Protein AF-0000000081403972 (afdb_homodimer)

Structure (mmCIF, N/CA/C/O backbone):
data_AF-0000000081403972-model_v1
#
loop_
_entity.id
_entity.type
_entity.pdbx_description
1 polymer 'Receptor-like protein kinase HSL1 isoform X1'
#
loop_
_atom_site.group_PDB
_atom_site.id
_atom_site.type_symbol
_atom_site.label_atom_id
_atom_site.label_alt_id
_atom_site.label_comp_id
_atom_site.label_asym_id
_atom_site.label_entity_id
_atom_site.label_seq_id
_atom_site.pdbx_PDB_ins_code
_atom_site.Cartn_x
_atom_site.Cartn_y
_atom_site.Cartn_z
_atom_site.occupancy
_atom_site.B_iso_or_equiv
_atom_site.auth_seq_id
_atom_site.auth_comp_id
_atom_site.auth_asym_id
_atom_site.auth_atom_id
_atom_site.pdbx_PDB_model_num
ATOM 1 N N . MET A 1 1 ? -7.238 0.562 13.727 1 50.5 1 MET A N 1
ATOM 2 C CA . MET A 1 1 ? -8.445 -0.026 14.297 1 50.5 1 MET A CA 1
ATOM 3 C C . MET A 1 1 ? -9.039 -1.065 13.359 1 50.5 1 MET A C 1
ATOM 5 O O . MET A 1 1 ? -9.352 -2.184 13.773 1 50.5 1 MET A O 1
ATOM 9 N N . ALA A 1 2 ? -8.969 -0.582 12.016 1 56 2 ALA A N 1
ATOM 10 C CA . ALA A 1 2 ? -9.641 -1.539 11.141 1 56 2 ALA A CA 1
ATOM 11 C C . ALA A 1 2 ? -8.844 -2.84 11.039 1 56 2 ALA A C 1
ATOM 13 O O . ALA A 1 2 ? -9.422 -3.93 11.094 1 56 2 ALA A O 1
ATOM 14 N N . GLU A 1 3 ? -7.539 -2.625 11.039 1 62.47 3 GLU A N 1
ATOM 15 C CA . GLU A 1 3 ? -6.684 -3.793 10.852 1 62.47 3 GLU A CA 1
ATOM 16 C C . GLU A 1 3 ? -6.789 -4.742 12.047 1 62.47 3 GLU A C 1
ATOM 18 O O . GLU A 1 3 ? -7.008 -5.945 11.867 1 62.47 3 GLU A O 1
ATOM 23 N N . ILE A 1 4 ? -6.762 -4.156 13.234 1 63.72 4 ILE A N 1
ATOM 24 C CA . ILE A 1 4 ? -6.805 -4.973 14.438 1 63.72 4 ILE A CA 1
ATOM 25 C C . ILE A 1 4 ? -8.188 -5.598 14.594 1 63.72 4 ILE A C 1
ATOM 27 O O . ILE A 1 4 ? -8.312 -6.766 14.969 1 63.72 4 ILE A O 1
ATOM 31 N N . GLY A 1 5 ? -9.156 -4.754 14.242 1 68.88 5 GLY A N 1
ATOM 32 C CA . GLY A 1 5 ? -10.516 -5.258 14.328 1 68.88 5 GLY A CA 1
ATOM 33 C C . GLY A 1 5 ? -10.781 -6.445 13.43 1 68.88 5 GLY A C 1
ATOM 34 O O . GLY A 1 5 ? -11.445 -7.402 13.828 1 68.88 5 GLY A O 1
ATOM 35 N N . ILE A 1 6 ? -10.164 -6.398 12.312 1 73.12 6 ILE A N 1
ATOM 36 C CA . ILE A 1 6 ? -10.383 -7.469 11.352 1 73.12 6 ILE A CA 1
ATOM 37 C C . ILE A 1 6 ? -9.469 -8.648 11.672 1 73.12 6 ILE A C 1
ATOM 39 O O . ILE A 1 6 ? -9.93 -9.781 11.836 1 73.12 6 ILE A O 1
ATOM 43 N N . LEU A 1 7 ? -8.18 -8.406 11.844 1 74.25 7 LEU A N 1
ATOM 44 C CA . LEU A 1 7 ? -7.203 -9.469 12.016 1 74.25 7 LEU A CA 1
ATOM 45 C C . LEU A 1 7 ? -7.387 -10.164 13.367 1 74.25 7 LEU A C 1
ATOM 47 O O . LEU A 1 7 ? -7.039 -11.336 13.516 1 74.25 7 LEU A O 1
ATOM 51 N N . GLY A 1 8 ? -7.969 -9.43 14.281 1 76.19 8 GLY A N 1
ATOM 52 C CA . GLY A 1 8 ? -8.203 -10.023 15.586 1 76.19 8 GLY A CA 1
ATOM 53 C C . GLY A 1 8 ? -9.344 -11.023 15.586 1 76.19 8 GLY A C 1
ATOM 54 O O . GLY A 1 8 ? -9.438 -11.859 16.484 1 76.19 8 GLY A O 1
ATOM 55 N N . LYS A 1 9 ? -10.117 -11.008 14.523 1 78.88 9 LYS A N 1
ATOM 56 C CA . LYS A 1 9 ? -11.344 -11.805 14.523 1 78.88 9 LYS A CA 1
ATOM 57 C C . LYS A 1 9 ? -11.234 -12.969 13.539 1 78.88 9 LYS A C 1
ATOM 59 O O . LYS A 1 9 ? -12.102 -13.836 13.508 1 78.88 9 LYS A O 1
ATOM 64 N N . ILE A 1 10 ? -10.18 -12.883 12.797 1 83.56 10 ILE A N 1
ATOM 65 C CA . ILE A 1 10 ? -10.141 -13.906 11.758 1 83.56 10 ILE A CA 1
ATOM 66 C C . ILE A 1 10 ? -8.867 -14.734 11.898 1 83.56 10 ILE A C 1
ATOM 68 O O . ILE A 1 10 ? -7.816 -14.211 12.273 1 83.56 10 ILE A O 1
ATOM 72 N N . ARG A 1 11 ? -9.102 -16.141 11.719 1 87.81 11 ARG A N 1
ATOM 73 C CA . ARG A 1 11 ? -8 -17.094 11.711 1 87.81 11 ARG A CA 1
ATOM 74 C C . ARG A 1 11 ? -8.062 -17.984 10.469 1 87.81 11 ARG A C 1
ATOM 76 O O . ARG A 1 11 ? -9.039 -18.703 10.25 1 87.81 11 ARG A O 1
ATOM 83 N N . HIS A 1 12 ? -7.047 -17.844 9.68 1 93.62 12 HIS A N 1
ATOM 84 C CA . HIS A 1 12 ? -6.91 -18.656 8.477 1 93.62 12 HIS A CA 1
ATOM 85 C C . HIS A 1 12 ? -5.445 -18.828 8.086 1 93.62 12 HIS A C 1
ATOM 87 O O . HIS A 1 12 ? -4.656 -17.891 8.211 1 93.62 12 HIS A O 1
ATOM 93 N N . ARG A 1 13 ? -5.113 -19.953 7.582 1 94.75 13 ARG A N 1
ATOM 94 C CA . ARG A 1 13 ? -3.729 -20.297 7.285 1 94.75 13 ARG A CA 1
ATOM 95 C C . ARG A 1 13 ? -3.133 -19.344 6.258 1 94.75 13 ARG A C 1
ATOM 97 O O . ARG A 1 13 ? -1.925 -19.094 6.258 1 94.75 13 ARG A O 1
ATOM 104 N N . ASN A 1 14 ? -3.932 -18.766 5.355 1 97.62 14 ASN A N 1
ATOM 105 C CA . ASN A 1 14 ? -3.436 -17.922 4.281 1 97.62 14 ASN A CA 1
ATOM 106 C C . ASN A 1 14 ? -3.699 -16.438 4.566 1 97.62 14 ASN A C 1
ATOM 108 O O . ASN A 1 14 ? -3.68 -15.617 3.654 1 97.62 14 ASN A O 1
ATOM 112 N N . ILE A 1 15 ? -4.02 -16.109 5.812 1 95.44 15 ILE A N 1
ATOM 113 C CA . ILE A 1 15 ? -4.137 -14.742 6.297 1 95.44 15 ILE A CA 1
ATOM 114 C C . ILE A 1 15 ? -3.088 -14.477 7.375 1 95.44 15 ILE A C 1
ATOM 116 O O . ILE A 1 15 ? -2.881 -15.312 8.258 1 95.44 15 ILE A O 1
ATOM 120 N N . LEU A 1 16 ? -2.359 -13.367 7.211 1 92 16 LEU A N 1
ATOM 121 C CA . LEU A 1 16 ? -1.359 -13.023 8.219 1 92 16 LEU A CA 1
ATOM 122 C C . LEU A 1 16 ? -1.975 -13 9.609 1 92 16 LEU A C 1
ATOM 124 O O . LEU A 1 16 ? -3.023 -12.383 9.82 1 92 16 LEU A O 1
ATOM 128 N N . LYS A 1 17 ? -1.329 -13.609 10.508 1 86.31 17 LYS A N 1
ATOM 129 C CA . LYS A 1 17 ? -1.869 -13.789 11.859 1 86.31 17 LYS A CA 1
ATOM 130 C C . LYS A 1 17 ? -1.392 -12.68 12.789 1 86.31 17 LYS A C 1
ATOM 132 O O . LYS A 1 17 ? -0.211 -12.32 12.789 1 86.31 17 LYS A O 1
ATOM 137 N N . LEU A 1 18 ? -2.32 -12.07 13.398 1 83.44 18 LEU A N 1
ATOM 138 C CA . LEU A 1 18 ? -2.041 -11.258 14.578 1 83.44 18 LEU A CA 1
ATOM 139 C C . LEU A 1 18 ? -2.092 -12.102 15.844 1 83.44 18 LEU A C 1
ATOM 141 O O . LEU A 1 18 ? -3.17 -12.516 16.281 1 83.44 18 LEU A O 1
ATOM 145 N N . TYR A 1 19 ? -0.968 -12.359 16.484 1 80.56 19 TYR A N 1
ATOM 146 C CA . TYR A 1 19 ? -0.894 -13.273 17.609 1 80.56 19 TYR A CA 1
ATOM 147 C C . TYR A 1 19 ? -1.373 -12.602 18.891 1 80.56 19 TYR A C 1
ATOM 149 O O . TYR A 1 19 ? -2.031 -13.227 19.719 1 80.56 19 TYR A O 1
ATOM 157 N N . ALA A 1 20 ? -0.953 -11.367 19.062 1 80.94 20 ALA A N 1
ATOM 158 C CA . ALA A 1 20 ? -1.329 -10.719 20.312 1 80.94 20 ALA A CA 1
ATOM 159 C C . ALA A 1 20 ? -1.314 -9.203 20.172 1 80.94 20 ALA A C 1
ATOM 161 O O . ALA A 1 20 ? -0.62 -8.656 19.312 1 80.94 20 ALA A O 1
ATOM 162 N N . CYS A 1 21 ? -2.217 -8.625 20.828 1 77.88 21 CYS A N 1
ATOM 163 C CA . CYS A 1 21 ? -2.174 -7.203 21.141 1 77.88 21 CYS A CA 1
ATOM 164 C C . CYS A 1 21 ? -1.9 -6.988 22.625 1 77.88 21 CYS A C 1
ATOM 166 O O . CYS A 1 21 ? -2.666 -7.445 23.484 1 77.88 21 CYS A O 1
ATOM 168 N N . LEU A 1 22 ? -0.71 -6.523 22.875 1 79.5 22 LEU A N 1
ATOM 169 C CA . LEU A 1 22 ? -0.302 -6.305 24.266 1 79.5 22 LEU A CA 1
ATOM 170 C C . LEU A 1 22 ? -0.365 -4.824 24.625 1 79.5 22 LEU A C 1
ATOM 172 O O . LEU A 1 22 ? -0.035 -3.967 23.797 1 79.5 22 LEU A O 1
ATOM 176 N N . LEU A 1 23 ? -1.022 -4.5 25.688 1 74.44 23 LEU A N 1
ATOM 177 C CA . LEU A 1 23 ? -1.091 -3.123 26.172 1 74.44 23 LEU A CA 1
ATOM 178 C C . LEU A 1 23 ? -0.206 -2.932 27.406 1 74.44 23 LEU A C 1
ATOM 180 O O . LEU A 1 23 ? -0.219 -3.758 28.312 1 74.44 23 LEU A O 1
ATOM 184 N N . LYS A 1 24 ? 0.815 -2.215 27.312 1 70 24 LYS A N 1
ATOM 185 C CA . LYS A 1 24 ? 1.636 -1.826 28.453 1 70 24 LYS A CA 1
ATOM 186 C C . LYS A 1 24 ? 1.513 -0.332 28.734 1 70 24 LYS A C 1
ATOM 188 O O . LYS A 1 24 ? 2.146 0.486 28.062 1 70 24 LYS A O 1
ATOM 193 N N . GLY A 1 25 ? 0.9 0.001 29.781 1 69.56 25 GLY A N 1
ATOM 194 C CA . GLY A 1 25 ? 0.648 1.41 30.031 1 69.56 25 GLY A CA 1
ATOM 195 C C . GLY A 1 25 ? -0.073 2.102 28.891 1 69.56 25 GLY A C 1
ATOM 196 O O . GLY A 1 25 ? -1.139 1.654 28.469 1 69.56 25 GLY A O 1
ATOM 197 N N . GLU A 1 26 ? 0.738 3.189 28.359 1 66.38 26 GLU A N 1
ATOM 198 C CA . GLU A 1 26 ? 0.133 3.988 27.297 1 66.38 26 GLU A CA 1
ATOM 199 C C . GLU A 1 26 ? 0.547 3.479 25.922 1 66.38 26 GLU A C 1
ATOM 201 O O . GLU A 1 26 ? 0.08 3.986 24.891 1 66.38 26 GLU A O 1
ATOM 206 N N . THR A 1 27 ? 1.355 2.467 25.984 1 72.88 27 THR A N 1
ATOM 207 C CA . THR A 1 27 ? 1.852 2 24.703 1 72.88 27 THR A CA 1
ATOM 208 C C . THR A 1 27 ? 1.29 0.619 24.375 1 72.88 27 THR A C 1
ATOM 210 O O . THR A 1 27 ? 1.264 -0.265 25.234 1 72.88 27 THR A O 1
ATOM 213 N N . GLY A 1 28 ? 0.645 0.431 23.281 1 78.56 28 GLY A N 1
ATOM 214 C CA . GLY A 1 28 ? 0.189 -0.86 22.781 1 78.56 28 GLY A CA 1
ATOM 215 C C . GLY A 1 28 ? 1.139 -1.487 21.781 1 78.56 28 GLY A C 1
ATOM 216 O O . GLY A 1 28 ? 1.925 -0.786 21.141 1 78.56 28 GLY A O 1
ATOM 217 N N . PHE A 1 29 ? 1.196 -2.857 21.828 1 82.56 29 PHE A N 1
ATOM 218 C CA . PHE A 1 29 ? 2.066 -3.6 20.922 1 82.56 29 PHE A CA 1
ATOM 219 C C . PHE A 1 29 ? 1.272 -4.629 20.125 1 82.56 29 PHE A C 1
ATOM 221 O O . PHE A 1 29 ? 0.319 -5.219 20.641 1 82.56 29 PHE A O 1
ATOM 228 N N . LEU A 1 30 ? 1.657 -4.754 18.891 1 83.94 30 LEU A N 1
ATOM 229 C CA . LEU A 1 30 ? 1.094 -5.801 18.047 1 83.94 30 LEU A CA 1
ATOM 230 C C . LEU A 1 30 ? 2.139 -6.867 17.734 1 83.94 30 LEU A C 1
ATOM 232 O O . LEU A 1 30 ? 3.281 -6.547 17.406 1 83.94 30 LEU A O 1
ATOM 236 N N . VAL A 1 31 ? 1.781 -8.117 17.859 1 85 31 VAL A N 1
ATOM 237 C CA . VAL A 1 31 ? 2.67 -9.242 17.578 1 85 31 VAL A CA 1
ATOM 238 C C . VAL A 1 31 ? 2.188 -9.992 16.344 1 85 31 VAL A C 1
ATOM 240 O O . VAL A 1 31 ? 1.104 -10.578 16.344 1 85 31 VAL A O 1
ATOM 243 N N . PHE A 1 32 ? 3.072 -9.914 15.305 1 86.25 32 PHE A N 1
ATOM 244 C CA . PHE A 1 32 ? 2.752 -10.609 14.055 1 86.25 32 PHE A CA 1
ATOM 245 C C . PHE A 1 32 ? 3.701 -11.773 13.828 1 86.25 32 PHE A C 1
ATOM 247 O O . PHE A 1 32 ? 4.785 -11.828 14.414 1 86.25 32 PHE A O 1
ATOM 254 N N . GLU A 1 33 ? 3.193 -12.672 13.016 1 86.06 33 GLU A N 1
ATOM 255 C CA . GLU A 1 33 ? 4.094 -13.719 12.547 1 86.06 33 GLU A CA 1
ATOM 256 C C . GLU A 1 33 ? 5.18 -13.148 11.641 1 86.06 33 GLU A C 1
ATOM 258 O O . GLU A 1 33 ? 4.918 -12.258 10.828 1 86.06 33 GLU A O 1
ATOM 263 N N . TYR A 1 34 ? 6.328 -13.734 11.852 1 86 34 TYR A N 1
ATOM 264 C CA . TYR A 1 34 ? 7.441 -13.336 11 1 86 34 TYR A CA 1
ATOM 265 C C . TYR A 1 34 ? 7.406 -14.086 9.672 1 86 34 TYR A C 1
ATOM 267 O O . TYR A 1 34 ? 7.285 -15.312 9.648 1 86 34 TYR A O 1
ATOM 275 N N . MET A 1 35 ? 7.496 -13.383 8.586 1 88.75 35 MET A N 1
ATOM 276 C CA . MET A 1 35 ? 7.484 -13.953 7.246 1 88.75 35 MET A CA 1
ATOM 277 C C . MET A 1 35 ? 8.883 -13.938 6.641 1 88.75 35 MET A C 1
ATOM 279 O O . MET A 1 35 ? 9.312 -12.93 6.078 1 88.75 35 MET A O 1
ATOM 283 N N . GLN A 1 36 ? 9.562 -15.031 6.621 1 86.5 36 GLN A N 1
ATOM 284 C CA . GLN A 1 36 ? 10.992 -15.172 6.352 1 86.5 36 GLN A CA 1
ATOM 285 C C . GLN A 1 36 ? 11.312 -14.812 4.902 1 86.5 36 GLN A C 1
ATOM 287 O O . GLN A 1 36 ? 12.367 -14.242 4.617 1 86.5 36 GLN A O 1
ATOM 292 N N . ASN A 1 37 ? 10.438 -15.148 4.012 1 91.56 37 ASN A N 1
ATOM 293 C CA . ASN A 1 37 ? 10.758 -14.992 2.598 1 91.56 37 ASN A CA 1
ATOM 294 C C . ASN A 1 37 ? 10.211 -13.68 2.039 1 91.56 37 ASN A C 1
ATOM 296 O O . ASN A 1 37 ? 10.203 -13.469 0.824 1 91.56 37 ASN A O 1
ATOM 300 N N . GLY A 1 38 ? 9.656 -12.773 2.955 1 90.12 38 GLY A N 1
ATOM 301 C CA . GLY A 1 38 ? 9.219 -11.453 2.533 1 90.12 38 GLY A CA 1
ATOM 302 C C . GLY A 1 38 ? 7.922 -11.477 1.744 1 90.12 38 GLY A C 1
ATOM 303 O O . GLY A 1 38 ? 7.02 -12.258 2.047 1 90.12 38 GLY A O 1
ATOM 304 N N . ASN A 1 39 ? 7.84 -10.484 0.804 1 92.25 39 ASN A N 1
ATOM 305 C CA . ASN A 1 39 ? 6.613 -10.398 0.016 1 92.25 39 ASN A CA 1
ATOM 306 C C . ASN A 1 39 ? 6.789 -11.023 -1.363 1 92.25 39 ASN A C 1
ATOM 308 O O . ASN A 1 39 ? 7.918 -11.242 -1.813 1 92.25 39 ASN A O 1
ATOM 312 N N . LEU A 1 40 ? 5.711 -11.312 -1.971 1 96.12 40 LEU A N 1
ATOM 313 C CA . LEU A 1 40 ? 5.68 -12.008 -3.25 1 96.12 40 LEU A CA 1
ATOM 314 C C . LEU A 1 40 ? 6.348 -11.18 -4.34 1 96.12 40 LEU A C 1
ATOM 316 O O . LEU A 1 40 ? 7.035 -11.719 -5.207 1 96.12 40 LEU A O 1
ATOM 320 N N . PHE A 1 41 ? 6.164 -9.914 -4.34 1 93.5 41 PHE A N 1
ATOM 321 C CA . PHE A 1 41 ? 6.695 -9.023 -5.359 1 93.5 41 PHE A CA 1
ATOM 322 C C . PHE A 1 41 ? 8.211 -9.141 -5.453 1 93.5 41 PHE A C 1
ATOM 324 O O . PHE A 1 41 ? 8.766 -9.305 -6.543 1 93.5 41 PHE A O 1
ATOM 331 N N . GLU A 1 42 ? 8.852 -9.086 -4.324 1 88.94 42 GLU A N 1
ATOM 332 C CA . GLU A 1 42 ? 10.312 -9.18 -4.289 1 88.94 42 GLU A CA 1
ATOM 333 C C . GLU A 1 42 ? 10.781 -10.602 -4.562 1 88.94 42 GLU A C 1
ATOM 335 O O . GLU A 1 42 ? 11.758 -10.805 -5.289 1 88.94 42 GLU A O 1
ATOM 340 N N . ALA A 1 43 ? 10.141 -11.609 -3.939 1 93.12 43 ALA A N 1
ATOM 341 C CA . ALA A 1 43 ? 10.539 -13.008 -4.105 1 93.12 43 ALA A CA 1
ATOM 342 C C . ALA A 1 43 ? 10.492 -13.422 -5.57 1 93.12 43 ALA A C 1
ATOM 344 O O . ALA A 1 43 ? 11.328 -14.203 -6.027 1 93.12 43 ALA A O 1
ATOM 345 N N . LEU A 1 44 ? 9.516 -12.914 -6.273 1 94.25 44 LEU A N 1
ATOM 346 C CA . LEU A 1 44 ? 9.32 -13.242 -7.68 1 94.25 44 LEU A CA 1
ATOM 347 C C . LEU A 1 44 ? 10.469 -12.711 -8.531 1 94.25 44 LEU A C 1
ATOM 349 O O . LEU A 1 44 ? 10.727 -13.219 -9.625 1 94.25 44 LEU A O 1
ATOM 353 N N . ARG A 1 45 ? 11.188 -11.766 -8.039 1 88.12 45 ARG A N 1
ATOM 354 C CA . ARG A 1 45 ? 12.211 -11.078 -8.812 1 88.12 45 ARG A CA 1
ATOM 355 C C . ARG A 1 45 ? 13.609 -11.422 -8.305 1 88.12 45 ARG A C 1
ATOM 357 O O . ARG A 1 45 ? 14.609 -10.992 -8.883 1 88.12 45 ARG A O 1
ATOM 364 N N . ARG A 1 46 ? 13.656 -12.172 -7.277 1 89.31 46 ARG A N 1
ATOM 365 C CA . ARG A 1 46 ? 14.938 -12.633 -6.754 1 89.31 46 ARG A CA 1
ATOM 366 C C . ARG A 1 46 ? 15.438 -13.852 -7.523 1 89.31 46 ARG A C 1
ATOM 368 O O . ARG A 1 46 ? 14.641 -14.648 -8.016 1 89.31 46 ARG A O 1
ATOM 375 N N . GLU A 1 47 ? 16.734 -13.891 -7.602 1 89.62 47 GLU A N 1
ATOM 376 C CA . GLU A 1 47 ? 17.391 -15.047 -8.219 1 89.62 47 GLU A CA 1
ATOM 377 C C . GLU A 1 47 ? 18.234 -15.805 -7.199 1 89.62 47 GLU A C 1
ATOM 379 O O . GLU A 1 47 ? 18.719 -15.227 -6.223 1 89.62 47 GLU A O 1
ATOM 384 N N . ILE A 1 48 ? 18.25 -17.109 -7.359 1 88.19 48 ILE A N 1
ATOM 385 C CA . ILE A 1 48 ? 19.125 -17.953 -6.547 1 88.19 48 ILE A CA 1
ATOM 386 C C . ILE A 1 48 ? 20.391 -18.266 -7.328 1 88.19 48 ILE A C 1
ATOM 388 O O . ILE A 1 48 ? 20.625 -17.719 -8.406 1 88.19 48 ILE A O 1
ATOM 392 N N . LYS A 1 49 ? 21.266 -19.047 -6.754 1 85.25 49 LYS A N 1
ATOM 393 C CA . LYS A 1 49 ? 22.547 -19.375 -7.371 1 85.25 49 LYS A CA 1
ATOM 394 C C . LYS A 1 49 ? 22.344 -19.891 -8.797 1 85.25 49 LYS A C 1
ATOM 396 O O . LYS A 1 49 ? 21.469 -20.719 -9.047 1 85.25 49 LYS A O 1
ATOM 401 N N . GLY A 1 50 ? 23.203 -19.438 -9.758 1 85.62 50 GLY A N 1
ATOM 402 C CA . GLY A 1 50 ? 23.156 -19.891 -11.141 1 85.62 50 GLY A CA 1
ATOM 403 C C . GLY A 1 50 ? 22.203 -19.078 -11.992 1 85.62 50 GLY A C 1
ATOM 404 O O . GLY A 1 50 ? 21.859 -19.484 -13.109 1 85.62 50 GLY A O 1
ATOM 405 N N . GLY A 1 51 ? 21.578 -18.062 -11.391 1 84 51 GLY A N 1
ATOM 406 C CA . GLY A 1 51 ? 20.719 -17.188 -12.172 1 84 51 GLY A CA 1
ATOM 407 C C . GLY A 1 51 ? 19.312 -17.719 -12.336 1 84 51 GLY A C 1
ATOM 408 O O . GLY A 1 51 ? 18.578 -17.312 -13.234 1 84 51 GLY A O 1
ATOM 409 N N . ARG A 1 52 ? 19.016 -18.719 -11.562 1 88.69 52 ARG A N 1
ATOM 410 C CA . ARG A 1 52 ? 17.672 -19.281 -11.617 1 88.69 52 ARG A CA 1
ATOM 411 C C . ARG A 1 52 ? 16.719 -18.516 -10.711 1 88.69 52 ARG A C 1
ATOM 413 O O . ARG A 1 52 ? 17.109 -18.016 -9.656 1 88.69 52 ARG A O 1
ATOM 420 N N . PRO A 1 53 ? 15.438 -18.406 -11.188 1 92.88 53 PRO A N 1
ATOM 421 C CA . PRO A 1 53 ? 14.469 -17.734 -10.32 1 92.88 53 PRO A CA 1
ATOM 422 C C . PRO A 1 53 ? 14.289 -18.438 -8.977 1 92.88 53 PRO A C 1
ATOM 424 O O . PRO A 1 53 ? 14.289 -19.672 -8.914 1 92.88 53 PRO A O 1
ATOM 427 N N . GLU A 1 54 ? 14.148 -17.656 -7.93 1 94.38 54 GLU A N 1
ATOM 428 C CA . GLU A 1 54 ? 13.875 -18.203 -6.605 1 94.38 54 GLU A CA 1
ATOM 429 C C . GLU A 1 54 ? 12.586 -19.016 -6.602 1 94.38 54 GLU A C 1
ATOM 431 O O . GLU A 1 54 ? 12.516 -20.078 -5.973 1 94.38 54 GLU A O 1
ATOM 436 N N . LEU A 1 55 ? 11.648 -18.531 -7.352 1 96.69 55 LEU A N 1
ATOM 437 C CA . LEU A 1 55 ? 10.352 -19.203 -7.41 1 96.69 55 LEU A CA 1
ATOM 438 C C . LEU A 1 55 ? 10.203 -19.984 -8.719 1 96.69 55 LEU A C 1
ATOM 440 O O . LEU A 1 55 ? 10.062 -19.375 -9.789 1 96.69 55 LEU A O 1
ATOM 444 N N . ASP A 1 56 ? 10.219 -21.281 -8.578 1 95.25 56 ASP A N 1
ATOM 445 C CA . ASP A 1 56 ? 9.859 -22.109 -9.727 1 95.25 56 ASP A CA 1
ATOM 446 C C . ASP A 1 56 ? 8.344 -22.203 -9.875 1 95.25 56 ASP A C 1
ATOM 448 O O . ASP A 1 56 ? 7.594 -21.578 -9.125 1 95.25 56 ASP A O 1
ATOM 452 N N . TRP A 1 57 ? 7.91 -22.969 -10.852 1 96.25 57 TRP A N 1
ATOM 453 C CA . TRP A 1 57 ? 6.484 -22.969 -11.148 1 96.25 57 TRP A CA 1
ATOM 454 C C . TRP A 1 57 ? 5.688 -23.562 -9.992 1 96.25 57 TRP A C 1
ATOM 456 O O . TRP A 1 57 ? 4.605 -23.078 -9.656 1 96.25 57 TRP A O 1
ATOM 466 N N . TYR A 1 58 ? 6.176 -24.656 -9.438 1 95.81 58 TYR A N 1
ATOM 467 C CA . TYR A 1 58 ? 5.445 -25.297 -8.352 1 95.81 58 TYR A CA 1
ATOM 468 C C . TYR A 1 58 ? 5.238 -24.328 -7.188 1 95.81 58 TYR A C 1
ATOM 470 O O . TYR A 1 58 ? 4.141 -24.25 -6.629 1 95.81 58 TYR A O 1
ATOM 478 N N . LYS A 1 59 ? 6.277 -23.609 -6.793 1 97.06 59 LYS A N 1
ATOM 479 C CA . LYS A 1 59 ? 6.156 -22.609 -5.734 1 97.06 59 LYS A CA 1
ATOM 480 C C . LYS A 1 59 ? 5.172 -21.516 -6.121 1 97.06 59 LYS A C 1
ATOM 482 O O . LYS A 1 59 ? 4.336 -21.109 -5.309 1 97.06 59 LYS A O 1
ATOM 487 N N . ARG A 1 60 ? 5.301 -21.078 -7.379 1 98.12 60 ARG A N 1
ATOM 488 C CA . ARG A 1 60 ? 4.414 -20.031 -7.859 1 98.12 60 ARG A CA 1
ATOM 489 C C . ARG A 1 60 ? 2.957 -20.469 -7.805 1 98.12 60 ARG A C 1
ATOM 491 O O . ARG A 1 60 ? 2.092 -19.719 -7.348 1 98.12 60 ARG A O 1
ATOM 498 N N . TYR A 1 61 ? 2.727 -21.703 -8.258 1 98.12 61 TYR A N 1
ATOM 499 C CA . TYR A 1 61 ? 1.385 -22.281 -8.234 1 98.12 61 TYR A CA 1
ATOM 500 C C . TYR A 1 61 ? 0.861 -22.375 -6.809 1 98.12 61 TYR A C 1
ATOM 502 O O . TYR A 1 61 ? -0.281 -22 -6.531 1 98.12 61 TYR A O 1
ATOM 510 N N . SER A 1 62 ? 1.657 -22.891 -5.938 1 98.44 62 SER A N 1
ATOM 511 C CA . SER A 1 62 ? 1.271 -23.062 -4.539 1 98.44 62 SER A CA 1
ATOM 512 C C . SER A 1 62 ? 0.926 -21.719 -3.896 1 98.44 62 SER A C 1
ATOM 514 O O . SER A 1 62 ? -0.035 -21.625 -3.131 1 98.44 62 SER A O 1
ATOM 516 N N . ILE A 1 63 ? 1.72 -20.734 -4.203 1 98.75 63 ILE A N 1
ATOM 517 C CA . ILE A 1 63 ? 1.486 -19.375 -3.689 1 98.75 63 ILE A CA 1
ATOM 518 C C . ILE A 1 63 ? 0.151 -18.859 -4.211 1 98.75 63 ILE A C 1
ATOM 520 O O . ILE A 1 63 ? -0.651 -18.312 -3.445 1 98.75 63 ILE A O 1
ATOM 524 N N . ALA A 1 64 ? -0.091 -19.047 -5.496 1 98.88 64 ALA A N 1
ATOM 525 C CA . ALA A 1 64 ? -1.351 -18.625 -6.105 1 98.88 64 ALA A CA 1
ATOM 526 C C . ALA A 1 64 ? -2.541 -19.281 -5.41 1 98.88 64 ALA A C 1
ATOM 528 O O . ALA A 1 64 ? -3.506 -18.609 -5.043 1 98.88 64 ALA A O 1
ATOM 529 N N . LEU A 1 65 ? -2.438 -20.547 -5.246 1 98.88 65 LEU A N 1
ATOM 530 C CA . LEU A 1 65 ? -3.527 -21.297 -4.641 1 98.88 65 LEU A CA 1
ATOM 531 C C . LEU A 1 65 ? -3.764 -20.859 -3.199 1 98.88 65 LEU A C 1
ATOM 533 O O . LEU A 1 65 ? -4.906 -20.672 -2.783 1 98.88 65 LEU A O 1
ATOM 537 N N . GLY A 1 66 ? -2.732 -20.703 -2.418 1 98.81 66 GLY A N 1
ATOM 538 C CA . GLY A 1 66 ? -2.861 -20.219 -1.049 1 98.81 66 GLY A CA 1
ATOM 539 C C . GLY A 1 66 ? -3.523 -18.859 -0.949 1 98.81 66 GLY A C 1
ATOM 540 O O . GLY A 1 66 ? -4.445 -18.672 -0.153 1 98.81 66 GLY A O 1
ATOM 541 N N . ALA A 1 67 ? -3.043 -17.906 -1.75 1 98.88 67 ALA A N 1
ATOM 542 C CA . ALA A 1 67 ? -3.627 -16.578 -1.759 1 98.88 67 ALA A CA 1
ATOM 543 C C . ALA A 1 67 ? -5.105 -16.625 -2.141 1 98.88 67 ALA A C 1
ATOM 545 O O . ALA A 1 67 ? -5.93 -15.922 -1.552 1 98.88 67 ALA A O 1
ATOM 546 N N . ALA A 1 68 ? -5.402 -17.469 -3.146 1 98.94 68 ALA A N 1
ATOM 547 C CA . ALA A 1 68 ? -6.797 -17.625 -3.559 1 98.94 68 ALA A CA 1
ATOM 548 C C . ALA A 1 68 ? -7.656 -18.141 -2.406 1 98.94 68 ALA A C 1
ATOM 550 O O . ALA A 1 68 ? -8.766 -17.656 -2.188 1 98.94 68 ALA A O 1
ATOM 551 N N . LYS A 1 69 ? -7.191 -19.094 -1.719 1 98.81 69 LYS A N 1
ATOM 552 C CA . LYS A 1 69 ? -7.918 -19.656 -0.582 1 98.81 69 LYS A CA 1
ATOM 553 C C . LYS A 1 69 ? -8.133 -18.594 0.504 1 98.81 69 LYS A C 1
ATOM 555 O O . LYS A 1 69 ? -9.195 -18.547 1.126 1 98.81 69 LYS A O 1
ATOM 560 N N . GLY A 1 70 ? -7.141 -17.797 0.773 1 98.62 70 GLY A N 1
ATOM 561 C CA . GLY A 1 70 ? -7.305 -16.688 1.71 1 98.62 70 GLY A CA 1
ATOM 562 C C . GLY A 1 70 ? -8.422 -15.742 1.318 1 98.62 70 GLY A C 1
ATOM 563 O O . GLY A 1 70 ? -9.258 -15.375 2.148 1 98.62 70 GLY A O 1
ATOM 564 N N . LEU A 1 71 ? -8.43 -15.367 0.067 1 98.62 71 LEU A N 1
ATOM 565 C CA . LEU A 1 71 ? -9.453 -14.453 -0.433 1 98.62 71 LEU A CA 1
ATOM 566 C C . LEU A 1 71 ? -10.828 -15.109 -0.389 1 98.62 71 LEU A C 1
ATOM 568 O O . LEU A 1 71 ? -11.82 -14.453 -0.075 1 98.62 71 LEU A O 1
ATOM 572 N N . MET A 1 72 ? -10.852 -16.375 -0.788 1 98.69 72 MET A N 1
ATOM 573 C CA . MET A 1 72 ? -12.109 -17.109 -0.705 1 98.69 72 MET A CA 1
ATOM 574 C C . MET A 1 72 ? -12.672 -17.062 0.713 1 98.69 72 MET A C 1
ATOM 576 O O . MET A 1 72 ? -13.867 -16.844 0.905 1 98.69 72 MET A O 1
ATOM 580 N N . TYR A 1 73 ? -11.859 -17.281 1.737 1 97.94 73 TYR A N 1
ATOM 581 C CA . TYR A 1 73 ? -12.258 -17.234 3.139 1 97.94 73 TYR A CA 1
ATOM 582 C C . TYR A 1 73 ? -12.844 -15.867 3.484 1 97.94 73 TYR A C 1
ATOM 584 O O . TYR A 1 73 ? -13.914 -15.781 4.098 1 97.94 73 TYR A O 1
ATOM 592 N N . LEU A 1 74 ? -12.211 -14.789 3.096 1 96.75 74 LEU A N 1
ATOM 593 C CA . LEU A 1 74 ? -12.672 -13.438 3.383 1 96.75 74 LEU A CA 1
ATOM 594 C C . LEU A 1 74 ? -14.031 -13.172 2.74 1 96.75 74 LEU A C 1
ATOM 596 O O . LEU A 1 74 ? -14.922 -12.609 3.373 1 96.75 74 LEU A O 1
ATOM 600 N N . HIS A 1 75 ? -14.188 -13.602 1.524 1 97.56 75 HIS A N 1
ATOM 601 C CA . HIS A 1 75 ? -15.359 -13.258 0.722 1 97.56 75 HIS A CA 1
ATOM 602 C C . HIS A 1 75 ? -16.547 -14.141 1.074 1 97.56 75 HIS A C 1
ATOM 604 O O . HIS A 1 75 ? -17.703 -13.703 0.991 1 97.56 75 HIS A O 1
ATOM 610 N N . HIS A 1 76 ? -16.25 -15.406 1.439 1 97.19 76 HIS A N 1
ATOM 611 C CA . HIS A 1 76 ? -17.344 -16.359 1.447 1 97.19 76 HIS A CA 1
ATOM 612 C C . HIS A 1 76 ? -17.5 -17 2.818 1 97.19 76 HIS A C 1
ATOM 614 O O . HIS A 1 76 ? -18.578 -17.5 3.154 1 97.19 76 HIS A O 1
ATOM 620 N N . ASP A 1 77 ? -16.516 -17.016 3.635 1 95.81 77 ASP A N 1
ATOM 621 C CA . ASP A 1 77 ? -16.594 -17.734 4.906 1 95.81 77 ASP A CA 1
ATOM 622 C C . ASP A 1 77 ? -16.719 -16.75 6.074 1 95.81 77 ASP A C 1
ATOM 624 O O . ASP A 1 77 ? -17.109 -17.141 7.18 1 95.81 77 ASP A O 1
ATOM 628 N N . CYS A 1 78 ? -16.375 -15.555 5.863 1 92.19 78 CYS A N 1
ATOM 629 C CA . CYS A 1 78 ? -16.594 -14.523 6.871 1 92.19 78 CYS A CA 1
ATOM 630 C C . CYS A 1 78 ? -18 -13.93 6.738 1 92.19 78 CYS A C 1
ATOM 632 O O . CYS A 1 78 ? -18.516 -13.789 5.629 1 92.19 78 CYS A O 1
ATOM 634 N N . SER A 1 79 ? -18.594 -13.57 7.965 1 89 79 SER A N 1
ATOM 635 C CA . SER A 1 79 ? -19.906 -12.93 8.008 1 89 79 SER A CA 1
ATOM 636 C C . SER A 1 79 ? -19.922 -11.727 8.945 1 89 79 SER A C 1
ATOM 638 O O . SER A 1 79 ? -19.828 -11.883 10.164 1 89 79 SER A O 1
ATOM 640 N N . PRO A 1 80 ? -20.031 -10.5 8.391 1 89.69 80 PRO A N 1
ATOM 641 C CA . PRO A 1 80 ? -20.188 -10.172 6.973 1 89.69 80 PRO A CA 1
ATOM 642 C C . PRO A 1 80 ? -18.906 -10.391 6.168 1 89.69 80 PRO A C 1
ATOM 644 O O . PRO A 1 80 ? -17.812 -10.43 6.742 1 89.69 80 PRO A O 1
ATOM 647 N N . ALA A 1 81 ? -19.047 -10.5 4.832 1 92.94 81 ALA A N 1
ATOM 648 C CA . ALA A 1 81 ? -17.891 -10.656 3.941 1 92.94 81 ALA A CA 1
ATOM 649 C C . ALA A 1 81 ? -16.938 -9.477 4.066 1 92.94 81 ALA A C 1
ATOM 651 O O . ALA A 1 81 ? -17.359 -8.359 4.363 1 92.94 81 ALA A O 1
ATOM 652 N N . ILE A 1 82 ? -15.711 -9.773 3.881 1 93 82 ILE A N 1
ATOM 653 C CA . ILE A 1 82 ? -14.68 -8.75 3.951 1 93 82 ILE A CA 1
ATOM 654 C C . ILE A 1 82 ? -14.078 -8.516 2.564 1 93 82 ILE A C 1
ATOM 656 O O . ILE A 1 82 ? -13.641 -9.461 1.907 1 93 82 ILE A O 1
ATOM 660 N N . VAL A 1 83 ? -14.117 -7.305 2.094 1 93.19 83 VAL A N 1
ATOM 661 C CA . VAL A 1 83 ? -13.43 -6.891 0.876 1 93.19 83 VAL A CA 1
ATOM 662 C C . VAL A 1 83 ? -12.078 -6.273 1.23 1 93.19 83 VAL A C 1
ATOM 664 O O . VAL A 1 83 ? -12.008 -5.305 1.987 1 93.19 83 VAL A O 1
ATOM 667 N N . HIS A 1 84 ? -10.961 -6.82 0.754 1 92.69 84 HIS A N 1
ATOM 668 C CA . HIS A 1 84 ? -9.625 -6.406 1.151 1 92.69 84 HIS A CA 1
ATOM 669 C C . HIS A 1 84 ? -9.289 -5.02 0.611 1 92.69 84 HIS A C 1
ATOM 671 O O . HIS A 1 84 ? -8.797 -4.164 1.348 1 92.69 84 HIS A O 1
ATOM 677 N N . ARG A 1 85 ? -9.508 -4.852 -0.795 1 90.25 85 ARG A N 1
ATOM 678 C CA . ARG A 1 85 ? -9.469 -3.57 -1.496 1 90.25 85 ARG A CA 1
ATOM 679 C C . ARG A 1 85 ? -8.031 -3.189 -1.858 1 90.25 85 ARG A C 1
ATOM 681 O O . ARG A 1 85 ? -7.805 -2.178 -2.523 1 90.25 85 ARG A O 1
ATOM 688 N N . ASP A 1 86 ? -7.043 -4.008 -1.572 1 90.62 86 ASP A N 1
ATOM 689 C CA . ASP A 1 86 ? -5.656 -3.684 -1.906 1 90.62 86 ASP A CA 1
ATOM 690 C C . ASP A 1 86 ? -4.836 -4.953 -2.133 1 90.62 86 ASP A C 1
ATOM 692 O O . ASP A 1 86 ? -3.736 -5.09 -1.594 1 90.62 86 ASP A O 1
ATOM 696 N N . ILE A 1 87 ? -5.352 -5.832 -2.822 1 95.38 87 ILE A N 1
ATOM 697 C CA . ILE A 1 87 ? -4.648 -7.062 -3.176 1 95.38 87 ILE A CA 1
ATOM 698 C C . ILE A 1 87 ? -3.553 -6.754 -4.191 1 95.38 87 ILE A C 1
ATOM 700 O O . ILE A 1 87 ? -3.816 -6.164 -5.242 1 95.38 87 ILE A O 1
ATOM 704 N N . LYS A 1 88 ? -2.34 -7.043 -3.877 1 95.06 88 LYS A N 1
ATOM 705 C CA . LYS A 1 88 ? -1.163 -6.91 -4.73 1 95.06 88 LYS A CA 1
ATOM 706 C C . LYS A 1 88 ? -0.012 -7.77 -4.219 1 95.06 88 LYS A C 1
ATOM 708 O O . LYS A 1 88 ? -0.049 -8.25 -3.084 1 95.06 88 LYS A O 1
ATOM 713 N N . SER A 1 89 ? 0.953 -8.008 -4.992 1 96 89 SER A N 1
ATOM 714 C CA . SER A 1 89 ? 2.012 -8.961 -4.68 1 96 89 SER A CA 1
ATOM 715 C C . SER A 1 89 ? 2.848 -8.484 -3.494 1 96 89 SER A C 1
ATOM 717 O O . SER A 1 89 ? 3.422 -9.305 -2.77 1 96 89 SER A O 1
ATOM 719 N N . THR A 1 90 ? 2.873 -7.145 -3.17 1 91.69 90 THR A N 1
ATOM 720 C CA . THR A 1 90 ? 3.604 -6.641 -2.012 1 91.69 90 THR A CA 1
ATOM 721 C C . THR A 1 90 ? 2.842 -6.938 -0.723 1 91.69 90 THR A C 1
ATOM 723 O O . THR A 1 90 ? 3.422 -6.914 0.365 1 91.69 90 THR A O 1
ATOM 726 N N . ASN A 1 91 ? 1.507 -7.207 -0.859 1 92.56 91 ASN A N 1
ATOM 727 C CA . ASN A 1 91 ? 0.671 -7.469 0.308 1 92.56 91 ASN A CA 1
ATOM 728 C C . ASN A 1 91 ? 0.428 -8.961 0.499 1 92.56 91 ASN A C 1
ATOM 730 O O . ASN A 1 91 ? -0.419 -9.359 1.301 1 92.56 91 ASN A O 1
ATOM 734 N N . ILE A 1 92 ? 1.085 -9.742 -0.274 1 97 92 ILE A N 1
ATOM 735 C CA . ILE A 1 92 ? 1.13 -11.188 -0.085 1 97 92 ILE A CA 1
ATOM 736 C C . ILE A 1 92 ? 2.508 -11.602 0.431 1 97 92 ILE A C 1
ATOM 738 O O . ILE A 1 92 ? 3.482 -11.609 -0.325 1 97 92 ILE A O 1
ATOM 742 N N . LEU A 1 93 ? 2.547 -12.008 1.711 1 94.88 93 LEU A N 1
ATOM 743 C CA . LEU A 1 93 ? 3.799 -12.375 2.361 1 94.88 93 LEU A CA 1
ATOM 744 C C . LEU A 1 93 ? 4.02 -13.883 2.307 1 94.88 93 LEU A C 1
ATOM 746 O O . LEU A 1 93 ? 3.064 -14.648 2.156 1 94.88 93 LEU A O 1
ATOM 750 N N . LEU A 1 94 ? 5.297 -14.227 2.377 1 96.25 94 LEU A N 1
ATOM 751 C CA . LEU A 1 94 ? 5.664 -15.625 2.236 1 96.25 94 LEU A CA 1
ATOM 752 C C . LEU A 1 94 ? 6.43 -16.109 3.463 1 96.25 94 LEU A C 1
ATOM 754 O O . LEU A 1 94 ? 7.438 -15.523 3.848 1 96.25 94 LEU A O 1
ATOM 758 N N . ASP A 1 95 ? 5.957 -17.219 4.086 1 92.88 95 ASP A N 1
ATOM 759 C CA . ASP A 1 95 ? 6.668 -17.781 5.234 1 92.88 95 ASP A CA 1
ATOM 760 C C . ASP A 1 95 ? 7.855 -18.625 4.789 1 92.88 95 ASP A C 1
ATOM 762 O O . ASP A 1 95 ? 8.266 -18.562 3.629 1 92.88 95 ASP A O 1
ATOM 766 N N . GLU A 1 96 ? 8.391 -19.391 5.664 1 91.12 96 GLU A N 1
ATOM 767 C CA . GLU A 1 96 ? 9.609 -20.156 5.41 1 91.12 96 GLU A CA 1
ATOM 768 C C . GLU A 1 96 ? 9.391 -21.203 4.316 1 91.12 96 GLU A C 1
ATOM 770 O O . GLU A 1 96 ? 10.305 -21.5 3.537 1 91.12 96 GLU A O 1
ATOM 775 N N . GLU A 1 97 ? 8.234 -21.734 4.25 1 94.38 97 GLU A N 1
ATOM 776 C CA . GLU A 1 97 ? 7.918 -22.781 3.268 1 94.38 97 GLU A CA 1
ATOM 777 C C . GLU A 1 97 ? 7.223 -22.172 2.045 1 94.38 97 GLU A C 1
ATOM 779 O O . GLU A 1 97 ? 6.652 -22.906 1.23 1 94.38 97 GLU A O 1
ATOM 784 N N . TYR A 1 98 ? 7.148 -20.875 1.901 1 96.38 98 TYR A N 1
ATOM 785 C CA . TYR A 1 98 ? 6.582 -20.125 0.786 1 96.38 98 TYR A CA 1
ATOM 786 C C . TYR A 1 98 ? 5.062 -20.219 0.779 1 96.38 98 TYR A C 1
ATOM 788 O O . TYR A 1 98 ? 4.43 -20.109 -0.273 1 96.38 98 TYR A O 1
ATOM 796 N N . GLU A 1 99 ? 4.551 -20.531 1.973 1 96.75 99 GLU A N 1
ATOM 797 C CA . GLU A 1 99 ? 3.104 -20.422 2.115 1 96.75 99 GLU A CA 1
ATOM 798 C C . GLU A 1 99 ? 2.66 -18.953 2.082 1 96.75 99 GLU A C 1
ATOM 800 O O . GLU A 1 99 ? 3.217 -18.125 2.791 1 96.75 99 GLU A O 1
ATOM 805 N N . ALA A 1 100 ? 1.654 -18.688 1.262 1 98.12 100 ALA A N 1
ATOM 806 C CA . ALA A 1 100 ? 1.187 -17.312 1.078 1 98.12 100 ALA A CA 1
ATOM 807 C C . ALA A 1 100 ? 0.312 -16.875 2.248 1 98.12 100 ALA A C 1
ATOM 809 O O . ALA A 1 100 ? -0.554 -17.625 2.703 1 98.12 100 ALA A O 1
ATOM 810 N N . LYS A 1 101 ? 0.547 -15.68 2.768 1 96.69 101 LYS A N 1
ATOM 811 C CA . LYS A 1 101 ? -0.286 -15.031 3.773 1 96.69 101 LYS A CA 1
ATOM 812 C C . LYS A 1 101 ? -0.682 -13.625 3.332 1 96.69 101 LYS A C 1
ATOM 814 O O . LYS A 1 101 ? 0.181 -12.773 3.105 1 96.69 101 LYS A O 1
ATOM 819 N N . ILE A 1 102 ? -1.975 -13.391 3.156 1 96.31 102 ILE A N 1
ATOM 820 C CA . ILE A 1 102 ? -2.473 -12.07 2.783 1 96.31 102 ILE A CA 1
ATOM 821 C C . ILE A 1 102 ? -2.322 -11.109 3.963 1 96.31 102 ILE A C 1
ATOM 823 O O . ILE A 1 102 ? -2.664 -11.453 5.098 1 96.31 102 ILE A O 1
ATOM 827 N N . ALA A 1 103 ? -1.735 -9.969 3.703 1 91.94 103 ALA A N 1
ATOM 828 C CA . ALA A 1 103 ? -1.473 -8.969 4.73 1 91.94 103 ALA A CA 1
ATOM 829 C C . ALA A 1 103 ? -2.066 -7.617 4.34 1 91.94 103 ALA A C 1
ATOM 831 O O . ALA A 1 103 ? -2.707 -7.492 3.295 1 91.94 103 ALA A O 1
ATOM 832 N N . ASP A 1 104 ? -2.006 -6.57 5.164 1 84.69 104 ASP A N 1
ATOM 833 C CA . ASP A 1 104 ? -2.373 -5.176 4.953 1 84.69 104 ASP A CA 1
ATOM 834 C C . ASP A 1 104 ? -3.883 -5.023 4.77 1 84.69 104 ASP A C 1
ATOM 836 O O . ASP A 1 104 ? -4.355 -4.75 3.666 1 84.69 104 ASP A O 1
ATOM 840 N N . PHE A 1 105 ? -4.59 -4.965 5.84 1 85 105 PHE A N 1
ATOM 841 C CA . PHE A 1 105 ? -6.035 -4.781 5.855 1 85 105 PHE A CA 1
ATOM 842 C C . PHE A 1 105 ? -6.395 -3.346 6.219 1 85 105 PHE A C 1
ATOM 844 O O . PHE A 1 105 ? -7.465 -3.09 6.777 1 85 105 PHE A O 1
ATOM 851 N N . GLY A 1 106 ? -5.512 -2.512 5.98 1 76.62 106 GLY A N 1
ATOM 852 C CA . GLY A 1 106 ? -5.656 -1.127 6.402 1 76.62 106 GLY A CA 1
ATOM 853 C C . GLY A 1 106 ? -6.867 -0.441 5.797 1 76.62 106 GLY A C 1
ATOM 854 O O . GLY A 1 106 ? -7.43 0.476 6.398 1 76.62 106 GLY A O 1
ATOM 855 N N . ILE A 1 107 ? -7.273 -0.844 4.609 1 77.12 107 ILE A N 1
ATOM 856 C CA . ILE A 1 107 ? -8.398 -0.175 3.969 1 77.12 107 ILE A CA 1
ATOM 857 C C . ILE A 1 107 ? -9.508 -1.189 3.678 1 77.12 107 ILE A C 1
ATOM 859 O O . ILE A 1 107 ? -10.414 -0.918 2.889 1 77.12 107 ILE A O 1
ATOM 863 N N . ALA A 1 108 ? -9.352 -2.324 4.281 1 78.75 108 ALA A N 1
ATOM 864 C CA . ALA A 1 108 ? -10.367 -3.359 4.117 1 78.75 108 ALA A CA 1
ATOM 865 C C . ALA A 1 108 ? -11.703 -2.91 4.695 1 78.75 108 ALA A C 1
ATOM 867 O O . ALA A 1 108 ? -11.75 -2.076 5.602 1 78.75 108 ALA A O 1
ATOM 868 N N . LYS A 1 109 ? -12.75 -3.4 4.113 1 79.06 109 LYS A N 1
ATOM 869 C CA . LYS A 1 109 ? -14.094 -3.023 4.559 1 79.06 109 LYS A CA 1
ATOM 870 C C . LYS A 1 109 ? -15.016 -4.234 4.609 1 79.06 109 LYS A C 1
ATOM 872 O O . LYS A 1 109 ? -14.828 -5.195 3.859 1 79.06 109 LYS A O 1
ATOM 877 N N . LEU A 1 110 ? -15.984 -4.051 5.52 1 72.31 110 LEU A N 1
ATOM 878 C CA . LEU A 1 110 ? -17.062 -5.031 5.523 1 72.31 110 LEU A CA 1
ATOM 879 C C . LEU A 1 110 ? -18.016 -4.801 4.352 1 72.31 110 LEU A C 1
ATOM 881 O O . LEU A 1 110 ? -18.328 -3.656 4.023 1 72.31 110 LEU A O 1
ATOM 885 N N . ALA A 1 111 ? -18.281 -5.777 3.576 1 69.38 111 ALA A N 1
ATOM 886 C CA . ALA A 1 111 ? -19.125 -5.684 2.379 1 69.38 111 ALA A CA 1
ATOM 887 C C . ALA A 1 111 ? -20.484 -5.078 2.707 1 69.38 111 ALA A C 1
ATOM 889 O O . ALA A 1 111 ? -21.062 -4.375 1.882 1 69.38 111 ALA A O 1
ATOM 890 N N . GLU A 1 112 ? -21 -5.363 3.9 1 61.5 112 GLU A N 1
ATOM 891 C CA . GLU A 1 112 ? -22.312 -4.836 4.273 1 61.5 112 GLU A CA 1
ATOM 892 C C . GLU A 1 112 ? -22.188 -3.412 4.812 1 61.5 112 GLU A C 1
ATOM 894 O O . GLU A 1 112 ? -21.344 -3.129 5.66 1 61.5 112 GLU A O 1
ATOM 899 N N . GLY A 1 113 ? -22.812 -2.301 4.18 1 51.59 113 GLY A N 1
ATOM 900 C CA . GLY A 1 113 ? -23.188 -1.047 4.816 1 51.59 113 GLY A CA 1
ATOM 901 C C . GLY A 1 113 ? -22.359 0.13 4.352 1 51.59 113 GLY A C 1
ATOM 902 O O . GLY A 1 113 ? -22.672 1.283 4.645 1 51.59 113 GLY A O 1
ATOM 903 N N . SER A 1 114 ? -20.953 -0.037 4.191 1 51.88 114 SER A N 1
ATOM 904 C CA . SER A 1 114 ? -20.266 1.248 4.324 1 51.88 114 SER A CA 1
ATOM 905 C C . SER A 1 114 ? -20.109 1.928 2.967 1 51.88 114 SER A C 1
ATOM 907 O O . SER A 1 114 ? -19.594 1.327 2.023 1 51.88 114 SER A O 1
ATOM 909 N N . ASP A 1 115 ? -20.969 2.812 2.686 1 49.62 115 ASP A N 1
ATOM 910 C CA . ASP A 1 115 ? -21.062 3.711 1.538 1 49.62 115 ASP A CA 1
ATOM 911 C C . ASP A 1 115 ? -19.781 4.508 1.359 1 49.62 115 ASP A C 1
ATOM 913 O O . ASP A 1 115 ? -19.609 5.211 0.362 1 49.62 115 ASP A O 1
ATOM 917 N N . ASN A 1 116 ? -19.031 4.609 2.406 1 51.72 116 ASN A N 1
ATOM 918 C CA . ASN A 1 116 ? -18 5.625 2.203 1 51.72 116 ASN A CA 1
ATOM 919 C C . ASN A 1 116 ? -16.812 5.078 1.409 1 51.72 116 ASN A C 1
ATOM 921 O O . ASN A 1 116 ? -15.883 4.523 1.986 1 51.72 116 ASN A O 1
ATOM 925 N N . SER A 1 117 ? -17.172 4.855 0.046 1 54.91 117 SER A N 1
ATOM 926 C CA . SER A 1 117 ? -16.172 4.211 -0.81 1 54.91 117 SER A CA 1
ATOM 927 C C . SER A 1 117 ? -15.023 5.156 -1.126 1 54.91 117 SER A C 1
ATOM 929 O O . SER A 1 117 ? -15.242 6.316 -1.474 1 54.91 117 SER A O 1
ATOM 931 N N . CYS A 1 118 ? -13.93 5.227 -0.302 1 58.22 118 CYS A N 1
ATOM 932 C CA . CYS A 1 118 ? -12.695 5.906 -0.673 1 58.22 118 CYS A CA 1
ATOM 933 C C . C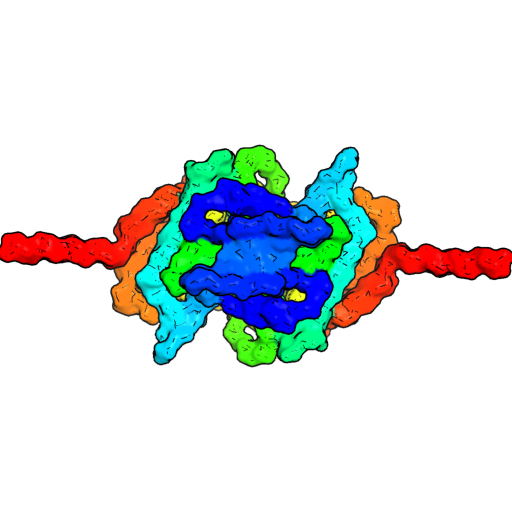YS A 1 118 ? -11.883 5.066 -1.654 1 58.22 118 CYS A C 1
ATOM 935 O O . CYS A 1 118 ? -11.758 3.855 -1.479 1 58.22 118 CYS A O 1
ATOM 937 N N . LEU A 1 119 ? -11.711 5.668 -2.945 1 60.53 119 LEU A N 1
ATOM 938 C CA . LEU A 1 119 ? -10.914 5.004 -3.971 1 60.53 119 LEU A CA 1
ATOM 939 C C . LEU A 1 119 ? -9.43 5.043 -3.617 1 60.53 119 LEU A C 1
ATOM 941 O O . LEU A 1 119 ? -8.867 6.125 -3.42 1 60.53 119 LEU A O 1
ATOM 945 N N . ALA A 1 120 ? -8.859 4.027 -3.047 1 63.47 120 ALA A N 1
ATOM 946 C CA . ALA A 1 120 ? -7.426 3.785 -2.932 1 63.47 120 ALA A CA 1
ATOM 947 C C . ALA A 1 120 ? -7.004 2.568 -3.75 1 63.47 120 ALA A C 1
ATOM 949 O O . ALA A 1 120 ? -7.73 1.572 -3.811 1 63.47 120 ALA A O 1
ATOM 950 N N . GLY A 1 121 ? -6.004 2.797 -4.672 1 76.06 121 GLY A N 1
ATOM 951 C CA . GLY A 1 121 ? -5.52 1.669 -5.453 1 76.06 121 GLY A CA 1
ATOM 952 C C . GLY A 1 121 ? -4.094 1.849 -5.941 1 76.06 121 GLY A C 1
ATOM 953 O O . GLY A 1 121 ? -3.59 2.973 -6 1 76.06 121 GLY A O 1
ATOM 954 N N . THR A 1 122 ? -3.525 0.708 -6.141 1 83 122 THR A N 1
ATOM 955 C CA . THR A 1 122 ? -2.17 0.692 -6.68 1 83 122 THR A CA 1
ATOM 956 C C . THR A 1 122 ? -2.193 0.538 -8.195 1 83 122 THR A C 1
ATOM 958 O O . THR A 1 122 ? -2.932 -0.292 -8.734 1 83 122 THR A O 1
ATOM 961 N N . HIS A 1 123 ? -1.389 1.408 -8.859 1 81.62 123 HIS A N 1
ATOM 962 C CA . HIS A 1 123 ? -1.311 1.363 -10.312 1 81.62 123 HIS A CA 1
ATOM 963 C C . HIS A 1 123 ? -0.935 -0.032 -10.797 1 81.62 123 HIS A C 1
ATOM 965 O O . HIS A 1 123 ? -0.036 -0.668 -10.242 1 81.62 123 HIS A O 1
ATOM 971 N N . GLY A 1 124 ? -1.668 -0.49 -11.797 1 87.69 124 GLY A N 1
ATOM 972 C CA . GLY A 1 124 ? -1.426 -1.799 -12.383 1 87.69 124 GLY A CA 1
ATOM 973 C C . GLY A 1 124 ? -2.314 -2.885 -11.805 1 87.69 124 GLY A C 1
ATOM 974 O O . GLY A 1 124 ? -2.502 -3.934 -12.422 1 87.69 124 GLY A O 1
ATOM 975 N N . TYR A 1 125 ? -2.854 -2.623 -10.609 1 91.88 125 TYR A N 1
ATOM 976 C CA . TYR A 1 125 ? -3.656 -3.648 -9.945 1 91.88 125 TYR A CA 1
ATOM 977 C C . TYR A 1 125 ? -5.129 -3.258 -9.922 1 91.88 125 TYR A C 1
ATOM 979 O O . TYR A 1 125 ? -5.992 -4.09 -9.633 1 91.88 125 TYR A O 1
ATOM 987 N N . MET A 1 126 ? -5.457 -2.082 -10.25 1 89.06 126 MET A N 1
ATOM 988 C CA . MET A 1 126 ? -6.789 -1.519 -10.047 1 89.06 126 MET A CA 1
ATOM 989 C C . MET A 1 126 ? -7.77 -2.062 -11.078 1 89.06 126 MET A C 1
ATOM 991 O O . MET A 1 126 ? -7.469 -2.088 -12.273 1 89.06 126 MET A O 1
ATOM 995 N N . ALA A 1 127 ? -8.891 -2.383 -10.547 1 92.56 127 ALA A N 1
ATOM 996 C CA . ALA A 1 127 ? -9.961 -2.801 -11.453 1 92.56 127 ALA A CA 1
ATOM 997 C C . ALA A 1 127 ? -10.484 -1.62 -12.266 1 92.56 127 ALA A C 1
ATOM 999 O O . ALA A 1 127 ? -10.609 -0.509 -11.742 1 92.56 127 ALA A O 1
ATOM 1000 N N . PRO A 1 128 ? -10.852 -1.907 -13.5 1 90.81 128 PRO A N 1
ATOM 1001 C CA . PRO A 1 128 ? -11.227 -0.815 -14.406 1 90.81 128 PRO A CA 1
ATOM 1002 C C . PRO A 1 128 ? -12.484 -0.077 -13.945 1 90.81 128 PRO A C 1
ATOM 1004 O O . PRO A 1 128 ? -12.609 1.131 -14.164 1 90.81 128 PRO A O 1
ATOM 1007 N N . GLU A 1 129 ? -13.43 -0.709 -13.234 1 89.44 129 GLU A N 1
ATOM 1008 C CA . GLU A 1 129 ? -14.672 -0.063 -12.828 1 89.44 129 GLU A CA 1
ATOM 1009 C C . GLU A 1 129 ? -14.43 1.006 -11.773 1 89.44 129 GLU A C 1
ATOM 1011 O O . GLU A 1 129 ? -15.273 1.874 -11.547 1 89.44 129 GLU A O 1
ATOM 1016 N N . LEU A 1 130 ? -13.258 0.935 -11.164 1 83.12 130 LEU A N 1
ATOM 1017 C CA . LEU A 1 130 ? -12.945 1.893 -10.109 1 83.12 130 LEU A CA 1
ATOM 1018 C C . LEU A 1 130 ? -12.609 3.26 -10.695 1 83.12 130 LEU A C 1
ATOM 1020 O O . LEU A 1 130 ? -12.562 4.258 -9.969 1 83.12 130 LEU A O 1
ATOM 1024 N N . ALA A 1 131 ? -12.391 3.281 -11.977 1 75.88 131 ALA A N 1
ATOM 1025 C CA . ALA A 1 131 ? -12.172 4.559 -12.656 1 75.88 131 ALA A CA 1
ATOM 1026 C C . ALA A 1 131 ? -13.445 5.395 -12.672 1 75.88 131 ALA A C 1
ATOM 1028 O O . ALA A 1 131 ? -13.383 6.625 -12.734 1 75.88 131 ALA A O 1
ATOM 1029 N N . TYR A 1 132 ? -14.586 4.688 -12.594 1 73.88 132 TYR A N 1
ATOM 1030 C CA . TYR A 1 132 ? -15.828 5.441 -12.773 1 73.88 132 TYR A CA 1
ATOM 1031 C C . TYR A 1 132 ? -16.797 5.176 -11.641 1 73.88 132 TYR A C 1
ATOM 1033 O O . TYR A 1 132 ? -17.875 5.766 -11.586 1 73.88 132 TYR A O 1
ATOM 1041 N N . SER A 1 133 ? -16.406 4.297 -10.805 1 73.31 133 SER A N 1
ATOM 1042 C CA . SER A 1 133 ? -17.25 3.975 -9.656 1 73.31 133 SER A CA 1
ATOM 1043 C C . SER A 1 133 ? -16.453 3.934 -8.367 1 73.31 133 SER A C 1
ATOM 1045 O O . SER A 1 133 ? -15.289 3.52 -8.367 1 73.31 133 SER A O 1
ATOM 1047 N N . LEU A 1 134 ? -17.141 4.406 -7.344 1 68.25 134 LEU A N 1
ATOM 1048 C CA . LEU A 1 134 ? -16.5 4.371 -6.031 1 68.25 134 LEU A CA 1
ATOM 1049 C C . LEU A 1 134 ? -16.875 3.098 -5.281 1 68.25 134 LEU A C 1
ATOM 1051 O O . LEU A 1 134 ? -16.375 2.854 -4.176 1 68.25 134 LEU A O 1
ATOM 1055 N N . LYS A 1 135 ? -17.656 2.357 -5.938 1 77.75 135 LYS A N 1
ATOM 1056 C CA . LYS A 1 135 ? -18.125 1.146 -5.27 1 77.75 135 LYS A CA 1
ATOM 1057 C C . LYS A 1 135 ? -17.109 0.009 -5.434 1 77.75 135 LYS A C 1
ATOM 1059 O O . LYS A 1 135 ? -16.875 -0.455 -6.551 1 77.75 135 LYS A O 1
ATOM 1064 N N . VAL A 1 136 ? -16.484 -0.383 -4.363 1 84.81 136 VAL A N 1
ATOM 1065 C CA . VAL A 1 136 ? -15.57 -1.513 -4.332 1 84.81 136 VAL A CA 1
ATOM 1066 C C . VAL A 1 136 ? -16.297 -2.76 -3.83 1 84.81 136 VAL A C 1
ATOM 1068 O O . VAL A 1 136 ? -16.984 -2.715 -2.811 1 84.81 136 VAL A O 1
ATOM 1071 N N . THR A 1 137 ? -16.234 -3.854 -4.59 1 90.69 137 THR A N 1
ATOM 1072 C CA . THR A 1 137 ? -16.859 -5.121 -4.234 1 90.69 137 THR A CA 1
ATOM 1073 C C . THR A 1 137 ? -15.828 -6.242 -4.195 1 90.69 137 THR A C 1
ATOM 1075 O O . THR A 1 137 ? -14.641 -6.012 -4.434 1 90.69 137 THR A O 1
ATOM 1078 N N . GLU A 1 138 ? -16.312 -7.441 -3.912 1 95.69 138 GLU A N 1
ATOM 1079 C CA . GLU A 1 138 ? -15.461 -8.633 -3.949 1 95.69 138 GLU A CA 1
ATOM 1080 C C . GLU A 1 138 ? -14.844 -8.828 -5.328 1 95.69 138 GLU A C 1
ATOM 1082 O O . GLU A 1 138 ? -13.719 -9.312 -5.449 1 95.69 138 GLU A O 1
ATOM 1087 N N . LYS A 1 139 ? -15.547 -8.383 -6.309 1 96.81 139 LYS A N 1
ATOM 1088 C CA . LYS A 1 139 ? -15.109 -8.586 -7.684 1 96.81 139 LYS A CA 1
ATOM 1089 C C . LYS A 1 139 ? -13.898 -7.711 -8.008 1 96.81 139 LYS A C 1
ATOM 1091 O O . LYS A 1 139 ? -13.109 -8.039 -8.898 1 96.81 139 LYS A O 1
ATOM 1096 N N . SER A 1 140 ? -13.758 -6.602 -7.289 1 94.75 140 SER A N 1
ATOM 1097 C CA . SER A 1 140 ? -12.555 -5.789 -7.426 1 94.75 140 SER A CA 1
ATOM 1098 C C . SER A 1 140 ? -11.32 -6.527 -6.91 1 94.75 140 SER A C 1
ATOM 1100 O O . SER A 1 140 ? -10.25 -6.453 -7.516 1 94.75 140 SER A O 1
ATOM 1102 N N . ASP A 1 141 ? -11.531 -7.273 -5.812 1 96.88 141 ASP A N 1
ATOM 1103 C CA . ASP A 1 141 ? -10.461 -8.125 -5.297 1 96.88 141 ASP A CA 1
ATOM 1104 C C . ASP A 1 141 ? -10.094 -9.211 -6.297 1 96.88 141 ASP A C 1
ATOM 1106 O O . ASP A 1 141 ? -8.914 -9.547 -6.453 1 96.88 141 ASP A O 1
ATOM 1110 N N . VAL A 1 142 ? -11.094 -9.719 -6.922 1 98.75 142 VAL A N 1
ATOM 1111 C CA . VAL A 1 142 ? -10.875 -10.789 -7.895 1 98.75 142 VAL A CA 1
ATOM 1112 C C . VAL A 1 142 ? -10.008 -10.273 -9.039 1 98.75 142 VAL A C 1
ATOM 1114 O O . VAL A 1 142 ? -9.078 -10.953 -9.484 1 98.75 142 VAL A O 1
ATOM 1117 N N . TYR A 1 143 ? -10.328 -9.094 -9.531 1 98.25 143 TYR A N 1
ATOM 1118 C CA . TYR A 1 143 ? -9.539 -8.492 -10.594 1 98.25 143 TYR A CA 1
ATOM 1119 C C . TYR A 1 143 ? -8.086 -8.336 -10.172 1 98.25 143 TYR A C 1
ATOM 1121 O O . TYR A 1 143 ? -7.176 -8.75 -10.898 1 98.25 143 TYR A O 1
ATOM 1129 N N . SER A 1 144 ? -7.887 -7.738 -8.992 1 97.44 144 SER A N 1
ATOM 1130 C CA . SER A 1 144 ? -6.539 -7.512 -8.484 1 97.44 144 SER A CA 1
ATOM 1131 C C . SER A 1 144 ? -5.777 -8.82 -8.344 1 97.44 144 SER A C 1
ATOM 1133 O O . SER A 1 144 ? -4.578 -8.883 -8.625 1 97.44 144 SER A O 1
ATOM 1135 N N . PHE A 1 145 ? -6.469 -9.859 -7.895 1 98.81 145 PHE A N 1
ATOM 1136 C CA . PHE A 1 145 ? -5.848 -11.172 -7.781 1 98.81 145 PHE A CA 1
ATOM 1137 C C . PHE A 1 145 ? -5.457 -11.711 -9.156 1 98.81 145 PHE A C 1
ATOM 1139 O O . PHE A 1 145 ? -4.41 -12.336 -9.312 1 98.81 145 PHE A O 1
ATOM 1146 N N . GLY A 1 146 ? -6.324 -11.539 -10.148 1 98.88 146 GLY A N 1
ATOM 1147 C CA . GLY A 1 146 ? -5.977 -11.898 -11.516 1 98.88 146 GLY A CA 1
ATOM 1148 C C . GLY A 1 146 ? -4.684 -11.273 -11.984 1 98.88 146 GLY A C 1
ATOM 1149 O O . GLY A 1 146 ? -3.887 -11.914 -12.672 1 98.88 146 GLY A O 1
ATOM 1150 N N . VAL A 1 147 ? -4.504 -10.039 -11.609 1 98.38 147 VAL A N 1
ATOM 1151 C CA . VAL A 1 147 ? -3.271 -9.336 -11.961 1 98.38 147 VAL A CA 1
ATOM 1152 C C . VAL A 1 147 ? -2.086 -10.008 -11.266 1 98.38 147 VAL A C 1
ATOM 1154 O O . VAL A 1 147 ? -1.025 -10.18 -11.875 1 98.38 147 VAL A O 1
ATOM 1157 N N . VAL A 1 148 ? -2.246 -10.406 -10.016 1 98.69 148 VAL A N 1
ATOM 1158 C CA . VAL A 1 148 ? -1.204 -11.133 -9.297 1 98.69 148 VAL A CA 1
ATOM 1159 C C . VAL A 1 148 ? -0.88 -12.43 -10.031 1 98.69 148 VAL A C 1
ATOM 1161 O O . VAL A 1 148 ? 0.288 -12.805 -10.164 1 98.69 148 VAL A O 1
ATOM 1164 N N . LEU A 1 149 ? -1.914 -13.125 -10.508 1 98.81 149 LEU A N 1
ATOM 1165 C CA . LEU A 1 149 ? -1.679 -14.336 -11.297 1 98.81 149 LEU A CA 1
ATOM 1166 C C . LEU A 1 149 ? -0.825 -14.023 -12.523 1 98.81 149 LEU A C 1
ATOM 1168 O O . LEU A 1 149 ? 0.1 -14.773 -12.844 1 98.81 149 LEU A O 1
ATOM 1172 N N . LEU A 1 150 ? -1.15 -12.969 -13.18 1 98.56 150 LEU A N 1
ATOM 1173 C CA . LEU A 1 150 ? -0.39 -12.594 -14.367 1 98.56 150 LEU A CA 1
ATOM 1174 C C . LEU A 1 150 ? 1.063 -12.305 -14.016 1 98.56 150 LEU A C 1
ATOM 1176 O O . LEU A 1 150 ? 1.973 -12.641 -14.773 1 98.56 150 LEU A O 1
ATOM 1180 N N . GLU A 1 151 ? 1.312 -11.68 -12.883 1 97.44 151 GLU A N 1
ATOM 1181 C CA . GLU A 1 151 ? 2.68 -11.484 -12.406 1 97.44 151 GLU A CA 1
ATOM 1182 C C . GLU A 1 151 ? 3.398 -12.812 -12.227 1 97.44 151 GLU A C 1
ATOM 1184 O O . GLU A 1 151 ? 4.547 -12.969 -12.656 1 97.44 151 GLU A O 1
ATOM 1189 N N . LEU A 1 152 ? 2.734 -13.75 -11.594 1 98.25 152 LEU A N 1
ATOM 1190 C CA . LEU A 1 152 ? 3.316 -15.055 -11.32 1 98.25 152 LEU A CA 1
ATOM 1191 C C . LEU A 1 152 ? 3.658 -15.781 -12.617 1 98.25 152 LEU A C 1
ATOM 1193 O O . LEU A 1 152 ? 4.648 -16.516 -12.688 1 98.25 152 LEU A O 1
ATOM 1197 N N . LEU A 1 153 ? 2.871 -15.57 -13.602 1 98.12 153 LEU A N 1
ATOM 1198 C CA . LEU A 1 153 ? 3.008 -16.266 -14.875 1 98.12 153 LEU A CA 1
ATOM 1199 C C . LEU A 1 153 ? 4.094 -15.633 -15.734 1 98.12 153 LEU A C 1
ATOM 1201 O O . LEU A 1 153 ? 4.824 -16.328 -16.438 1 98.12 153 LEU A O 1
ATOM 1205 N N . THR A 1 154 ? 4.207 -14.305 -15.664 1 96.62 154 THR A N 1
ATOM 1206 C CA . THR A 1 154 ? 5.043 -13.578 -16.609 1 96.62 154 THR A CA 1
ATOM 1207 C C . THR A 1 154 ? 6.359 -13.156 -15.961 1 96.62 154 THR A C 1
ATOM 1209 O O . THR A 1 154 ? 7.352 -12.922 -16.656 1 96.62 154 THR A O 1
ATOM 1212 N N . GLY A 1 155 ? 6.309 -12.977 -14.609 1 94.56 155 GLY A N 1
ATOM 1213 C CA . GLY A 1 155 ? 7.457 -12.422 -13.914 1 94.56 155 GLY A CA 1
ATOM 1214 C C . GLY A 1 155 ? 7.605 -10.922 -14.102 1 94.56 155 GLY A C 1
ATOM 1215 O O . GLY A 1 155 ? 8.602 -10.336 -13.68 1 94.56 155 GLY A O 1
ATOM 1216 N N . ARG A 1 156 ? 6.598 -10.312 -14.711 1 92.5 156 ARG A N 1
ATOM 1217 C CA . ARG A 1 156 ? 6.695 -8.898 -15.039 1 92.5 156 ARG A CA 1
ATOM 1218 C C . ARG A 1 156 ? 5.934 -8.039 -14.031 1 92.5 156 ARG A C 1
ATOM 1220 O O . ARG A 1 156 ? 4.977 -8.516 -13.414 1 92.5 156 ARG A O 1
ATOM 1227 N N . ASN A 1 157 ? 6.406 -6.82 -13.914 1 90.25 157 ASN A N 1
ATOM 1228 C CA . ASN A 1 157 ? 5.699 -5.832 -13.102 1 90.25 157 ASN A CA 1
ATOM 1229 C C . ASN A 1 157 ? 4.391 -5.402 -13.758 1 90.25 157 ASN A C 1
ATOM 1231 O O . ASN A 1 157 ? 4.34 -5.172 -14.969 1 90.25 157 ASN A O 1
ATOM 1235 N N . PRO A 1 158 ? 3.346 -5.27 -12.992 1 91.94 158 PRO A N 1
ATOM 1236 C CA . PRO A 1 158 ? 2.043 -4.926 -13.562 1 91.94 158 PRO A CA 1
ATOM 1237 C C . PRO A 1 158 ? 2.053 -3.576 -14.281 1 91.94 158 PRO A C 1
ATOM 1239 O O . PRO A 1 158 ? 1.271 -3.361 -15.211 1 91.94 158 PRO A O 1
ATOM 1242 N N . ALA A 1 159 ? 2.922 -2.66 -13.812 1 86.12 159 ALA A N 1
ATOM 1243 C CA . ALA A 1 159 ? 3.014 -1.34 -14.43 1 86.12 159 ALA A CA 1
ATOM 1244 C C . ALA A 1 159 ? 4.363 -1.146 -15.109 1 86.12 159 ALA A C 1
ATOM 1246 O O . ALA A 1 159 ? 4.961 -0.07 -15.031 1 86.12 159 ALA A O 1
ATOM 1247 N N . ASP A 1 160 ? 4.824 -2.119 -15.766 1 84.06 160 ASP A N 1
ATOM 1248 C CA . ASP A 1 160 ? 6.086 -2.041 -16.5 1 84.06 160 ASP A CA 1
ATOM 1249 C C . ASP A 1 160 ? 6.008 -1.008 -17.625 1 84.06 160 ASP A C 1
ATOM 1251 O O . ASP A 1 160 ? 5.129 -1.081 -18.484 1 84.06 160 ASP A O 1
ATOM 1255 N N . PRO A 1 161 ? 6.906 -0.069 -17.609 1 78.31 161 PRO A N 1
ATOM 1256 C CA . PRO A 1 161 ? 6.875 0.97 -18.641 1 78.31 161 PRO A CA 1
ATOM 1257 C C . PRO A 1 161 ? 7.031 0.405 -20.062 1 78.31 161 PRO A C 1
ATOM 1259 O O . PRO A 1 161 ? 6.613 1.04 -21.031 1 78.31 161 PRO A O 1
ATOM 1262 N N . GLN A 1 162 ? 7.574 -0.708 -20.141 1 82.25 162 GLN A N 1
ATOM 1263 C CA . GLN A 1 162 ? 7.805 -1.328 -21.453 1 82.25 162 GLN A CA 1
ATOM 1264 C C . GLN A 1 162 ? 6.488 -1.681 -22.125 1 82.25 162 GLN A C 1
ATOM 1266 O O . GLN A 1 162 ? 6.457 -1.934 -23.344 1 82.25 162 GLN A O 1
ATOM 1271 N N . PHE A 1 163 ? 5.359 -1.72 -21.344 1 86.81 163 PHE A N 1
ATOM 1272 C CA . PHE A 1 163 ? 4.062 -2.045 -21.922 1 86.81 163 PHE A CA 1
ATOM 1273 C C . PHE A 1 163 ? 3.529 -0.879 -22.75 1 86.81 163 PHE A C 1
ATOM 1275 O O . PHE A 1 163 ? 2.611 -1.051 -23.547 1 86.81 163 PHE A O 1
ATOM 1282 N N . GLY A 1 164 ? 4.09 0.276 -22.562 1 80.44 164 GLY A N 1
ATOM 1283 C CA . GLY A 1 164 ? 3.578 1.479 -23.203 1 80.44 164 GLY A CA 1
ATOM 1284 C C . GLY A 1 164 ? 2.83 2.389 -22.25 1 80.44 164 GLY A C 1
ATOM 1285 O O . GLY A 1 164 ? 2.432 1.966 -21.156 1 80.44 164 GLY A O 1
ATOM 1286 N N . GLU A 1 165 ? 2.641 3.602 -22.656 1 75.44 165 GLU A N 1
ATOM 1287 C CA . GLU A 1 165 ? 1.994 4.598 -21.812 1 75.44 165 GLU A CA 1
ATOM 1288 C C . GLU A 1 165 ? 0.545 4.219 -21.516 1 75.44 165 GLU A C 1
ATOM 1290 O O . GLU A 1 165 ? -0.23 3.951 -22.438 1 75.44 165 GLU A O 1
ATOM 1295 N N . GLY A 1 166 ? 0.232 4.184 -20.25 1 74.38 166 GLY A N 1
ATOM 1296 C CA . GLY A 1 166 ? -1.134 3.916 -19.828 1 74.38 166 GLY A CA 1
ATOM 1297 C C . GLY A 1 166 ? -1.52 2.455 -19.953 1 74.38 166 GLY A C 1
ATOM 1298 O O . GLY A 1 166 ? -2.678 2.092 -19.734 1 74.38 166 GLY A O 1
ATOM 1299 N N . LYS A 1 167 ? -0.539 1.664 -20.297 1 86.88 167 LYS A N 1
ATOM 1300 C CA . LYS A 1 167 ? -0.839 0.247 -20.484 1 86.88 167 LYS A CA 1
ATOM 1301 C C . LYS A 1 167 ? -0.311 -0.578 -19.312 1 86.88 167 LYS A C 1
ATOM 1303 O O . LYS A 1 167 ? 0.742 -0.267 -18.75 1 86.88 167 LYS A O 1
ATOM 1308 N N . ASP A 1 168 ? -1.085 -1.571 -18.969 1 91.5 168 ASP A N 1
ATOM 1309 C CA . ASP A 1 168 ? -0.693 -2.439 -17.859 1 91.5 168 ASP A CA 1
ATOM 1310 C C . ASP A 1 168 ? -0.518 -3.883 -18.328 1 91.5 168 ASP A C 1
ATOM 1312 O O . ASP A 1 168 ? -0.568 -4.16 -19.531 1 91.5 168 ASP A O 1
ATOM 1316 N N . ILE A 1 169 ? -0.232 -4.75 -17.453 1 95.5 169 ILE A N 1
ATOM 1317 C CA . ILE A 1 169 ? 0.096 -6.141 -17.75 1 95.5 169 ILE A CA 1
ATOM 1318 C C . ILE A 1 169 ? -1.103 -6.82 -18.406 1 95.5 169 ILE A C 1
ATOM 1320 O O . ILE A 1 169 ? -0.937 -7.711 -19.25 1 95.5 169 ILE A O 1
ATOM 1324 N N . VAL A 1 170 ? -2.35 -6.441 -17.984 1 97.38 170 VAL A N 1
ATOM 1325 C CA . VAL A 1 170 ? -3.555 -7.031 -18.562 1 97.38 170 VAL A CA 1
ATOM 1326 C C . VAL A 1 170 ? -3.629 -6.719 -20.047 1 97.38 170 VAL A C 1
ATOM 1328 O O . VAL A 1 170 ? -3.895 -7.605 -20.875 1 97.38 170 VAL A O 1
ATOM 1331 N N . TYR A 1 171 ? -3.357 -5.508 -20.375 1 95 171 TYR A N 1
ATOM 1332 C CA . TYR A 1 171 ? -3.322 -5.105 -21.781 1 95 171 TYR A CA 1
ATOM 1333 C C . TYR A 1 171 ? -2.234 -5.859 -22.531 1 95 171 TYR A C 1
ATOM 1335 O O . TYR A 1 171 ? -2.473 -6.371 -23.625 1 95 171 TYR A O 1
ATOM 1343 N N . TRP A 1 172 ? -1.046 -5.895 -21.969 1 95.62 172 TRP A N 1
ATOM 1344 C CA . TRP A 1 172 ? 0.098 -6.535 -22.609 1 95.62 172 TRP A CA 1
ATOM 1345 C C . TRP A 1 172 ? -0.193 -8.008 -22.906 1 95.62 172 TRP A C 1
ATOM 1347 O O . TRP A 1 172 ? 0.03 -8.484 -24.016 1 95.62 172 TRP A O 1
ATOM 1357 N N . VAL A 1 173 ? -0.721 -8.703 -21.938 1 97.12 173 VAL A N 1
ATOM 1358 C CA . VAL A 1 173 ? -1.04 -10.125 -22.078 1 97.12 173 VAL A CA 1
ATOM 1359 C C . VAL A 1 173 ? -2.158 -10.297 -23.109 1 97.12 173 VAL A C 1
ATOM 1361 O O . VAL A 1 173 ? -2.078 -11.164 -23.984 1 97.12 173 VAL A O 1
ATOM 1364 N N . SER A 1 174 ? -3.229 -9.484 -23.016 1 96.06 174 SER A N 1
ATOM 1365 C CA . SER A 1 174 ? -4.359 -9.57 -23.938 1 96.06 174 SER A CA 1
ATOM 1366 C C . SER A 1 174 ? -3.912 -9.367 -25.375 1 96.06 174 SER A C 1
ATOM 1368 O O . SER A 1 174 ? -4.414 -10.031 -26.281 1 96.06 174 SER A O 1
ATOM 1370 N N . SER A 1 175 ? -2.994 -8.445 -25.547 1 95.25 175 SER A N 1
ATOM 1371 C CA . SER A 1 175 ? -2.48 -8.172 -26.891 1 95.25 175 SER A CA 1
ATOM 1372 C C . SER A 1 175 ? -1.754 -9.383 -27.453 1 95.25 175 SER A C 1
ATOM 1374 O O . SER A 1 175 ? -1.853 -9.664 -28.656 1 95.25 175 SER A O 1
ATOM 1376 N N . HIS A 1 176 ? -1.022 -10.117 -26.641 1 95.06 176 HIS A N 1
ATOM 1377 C CA . HIS A 1 176 ? -0.312 -11.312 -27.078 1 95.06 176 HIS A CA 1
ATOM 1378 C C . HIS A 1 176 ? -1.277 -12.461 -27.344 1 95.06 176 HIS A C 1
ATOM 1380 O O . HIS A 1 176 ? -1.093 -13.234 -28.281 1 95.06 176 HIS A O 1
ATOM 1386 N N . LEU A 1 177 ? -2.275 -12.555 -26.531 1 94 177 LEU A N 1
ATOM 1387 C CA . LEU A 1 177 ? -3.27 -13.609 -26.719 1 94 177 LEU A CA 1
ATOM 1388 C C . LEU A 1 177 ? -4.031 -13.406 -28.016 1 94 177 LEU A C 1
ATOM 1390 O O . LEU A 1 177 ? -4.324 -14.375 -28.734 1 94 177 LEU A O 1
ATOM 1394 N N . TYR A 1 178 ? -4.352 -12.203 -28.266 1 92.19 178 TYR A N 1
ATOM 1395 C CA . TYR A 1 178 ? -5.062 -11.859 -29.484 1 92.19 178 TYR A CA 1
ATOM 1396 C C . TYR A 1 178 ? -4.254 -12.266 -30.719 1 92.19 178 TYR A C 1
ATOM 1398 O O . TYR A 1 178 ? -4.82 -12.68 -31.734 1 92.19 178 TYR A O 1
ATOM 1406 N N . ARG A 1 179 ? -2.891 -12.25 -30.641 1 93.44 179 ARG A N 1
ATOM 1407 C CA . ARG A 1 179 ? -1.992 -12.609 -31.734 1 93.44 179 ARG A CA 1
ATOM 1408 C C . ARG A 1 179 ? -1.619 -14.086 -31.672 1 93.44 179 ARG A C 1
ATOM 1410 O O . ARG A 1 179 ? -0.647 -14.516 -32.312 1 93.44 179 ARG A O 1
ATOM 1417 N N . GLN A 1 180 ? -2.297 -14.797 -30.797 1 89.88 180 GLN A N 1
ATOM 1418 C CA . GLN A 1 180 ? -2.09 -16.234 -30.625 1 89.88 180 GLN A CA 1
ATOM 1419 C C . GLN A 1 180 ? -0.659 -16.531 -30.188 1 89.88 180 GLN A C 1
ATOM 1421 O O . GLN A 1 180 ? -0.053 -17.5 -30.656 1 89.88 180 GLN A O 1
ATOM 1426 N N . LYS A 1 181 ? -0.123 -15.672 -29.312 1 91 181 LYS A N 1
ATOM 1427 C CA . LYS A 1 181 ? 1.237 -15.812 -28.797 1 91 181 LYS A CA 1
ATOM 1428 C C . LYS A 1 181 ? 1.245 -15.945 -27.281 1 91 181 LYS A C 1
ATOM 1430 O O . LYS A 1 181 ? 2.031 -15.289 -26.594 1 91 181 LYS A O 1
ATOM 1435 N N . ALA A 1 182 ? 0.344 -16.797 -26.797 1 89.5 182 ALA A N 1
ATOM 1436 C CA . ALA A 1 182 ? 0.169 -16.969 -25.359 1 89.5 182 ALA A CA 1
ATOM 1437 C C . ALA A 1 182 ? 1.462 -17.438 -24.703 1 89.5 182 ALA A C 1
ATOM 1439 O O . ALA A 1 182 ? 1.791 -17.016 -23.594 1 89.5 182 ALA A O 1
ATOM 1440 N N . GLU A 1 183 ? 2.209 -18.219 -25.344 1 91.5 183 GLU A N 1
ATOM 1441 C CA . GLU A 1 183 ? 3.422 -18.797 -24.781 1 91.5 183 GLU A CA 1
ATOM 1442 C C . GLU A 1 183 ? 4.5 -17.75 -24.578 1 91.5 183 GLU A C 1
ATOM 1444 O O . GLU A 1 183 ? 5.371 -17.891 -23.719 1 91.5 183 GLU A O 1
ATOM 1449 N N . GLU A 1 184 ? 4.379 -16.672 -25.312 1 93.44 184 GLU A N 1
ATOM 1450 C CA . GLU A 1 184 ? 5.406 -15.633 -25.281 1 93.44 184 GLU A CA 1
ATOM 1451 C C . GLU A 1 184 ? 5.316 -14.805 -24 1 93.44 184 GLU A C 1
ATOM 1453 O O . GLU A 1 184 ? 6.27 -14.117 -23.625 1 93.44 184 GLU A O 1
ATOM 1458 N N . VAL A 1 185 ? 4.168 -14.922 -23.359 1 95.88 185 VAL A N 1
ATOM 1459 C CA . VAL A 1 185 ? 4.027 -14.07 -22.188 1 95.88 185 VAL A CA 1
ATOM 1460 C C . VAL A 1 185 ? 4.547 -14.805 -20.953 1 95.88 185 VAL A C 1
ATOM 1462 O O . VAL A 1 185 ? 4.82 -14.188 -19.922 1 95.88 185 VAL A O 1
ATOM 1465 N N . LEU A 1 186 ? 4.656 -16.125 -21.062 1 96.88 186 LEU A N 1
ATOM 1466 C CA . LEU A 1 186 ? 5.078 -16.922 -19.922 1 96.88 186 LEU A CA 1
ATOM 1467 C C . LEU A 1 186 ? 6.562 -16.719 -19.625 1 96.88 186 LEU A C 1
ATOM 1469 O O . LEU A 1 186 ? 7.371 -16.625 -20.562 1 96.88 186 LEU A O 1
ATOM 1473 N N . HIS A 1 187 ? 6.883 -16.562 -18.375 1 95.12 187 HIS A N 1
ATOM 1474 C CA . HIS A 1 187 ? 8.273 -16.406 -17.953 1 95.12 187 HIS A CA 1
ATOM 1475 C C . HIS A 1 187 ? 9.156 -17.484 -18.562 1 95.12 187 HIS A C 1
ATOM 1477 O O . HIS A 1 187 ? 8.977 -18.672 -18.25 1 95.12 187 HIS A O 1
ATOM 1483 N N . PRO A 1 188 ? 10.133 -17.172 -19.297 1 92 188 PRO A N 1
ATOM 1484 C CA . PRO A 1 188 ? 10.883 -18.156 -20.078 1 92 188 PRO A CA 1
ATOM 1485 C C . PRO A 1 188 ? 11.594 -19.188 -19.203 1 92 188 PRO A C 1
ATOM 1487 O O . PRO A 1 188 ? 11.594 -20.375 -19.516 1 92 188 PRO A O 1
ATOM 1490 N N . GLN A 1 189 ? 12.133 -18.812 -18.156 1 89.75 189 GLN A N 1
ATOM 1491 C CA . GLN A 1 189 ? 12.922 -19.703 -17.312 1 89.75 189 GLN A CA 1
ATOM 1492 C C . GLN A 1 189 ? 12.031 -20.703 -16.594 1 89.75 189 GLN A C 1
ATOM 1494 O O . GLN A 1 189 ? 12.508 -21.734 -16.109 1 89.75 189 GLN A O 1
ATOM 1499 N N . VAL A 1 190 ? 10.812 -20.391 -16.516 1 91.31 190 VAL A N 1
ATOM 1500 C CA . VAL A 1 190 ? 9.875 -21.25 -15.797 1 91.31 190 VAL A CA 1
ATOM 1501 C C . VAL A 1 190 ? 9.047 -22.062 -16.781 1 91.31 190 VAL A C 1
ATOM 1503 O O . VAL A 1 190 ? 8.688 -23.203 -16.516 1 91.31 190 VAL A O 1
ATOM 1506 N N . ARG A 1 191 ? 8.828 -21.578 -17.938 1 85.94 191 ARG A N 1
ATOM 1507 C CA . ARG A 1 191 ? 7.953 -22.172 -18.938 1 85.94 191 ARG A CA 1
ATOM 1508 C C . ARG A 1 191 ? 8.57 -23.453 -19.516 1 85.94 191 ARG A C 1
ATOM 1510 O O . ARG A 1 191 ? 7.855 -24.344 -19.984 1 85.94 191 ARG A O 1
ATOM 1517 N N . GLU A 1 192 ? 9.805 -23.578 -19.516 1 84.5 192 GLU A N 1
ATOM 1518 C CA . GLU A 1 192 ? 10.5 -24.703 -20.156 1 84.5 192 GLU A CA 1
ATOM 1519 C C . GLU A 1 192 ? 9.977 -26.047 -19.656 1 84.5 192 GLU A C 1
ATOM 1521 O O . GLU A 1 192 ? 9.789 -26.969 -20.438 1 84.5 192 GLU A O 1
ATOM 1526 N N . SER A 1 193 ? 9.539 -26.141 -18.438 1 83.88 193 SER A N 1
ATOM 1527 C CA . SER A 1 193 ? 9.156 -27.422 -17.875 1 83.88 193 SER A CA 1
ATOM 1528 C C . SER A 1 193 ? 7.688 -27.438 -17.469 1 83.88 193 SER A C 1
ATOM 1530 O O . SER A 1 193 ? 7.16 -28.484 -17.062 1 83.88 193 SER A O 1
ATOM 1532 N N . SER A 1 194 ? 6.945 -26.297 -17.734 1 92.44 194 SER A N 1
ATOM 1533 C CA . SER A 1 194 ? 5.633 -26.234 -17.094 1 92.44 194 SER A CA 1
ATOM 1534 C C . SER A 1 194 ? 4.641 -25.453 -17.953 1 92.44 194 SER A C 1
ATOM 1536 O O . SER A 1 194 ? 3.668 -24.906 -17.438 1 92.44 194 SER A O 1
ATOM 1538 N N . ALA A 1 195 ? 4.852 -25.422 -19.203 1 92.94 195 ALA A N 1
ATOM 1539 C CA . ALA A 1 195 ? 4.09 -24.547 -20.109 1 92.94 195 ALA A CA 1
ATOM 1540 C C . ALA A 1 195 ? 2.604 -24.891 -20.062 1 92.94 195 ALA A C 1
ATOM 1542 O O . ALA A 1 195 ? 1.753 -24 -20.031 1 92.94 195 ALA A O 1
ATOM 1543 N N . GLU A 1 196 ? 2.289 -26.156 -20.141 1 93.19 196 GLU A N 1
ATOM 1544 C CA . GLU A 1 196 ? 0.892 -26.578 -20.172 1 93.19 196 GLU A CA 1
ATOM 1545 C C . GLU A 1 196 ? 0.169 -26.172 -18.891 1 93.19 196 GLU A C 1
ATOM 1547 O O . GLU A 1 196 ? -0.932 -25.625 -18.938 1 93.19 196 GLU A O 1
ATOM 1552 N N . ASP A 1 197 ? 0.785 -26.438 -17.781 1 95.25 197 ASP A N 1
ATOM 1553 C CA . ASP A 1 197 ? 0.209 -26.078 -16.484 1 95.25 197 ASP A CA 1
ATOM 1554 C C . ASP A 1 197 ? 0.07 -24.562 -16.359 1 95.25 197 ASP A C 1
ATOM 1556 O O . ASP A 1 197 ? -0.944 -24.062 -15.859 1 95.25 197 ASP A O 1
ATOM 1560 N N . MET A 1 198 ? 1.062 -23.875 -16.797 1 97.31 198 MET A N 1
ATOM 1561 C CA . MET A 1 198 ? 1.046 -22.422 -16.75 1 97.31 198 MET A CA 1
ATOM 1562 C C . MET A 1 198 ? -0.082 -21.844 -17.609 1 97.31 198 MET A C 1
ATOM 1564 O O . MET A 1 198 ? -0.727 -20.875 -17.219 1 97.31 198 MET A O 1
ATOM 1568 N N . THR A 1 199 ? -0.333 -22.469 -18.719 1 96.44 199 THR A N 1
ATOM 1569 C CA . THR A 1 199 ? -1.381 -22.016 -19.625 1 96.44 199 THR A CA 1
ATOM 1570 C C . THR A 1 199 ? -2.756 -22.172 -18.984 1 96.44 199 THR A C 1
ATOM 1572 O O . THR A 1 199 ? -3.643 -21.344 -19.188 1 96.44 199 THR A O 1
ATOM 1575 N N . LYS A 1 200 ? -2.943 -23.266 -18.281 1 97.12 200 LYS A N 1
ATOM 1576 C CA . LYS A 1 200 ? -4.203 -23.453 -17.562 1 97.12 200 LYS A CA 1
ATOM 1577 C C . LYS A 1 200 ? -4.449 -22.312 -16.578 1 97.12 200 LYS A C 1
ATOM 1579 O O . LYS A 1 200 ? -5.562 -21.781 -16.5 1 97.12 200 LYS A O 1
ATOM 1584 N N . VAL A 1 201 ? -3.42 -21.891 -15.875 1 98.31 201 VAL A N 1
ATOM 1585 C CA . VAL A 1 201 ? -3.541 -20.828 -14.891 1 98.31 201 VAL A CA 1
ATOM 1586 C C . VAL A 1 201 ? -3.719 -19.484 -15.609 1 98.31 201 VAL A C 1
ATOM 1588 O O . VAL A 1 201 ? -4.434 -18.609 -15.125 1 98.31 201 VAL A O 1
ATOM 1591 N N . LEU A 1 202 ? -3.084 -19.344 -16.781 1 98.38 202 LEU A N 1
ATOM 1592 C CA . LEU A 1 202 ? -3.258 -18.141 -17.594 1 98.38 202 LEU A CA 1
ATOM 1593 C C . LEU A 1 202 ? -4.727 -17.938 -17.938 1 98.38 202 LEU A C 1
ATOM 1595 O O . LEU A 1 202 ? -5.227 -16.812 -17.891 1 98.38 202 LEU A O 1
ATOM 1599 N N . ARG A 1 203 ? -5.422 -19 -18.25 1 98 203 ARG A N 1
ATOM 1600 C CA . ARG A 1 203 ? -6.844 -18.906 -18.578 1 98 203 ARG A CA 1
ATOM 1601 C C . ARG A 1 203 ? -7.641 -18.391 -17.375 1 98 203 ARG A C 1
ATOM 1603 O O . ARG A 1 203 ? -8.578 -17.609 -17.547 1 98 203 ARG A O 1
ATOM 1610 N N . ILE A 1 204 ? -7.309 -18.828 -16.219 1 98.75 204 ILE A N 1
ATOM 1611 C CA . ILE A 1 204 ? -7.961 -18.391 -14.992 1 98.75 204 ILE A CA 1
ATOM 1612 C C . ILE A 1 204 ? -7.699 -16.906 -14.773 1 98.75 204 ILE A C 1
ATOM 1614 O O . ILE A 1 204 ? -8.617 -16.141 -14.453 1 98.75 204 ILE A O 1
ATOM 1618 N N . ALA A 1 205 ? -6.445 -16.484 -14.977 1 98.88 205 ALA A N 1
ATOM 1619 C CA . ALA A 1 205 ? -6.066 -15.086 -14.82 1 98.88 205 ALA A CA 1
ATOM 1620 C C . ALA A 1 205 ? -6.875 -14.188 -15.758 1 98.88 205 ALA A C 1
ATOM 1622 O O . ALA A 1 205 ? -7.324 -13.109 -15.367 1 98.88 205 ALA A O 1
ATOM 1623 N N . ILE A 1 206 ? -7.113 -14.68 -16.969 1 98.38 206 ILE A N 1
ATOM 1624 C CA . ILE A 1 206 ? -7.859 -13.93 -17.969 1 98.38 206 ILE A CA 1
ATOM 1625 C C . ILE A 1 206 ? -9.312 -13.781 -17.531 1 98.38 206 ILE A C 1
ATOM 1627 O O . ILE A 1 206 ? -9.898 -12.703 -17.641 1 98.38 206 ILE A O 1
ATOM 1631 N N . LEU A 1 207 ? -9.875 -14.805 -17 1 98.62 207 LEU A N 1
ATOM 1632 C CA . LEU A 1 207 ? -11.242 -14.75 -16.5 1 98.62 207 LEU A CA 1
ATOM 1633 C C . LEU A 1 207 ? -11.367 -13.758 -15.344 1 98.62 207 LEU A C 1
ATOM 1635 O O . LEU A 1 207 ? -12.32 -12.977 -15.289 1 98.62 207 LEU A O 1
ATOM 1639 N N . CYS A 1 208 ? -10.391 -13.703 -14.477 1 98.88 208 CYS A N 1
ATOM 1640 C CA . CYS A 1 208 ? -10.398 -12.844 -13.297 1 98.88 208 CYS A CA 1
ATOM 1641 C C . CYS A 1 208 ? -10.258 -11.375 -13.703 1 98.88 208 CYS A C 1
ATOM 1643 O O . CYS A 1 208 ? -10.711 -10.484 -12.984 1 98.88 208 CYS A O 1
ATOM 1645 N N . THR A 1 209 ? -9.617 -11.125 -14.836 1 98.5 209 THR A N 1
ATOM 1646 C CA . THR A 1 209 ? -9.305 -9.75 -15.211 1 98.5 209 THR A CA 1
ATOM 1647 C C . THR A 1 209 ? -10.234 -9.258 -16.312 1 98.5 209 THR A C 1
ATOM 1649 O O . THR A 1 209 ? -9.906 -8.312 -17.031 1 98.5 209 THR A O 1
ATOM 1652 N N . THR A 1 210 ? -11.344 -9.945 -16.484 1 97.94 210 THR A N 1
ATOM 1653 C CA . THR A 1 210 ? -12.352 -9.461 -17.422 1 97.94 210 THR A CA 1
ATOM 1654 C C . THR A 1 210 ? -12.836 -8.07 -17.031 1 97.94 210 THR A C 1
ATOM 1656 O O . THR A 1 210 ? -12.977 -7.773 -15.844 1 97.94 210 THR A O 1
ATOM 1659 N N . LYS A 1 211 ? -13.141 -7.234 -17.969 1 95.81 211 LYS A N 1
ATOM 1660 C CA . LYS A 1 211 ? -13.469 -5.828 -17.734 1 95.81 211 LYS A CA 1
ATOM 1661 C C . LYS A 1 211 ? -14.727 -5.688 -16.891 1 95.81 211 LYS A C 1
ATOM 1663 O O . LYS A 1 211 ? -14.75 -4.91 -15.93 1 95.81 211 LYS A O 1
ATOM 1668 N N . LEU A 1 212 ? -15.789 -6.438 -17.219 1 95.69 212 LEU A N 1
ATOM 1669 C CA . LEU A 1 212 ? -17.062 -6.359 -16.5 1 95.69 212 LEU A CA 1
ATOM 1670 C C . LEU A 1 212 ? -17.016 -7.195 -15.227 1 95.69 212 LEU A C 1
ATOM 1672 O O . LEU A 1 212 ? -16.828 -8.414 -15.289 1 95.69 212 LEU A O 1
ATOM 1676 N N . PRO A 1 213 ? -17.203 -6.586 -14.102 1 96.38 213 PRO A N 1
ATOM 1677 C CA . PRO A 1 213 ? -17.094 -7.316 -12.836 1 96.38 213 PRO A CA 1
ATOM 1678 C C . PRO A 1 213 ? -18.047 -8.5 -12.758 1 96.38 213 PRO A C 1
ATOM 1680 O O . PRO A 1 213 ? -17.719 -9.531 -12.164 1 96.38 213 PRO A O 1
ATOM 1683 N N . SER A 1 214 ? -19.234 -8.398 -13.344 1 96.25 214 SER A N 1
ATOM 1684 C CA . SER A 1 214 ? -20.25 -9.438 -13.242 1 96.25 214 SER A CA 1
ATOM 1685 C C . SER A 1 214 ? -19.812 -10.719 -13.953 1 96.25 214 SER A C 1
ATOM 1687 O O . SER A 1 214 ? -20.359 -11.797 -13.688 1 96.25 214 SER A O 1
ATOM 1689 N N . LEU A 1 215 ? -18.875 -10.617 -14.805 1 98.06 215 LEU A N 1
ATOM 1690 C CA . LEU A 1 215 ? -18.422 -11.773 -15.578 1 98.06 215 LEU A CA 1
ATOM 1691 C C . LEU A 1 215 ? -17.219 -12.438 -14.906 1 98.06 215 LEU A C 1
ATOM 1693 O O . LEU A 1 215 ? -16.766 -13.5 -15.344 1 98.06 215 LEU A O 1
ATOM 1697 N N . ARG A 1 216 ? -16.703 -11.875 -13.883 1 98.62 216 ARG A N 1
ATOM 1698 C CA . ARG A 1 216 ? -15.578 -12.461 -13.156 1 98.62 216 ARG A CA 1
ATOM 1699 C C . ARG A 1 216 ? -16.047 -13.586 -12.234 1 98.62 216 ARG A C 1
ATOM 1701 O O . ARG A 1 216 ? -17.156 -13.523 -11.695 1 98.62 216 ARG A O 1
ATOM 1708 N N . PRO A 1 217 ? -15.266 -14.609 -12.078 1 98.75 217 PRO A N 1
ATOM 1709 C CA . PRO A 1 217 ? -15.633 -15.695 -11.164 1 98.75 217 PRO A CA 1
ATOM 1710 C C . PRO A 1 217 ? -15.586 -15.266 -9.695 1 98.75 217 PRO A C 1
ATOM 1712 O O . PRO A 1 217 ? -15.039 -14.211 -9.375 1 98.75 217 PRO A O 1
ATOM 1715 N N . SER A 1 218 ? -16.25 -16.016 -8.82 1 98.69 218 SER A N 1
ATOM 1716 C CA . SER A 1 218 ? -16.031 -15.891 -7.387 1 98.69 218 SER A CA 1
ATOM 1717 C C . SER A 1 218 ? -14.703 -16.5 -6.969 1 98.69 218 SER A C 1
ATOM 1719 O O . SER A 1 218 ? -14.125 -17.297 -7.703 1 98.69 218 SER A O 1
ATOM 1721 N N . MET A 1 219 ? -14.25 -16.141 -5.816 1 98.75 219 MET A N 1
ATOM 1722 C CA . MET A 1 219 ? -12.984 -16.703 -5.379 1 98.75 219 MET A CA 1
ATOM 1723 C C . MET A 1 219 ? -13.133 -18.203 -5.105 1 98.75 219 MET A C 1
ATOM 1725 O O . MET A 1 219 ? -12.164 -18.953 -5.238 1 98.75 219 MET A O 1
ATOM 1729 N N . ARG A 1 220 ? -14.312 -18.641 -4.777 1 98.69 220 ARG A N 1
ATOM 1730 C CA . ARG A 1 220 ? -14.555 -20.078 -4.66 1 98.69 220 ARG A CA 1
ATOM 1731 C C . ARG A 1 220 ? -14.336 -20.781 -5.996 1 98.69 220 AR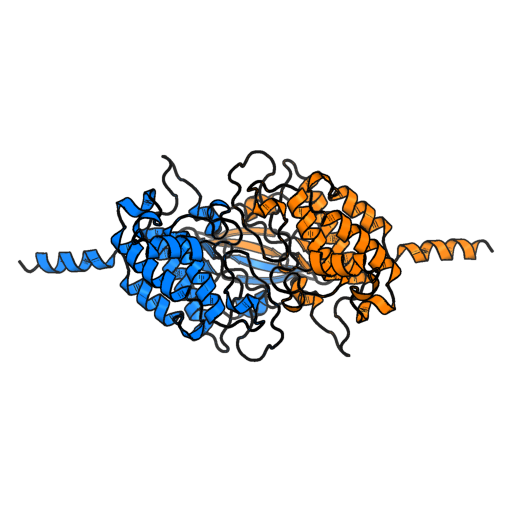G A C 1
ATOM 1733 O O . ARG A 1 220 ? -13.695 -21.828 -6.051 1 98.69 220 ARG A O 1
ATOM 1740 N N . GLU A 1 221 ? -14.898 -20.188 -7.016 1 98.88 221 GLU A N 1
ATOM 1741 C CA . GLU A 1 221 ? -14.695 -20.734 -8.352 1 98.88 221 GLU A CA 1
ATOM 1742 C C . GLU A 1 221 ? -13.219 -20.703 -8.742 1 98.88 221 GLU A C 1
ATOM 1744 O O . GLU A 1 221 ? -12.719 -21.641 -9.352 1 98.88 221 GLU A O 1
ATOM 1749 N N . VAL A 1 222 ? -12.539 -19.656 -8.406 1 98.88 222 VAL A N 1
ATOM 1750 C CA . VAL A 1 222 ? -11.117 -19.5 -8.727 1 98.88 222 VAL A CA 1
ATOM 1751 C C . VAL A 1 222 ? -10.312 -20.609 -8.055 1 98.88 222 VAL A C 1
ATOM 1753 O O . VAL A 1 222 ? -9.453 -21.234 -8.68 1 98.88 222 VAL A O 1
ATOM 1756 N N . VAL A 1 223 ? -10.578 -20.891 -6.777 1 98.88 223 VAL A N 1
ATOM 1757 C CA . VAL A 1 223 ? -9.883 -21.938 -6.047 1 98.88 223 VAL A CA 1
ATOM 1758 C C . VAL A 1 223 ? -10.117 -23.281 -6.73 1 98.88 223 VAL A C 1
ATOM 1760 O O . VAL A 1 223 ? -9.18 -24.062 -6.93 1 98.88 223 VAL A O 1
ATOM 1763 N N . ASN A 1 224 ? -11.344 -23.516 -7.129 1 98.62 224 ASN A N 1
ATOM 1764 C CA . ASN A 1 224 ? -11.664 -24.766 -7.812 1 98.62 224 ASN A CA 1
ATOM 1765 C C . ASN A 1 224 ? -10.898 -24.891 -9.125 1 98.62 224 ASN A C 1
ATOM 1767 O O . ASN A 1 224 ? -10.367 -25.953 -9.438 1 98.62 224 ASN A O 1
ATOM 1771 N N . MET A 1 225 ? -10.836 -23.875 -9.852 1 98.62 225 MET A N 1
ATOM 1772 C CA . MET A 1 225 ? -10.125 -23.891 -11.133 1 98.62 225 MET A CA 1
ATOM 1773 C C . MET A 1 225 ? -8.633 -24.109 -10.914 1 98.62 225 MET A C 1
ATOM 1775 O O . MET A 1 225 ? -7.984 -24.812 -11.695 1 98.62 225 MET A O 1
ATOM 1779 N N . LEU A 1 226 ? -8.094 -23.5 -9.883 1 98.56 226 LEU A N 1
ATOM 1780 C CA . LEU A 1 226 ? -6.672 -23.656 -9.586 1 98.56 226 LEU A CA 1
ATOM 1781 C C . LEU A 1 226 ? -6.371 -25.094 -9.148 1 98.56 226 LEU A C 1
ATOM 1783 O O . LEU A 1 226 ? -5.355 -25.672 -9.547 1 98.56 226 LEU A O 1
ATOM 1787 N N . VAL A 1 227 ? -7.254 -25.641 -8.336 1 97.94 227 VAL A N 1
ATOM 1788 C CA . VAL A 1 227 ? -7.074 -27.016 -7.902 1 97.94 227 VAL A CA 1
ATOM 1789 C C . VAL A 1 227 ? -7.066 -27.953 -9.117 1 97.94 227 VAL A C 1
ATOM 1791 O O . VAL A 1 227 ? -6.266 -28.875 -9.18 1 97.94 227 VAL A O 1
ATOM 1794 N N . ASP A 1 228 ? -7.91 -27.688 -10.086 1 96.12 228 ASP A N 1
ATOM 1795 C CA . ASP A 1 228 ? -7.988 -28.484 -11.305 1 96.12 228 ASP A CA 1
ATOM 1796 C C . ASP A 1 228 ? -6.73 -28.312 -12.156 1 96.12 228 ASP A C 1
ATOM 1798 O O . ASP A 1 228 ? -6.402 -29.172 -12.969 1 96.12 228 ASP A O 1
ATOM 1802 N N . ALA A 1 229 ? -6.027 -27.188 -11.984 1 95.19 229 ALA A N 1
ATOM 1803 C CA . ALA A 1 229 ? -4.832 -26.891 -12.758 1 95.19 229 ALA A CA 1
ATOM 1804 C C . ALA A 1 229 ? -3.57 -27.328 -12.023 1 95.19 229 ALA A C 1
ATOM 1806 O O . ALA A 1 229 ? -2.457 -26.969 -12.414 1 95.19 229 ALA A O 1
ATOM 1807 N N . ASP A 1 230 ? -3.688 -28.125 -11.031 1 93.56 230 ASP A N 1
ATOM 1808 C CA . ASP A 1 230 ? -2.57 -28.578 -10.195 1 93.56 230 ASP A CA 1
ATOM 1809 C C . ASP A 1 230 ? -1.529 -29.312 -11.031 1 93.56 230 ASP A C 1
ATOM 1811 O O . ASP A 1 230 ? -1.839 -30.328 -11.656 1 93.56 230 ASP A O 1
ATOM 1815 N N . PRO A 1 231 ? -0.33 -28.844 -11.102 1 86.31 231 PRO A N 1
ATOM 1816 C CA . PRO A 1 231 ? 0.702 -29.516 -11.898 1 86.31 231 PRO A CA 1
ATOM 1817 C C . PRO A 1 231 ? 1.019 -30.922 -11.398 1 86.31 231 PRO A C 1
ATOM 1819 O O . PRO A 1 231 ? 1.546 -31.75 -12.156 1 86.31 231 PRO A O 1
ATOM 1822 N N . CYS A 1 232 ? 0.894 -31.156 -10.117 1 74.5 232 CYS A N 1
ATOM 1823 C CA . CYS A 1 232 ? 1.214 -32.469 -9.57 1 74.5 232 CYS A CA 1
ATOM 1824 C C . CYS A 1 232 ? 0.094 -33.469 -9.844 1 74.5 232 CYS A C 1
ATOM 1826 O O . CYS A 1 232 ? 0.271 -34.656 -9.664 1 74.5 232 CYS A O 1
ATOM 1828 N N . ARG A 1 233 ? -1.087 -33.094 -10.148 1 62.28 233 ARG A N 1
ATOM 1829 C CA . ARG A 1 233 ? -2.176 -34.031 -10.422 1 62.28 233 ARG A CA 1
ATOM 1830 C C . ARG A 1 233 ? -1.965 -34.781 -11.742 1 62.28 233 ARG A C 1
ATOM 1832 O O . ARG A 1 233 ? -2.348 -35.938 -11.891 1 62.28 233 ARG A O 1
ATOM 1839 N N . ALA A 1 234 ? -1.383 -34.344 -12.711 1 50.97 234 ALA A N 1
ATOM 1840 C CA . ALA A 1 234 ? -1.188 -35.094 -13.945 1 50.97 234 ALA A CA 1
ATOM 1841 C C . ALA A 1 234 ? -0.335 -36.312 -13.703 1 50.97 234 ALA A C 1
ATOM 1843 O O . ALA A 1 234 ? -0.51 -37.344 -14.375 1 50.97 234 ALA A O 1
ATOM 1844 N N . VAL A 1 235 ? 0.479 -36.344 -12.695 1 46.28 235 VAL A N 1
ATOM 1845 C CA . VAL A 1 235 ? 1.309 -37.531 -12.586 1 46.28 235 VAL A CA 1
ATOM 1846 C C . VAL A 1 235 ? 0.474 -38.688 -12.047 1 46.28 235 VAL A C 1
ATOM 1848 O O . VAL A 1 235 ? 0.741 -39.844 -12.359 1 46.28 235 VAL A O 1
ATOM 1851 N N . SER A 1 236 ? -0.469 -38.344 -11.211 1 44.75 236 SER A N 1
ATOM 1852 C CA . SER A 1 236 ? -1.126 -39.531 -10.641 1 44.75 236 SER A CA 1
ATOM 1853 C C . SER A 1 236 ? -1.973 -40.25 -11.688 1 44.75 236 SER A C 1
ATOM 1855 O O . SER A 1 236 ? -2.309 -41.438 -11.516 1 44.75 236 SER A O 1
ATOM 1857 N N . ARG A 1 237 ? -2.352 -39.688 -12.734 1 44 237 ARG A N 1
ATOM 1858 C CA . ARG A 1 237 ? -3.135 -40.469 -13.672 1 44 237 ARG A CA 1
ATOM 1859 C C . ARG A 1 237 ? -2.262 -41.531 -14.359 1 44 237 ARG A C 1
ATOM 1861 O O . ARG A 1 237 ? -2.771 -42.5 -14.898 1 44 237 ARG A O 1
ATOM 1868 N N . VAL A 1 238 ? -0.931 -41.312 -14.438 1 43.25 238 VAL A N 1
ATOM 1869 C CA . VAL A 1 238 ? -0.154 -42.281 -15.195 1 43.25 238 VAL A CA 1
ATOM 1870 C C . VAL A 1 238 ? 0.135 -43.5 -14.328 1 43.25 238 VAL A C 1
ATOM 1872 O O . VAL A 1 238 ? 0.274 -44.594 -14.844 1 43.25 238 VAL A O 1
ATOM 1875 N N . LYS A 1 239 ? 0.323 -43.438 -12.977 1 41.22 239 LYS A N 1
ATOM 1876 C CA . LYS A 1 239 ? 0.772 -44.625 -12.289 1 41.22 239 LYS A CA 1
ATOM 1877 C C . LYS A 1 239 ? -0.368 -45.625 -12.141 1 41.22 239 LYS A C 1
ATOM 1879 O O . LYS A 1 239 ? -0.133 -46.812 -11.867 1 41.22 239 LYS A O 1
ATOM 1884 N N . SER A 1 240 ? -1.537 -45.094 -12.133 1 37.03 240 SER A N 1
ATOM 1885 C CA . SER A 1 240 ? -2.502 -46.156 -11.875 1 37.03 240 SER A CA 1
ATOM 1886 C C . SER A 1 240 ? -2.592 -47.125 -13.062 1 37.03 240 SER A C 1
ATOM 1888 O O . SER A 1 240 ? -3.236 -48.156 -12.969 1 37.03 240 SER A O 1
ATOM 1890 N N . PHE A 1 241 ? -2.129 -46.562 -14.203 1 39.72 241 PHE A N 1
ATOM 1891 C CA . PHE A 1 241 ? -2.32 -47.531 -15.273 1 39.72 241 PHE A CA 1
ATOM 1892 C C . PHE A 1 241 ? -1.274 -48.625 -15.203 1 39.72 241 PHE A C 1
ATOM 1894 O O . PHE A 1 241 ? -1.426 -49.688 -15.836 1 39.72 241 PHE A O 1
ATOM 1901 N N . VAL A 1 242 ? -0.054 -48.344 -14.641 1 39 242 VAL A N 1
ATOM 1902 C CA . VAL A 1 242 ? 0.976 -49.375 -14.773 1 39 242 VAL A CA 1
ATOM 1903 C C . VAL A 1 242 ? 0.727 -50.469 -13.766 1 39 242 VAL A C 1
ATOM 1905 O O . VAL A 1 242 ? 1.209 -51.594 -13.938 1 39 242 VAL A O 1
ATOM 1908 N N . LYS A 1 243 ? 0.143 -50.25 -12.547 1 39.88 243 LYS A N 1
ATOM 1909 C CA . LYS A 1 243 ? 0.203 -51.406 -11.656 1 39.88 243 LYS A CA 1
ATOM 1910 C C . LYS A 1 243 ? -0.767 -52.5 -12.109 1 39.88 243 LYS A C 1
ATOM 1912 O O . LYS A 1 243 ? -0.754 -53.594 -11.578 1 39.88 243 LYS A O 1
ATOM 1917 N N . ASN A 1 244 ? -1.821 -52.094 -12.836 1 33.91 244 ASN A N 1
ATOM 1918 C CA . ASN A 1 244 ? -2.637 -53.281 -13.031 1 33.91 244 ASN A CA 1
ATOM 1919 C C . ASN A 1 244 ? -2.086 -54.156 -14.156 1 33.91 244 ASN A C 1
ATOM 1921 O O . ASN A 1 244 ? -2.736 -55.094 -14.586 1 33.91 244 ASN A O 1
ATOM 1925 N N . CYS A 1 245 ? -0.953 -53.719 -14.766 1 25.17 245 CYS A N 1
ATOM 1926 C CA . CYS A 1 245 ? -0.486 -54.875 -15.547 1 25.17 245 CYS A CA 1
ATOM 1927 C C . CYS A 1 245 ? 0.422 -55.781 -14.711 1 25.17 245 CYS A C 1
ATOM 1929 O O . CYS A 1 245 ? 1.118 -55.281 -13.812 1 25.17 245 CYS A O 1
ATOM 1931 N N . MET B 1 1 ? 12.281 -9.492 4.715 1 50.19 1 MET B N 1
ATOM 1932 C CA . MET B 1 1 ? 13.695 -9.289 5.004 1 50.19 1 MET B CA 1
ATOM 1933 C C . MET B 1 1 ? 14.055 -7.805 4.934 1 50.19 1 MET B C 1
ATOM 1935 O O . MET B 1 1 ? 14.688 -7.27 5.848 1 50.19 1 MET B O 1
ATOM 1939 N N . ALA B 1 2 ? 13.398 -7.207 3.807 1 55.94 2 ALA B N 1
ATOM 1940 C CA . ALA B 1 2 ? 13.844 -5.82 3.695 1 55.94 2 ALA B CA 1
ATOM 1941 C C . ALA B 1 2 ? 13.297 -4.977 4.844 1 55.94 2 ALA B C 1
ATOM 1943 O O . ALA B 1 2 ? 14.023 -4.168 5.426 1 55.94 2 ALA B O 1
ATOM 1944 N N . GLU B 1 3 ? 12.07 -5.348 5.184 1 62 3 GLU B N 1
ATOM 1945 C CA . GLU B 1 3 ? 11.414 -4.551 6.219 1 62 3 GLU B CA 1
ATOM 1946 C C . GLU B 1 3 ? 12.117 -4.711 7.562 1 62 3 GLU B C 1
ATOM 1948 O O . GLU B 1 3 ? 12.445 -3.717 8.219 1 62 3 GLU B O 1
ATOM 1953 N N . ILE B 1 4 ? 12.438 -5.957 7.883 1 63.75 4 ILE B N 1
ATOM 1954 C CA . ILE B 1 4 ? 13.07 -6.227 9.172 1 63.75 4 ILE B CA 1
ATOM 1955 C C . ILE B 1 4 ? 14.492 -5.668 9.18 1 63.75 4 ILE B C 1
ATOM 1957 O O . ILE B 1 4 ? 14.938 -5.102 10.18 1 63.75 4 ILE B O 1
ATOM 1961 N N . GLY B 1 5 ? 15.102 -5.844 8.016 1 69.06 5 GLY B N 1
ATOM 1962 C CA . GLY B 1 5 ? 16.453 -5.332 7.906 1 69.06 5 GLY B CA 1
ATOM 1963 C C . GLY B 1 5 ? 16.547 -3.828 8.094 1 69.06 5 GLY B C 1
ATOM 1964 O O . GLY B 1 5 ? 17.453 -3.334 8.766 1 69.06 5 GLY B O 1
ATOM 1965 N N . ILE B 1 6 ? 15.547 -3.189 7.613 1 73.25 6 ILE B N 1
ATOM 1966 C CA . ILE B 1 6 ? 15.555 -1.733 7.695 1 73.25 6 ILE B CA 1
ATOM 1967 C C . ILE B 1 6 ? 15.039 -1.29 9.062 1 73.25 6 ILE B C 1
ATOM 1969 O O . ILE B 1 6 ? 15.711 -0.544 9.773 1 73.25 6 ILE B O 1
ATOM 1973 N N . LEU B 1 7 ? 13.898 -1.804 9.477 1 74.25 7 LEU B N 1
ATOM 1974 C CA . LEU B 1 7 ? 13.25 -1.351 10.703 1 74.25 7 LEU B CA 1
ATOM 1975 C C . LEU B 1 7 ? 14.047 -1.78 11.93 1 74.25 7 LEU B C 1
ATOM 1977 O O . LEU B 1 7 ? 13.977 -1.131 12.977 1 74.25 7 LEU B O 1
ATOM 1981 N N . GLY B 1 8 ? 14.797 -2.834 11.758 1 76.31 8 GLY B N 1
ATOM 1982 C CA . GLY B 1 8 ? 15.609 -3.297 12.875 1 76.31 8 GLY B CA 1
ATOM 1983 C C . GLY B 1 8 ? 16.812 -2.414 13.141 1 76.31 8 GLY B C 1
ATOM 1984 O O . GLY B 1 8 ? 17.375 -2.447 14.234 1 76.31 8 GLY B O 1
ATOM 1985 N N . LYS B 1 9 ? 17.109 -1.564 12.195 1 78.88 9 LYS B N 1
ATOM 1986 C CA . LYS B 1 9 ? 18.359 -0.807 12.281 1 78.88 9 LYS B CA 1
ATOM 1987 C C . LYS B 1 9 ? 18.078 0.671 12.539 1 78.88 9 LYS B C 1
ATOM 1989 O O . LYS B 1 9 ? 19.016 1.442 12.805 1 78.88 9 LYS B O 1
ATOM 1994 N N . ILE B 1 10 ? 16.828 0.969 12.438 1 83.56 10 ILE B N 1
ATOM 1995 C CA . ILE B 1 10 ? 16.578 2.402 12.547 1 83.56 10 ILE B CA 1
ATOM 1996 C C . ILE B 1 10 ? 15.594 2.67 13.688 1 83.56 10 ILE B C 1
ATOM 1998 O O . ILE B 1 10 ? 14.695 1.869 13.938 1 83.56 10 ILE B O 1
ATOM 2002 N N . ARG B 1 11 ? 15.969 3.797 14.477 1 87.81 11 ARG B N 1
ATOM 2003 C CA . ARG B 1 11 ? 15.117 4.289 15.547 1 87.81 11 ARG B CA 1
ATOM 2004 C C . ARG B 1 11 ? 14.844 5.781 15.398 1 87.81 11 ARG B C 1
ATOM 2006 O O . ARG B 1 11 ? 15.773 6.586 15.383 1 87.81 11 ARG B O 1
ATOM 2013 N N . HIS B 1 12 ? 13.602 6.074 15.219 1 93.56 12 HIS B N 1
ATOM 2014 C CA . HIS B 1 12 ? 13.156 7.457 15.109 1 93.56 12 HIS B CA 1
ATOM 2015 C C . HIS B 1 12 ? 11.703 7.605 15.555 1 93.56 12 HIS B C 1
ATOM 2017 O O . HIS B 1 12 ? 10.875 6.734 15.281 1 93.56 12 HIS B O 1
ATOM 2023 N N . ARG B 1 13 ? 11.414 8.695 16.156 1 94.81 13 ARG B N 1
ATOM 2024 C CA . ARG B 1 13 ? 10.094 8.914 16.75 1 94.81 13 ARG B CA 1
ATOM 2025 C C . ARG B 1 13 ? 9 8.867 15.688 1 94.81 13 ARG B C 1
ATOM 2027 O O . ARG B 1 13 ? 7.863 8.5 15.977 1 94.81 13 ARG B O 1
ATOM 2034 N N . ASN B 1 14 ? 9.289 9.227 14.445 1 97.62 14 ASN B N 1
ATOM 2035 C CA . ASN B 1 14 ? 8.289 9.305 13.383 1 97.62 14 ASN B CA 1
ATOM 2036 C C . ASN B 1 14 ? 8.391 8.125 12.43 1 97.62 14 ASN B C 1
ATOM 2038 O O . ASN B 1 14 ? 7.887 8.18 11.305 1 97.62 14 ASN B O 1
ATOM 2042 N N . ILE B 1 15 ? 9.094 7.066 12.828 1 95.38 15 ILE B N 1
ATOM 2043 C CA . ILE B 1 15 ? 9.156 5.797 12.117 1 95.38 15 ILE B CA 1
ATOM 2044 C C . ILE B 1 15 ? 8.57 4.688 12.984 1 95.38 15 ILE B C 1
ATOM 2046 O O . ILE B 1 15 ? 8.859 4.609 14.18 1 95.38 15 ILE B O 1
ATOM 2050 N N . LEU B 1 16 ? 7.664 3.912 12.375 1 92 16 LEU B N 1
ATOM 2051 C CA . LEU B 1 16 ? 7.078 2.805 13.125 1 92 16 LEU B CA 1
ATOM 2052 C C . LEU B 1 16 ? 8.164 1.913 13.711 1 92 16 LEU B C 1
ATOM 2054 O O . LEU B 1 16 ? 9.102 1.517 13.008 1 92 16 LEU B O 1
ATOM 2058 N N . LYS B 1 17 ? 8.016 1.604 14.938 1 86.25 17 LYS B N 1
ATOM 2059 C CA . LYS B 1 17 ? 9.055 0.874 15.664 1 86.25 17 LYS B CA 1
ATOM 2060 C C . LYS B 1 17 ? 8.789 -0.629 15.633 1 86.25 17 LYS B C 1
ATOM 2062 O O . LYS B 1 17 ? 7.656 -1.071 15.836 1 86.25 17 LYS B O 1
ATOM 2067 N N . LEU B 1 18 ? 9.766 -1.316 15.219 1 83.25 18 LEU B N 1
ATOM 2068 C CA . LEU B 1 18 ? 9.828 -2.752 15.461 1 83.25 18 LEU B CA 1
ATOM 2069 C C . LEU B 1 18 ? 10.492 -3.047 16.797 1 83.25 18 LEU B C 1
ATOM 2071 O O . LEU B 1 18 ? 11.711 -2.883 16.938 1 83.25 18 LEU B O 1
ATOM 2075 N N . TYR B 1 19 ? 9.773 -3.498 17.797 1 80.44 19 TYR B N 1
ATOM 2076 C CA . TYR B 1 19 ? 10.289 -3.668 19.141 1 80.44 19 TYR B CA 1
ATOM 2077 C C . TYR B 1 19 ? 11.094 -4.957 19.266 1 80.44 19 TYR B C 1
ATOM 2079 O O . TYR B 1 19 ? 12.117 -4.996 19.953 1 80.44 19 TYR B O 1
ATOM 2087 N N . ALA B 1 20 ? 10.555 -5.996 18.656 1 81 20 ALA B N 1
ATOM 2088 C CA . ALA B 1 20 ? 11.266 -7.262 18.812 1 81 20 ALA B CA 1
ATOM 2089 C C . ALA B 1 20 ? 10.953 -8.219 17.672 1 81 20 ALA B C 1
ATOM 2091 O O . ALA B 1 20 ? 9.898 -8.109 17.031 1 81 20 ALA B O 1
ATOM 2092 N N . CYS B 1 21 ? 11.922 -8.938 17.312 1 77.94 21 CYS B N 1
ATOM 2093 C CA . CYS B 1 21 ? 11.773 -10.156 16.531 1 77.94 21 CYS B CA 1
ATOM 2094 C C . CYS B 1 21 ? 12.055 -11.391 17.375 1 77.94 21 CYS B C 1
ATOM 2096 O O . CYS B 1 21 ? 13.156 -11.539 17.906 1 77.94 21 CYS B O 1
ATOM 2098 N N . LEU B 1 22 ? 11 -12.086 17.656 1 79.44 22 LEU B N 1
ATOM 2099 C CA . LEU B 1 22 ? 11.125 -13.273 18.484 1 79.44 22 LEU B CA 1
ATOM 2100 C C . LEU B 1 22 ? 11.07 -14.539 17.641 1 79.44 22 LEU B C 1
ATOM 2102 O O . LEU B 1 22 ? 10.312 -14.609 16.672 1 79.44 22 LEU B O 1
ATOM 2106 N N . LEU B 1 23 ? 12.016 -15.414 17.828 1 74.31 23 LEU B N 1
ATOM 2107 C CA . LEU B 1 23 ? 12.031 -16.688 17.125 1 74.31 23 LEU B CA 1
ATOM 2108 C C . LEU B 1 23 ? 11.664 -17.828 18.062 1 74.31 23 LEU B C 1
ATOM 2110 O O . LEU B 1 23 ? 12.164 -17.891 19.188 1 74.31 23 LEU B O 1
ATOM 2114 N N . LYS B 1 24 ? 10.586 -18.438 17.906 1 70.06 24 LYS B N 1
ATOM 2115 C CA . LYS B 1 24 ? 10.211 -19.641 18.625 1 70.06 24 LYS B CA 1
ATOM 2116 C C . LYS B 1 24 ? 10.18 -20.859 17.703 1 70.06 24 LYS B C 1
ATOM 2118 O O . LYS B 1 24 ? 9.211 -21.062 16.969 1 70.06 24 LYS B O 1
ATOM 2123 N N . GLY B 1 25 ? 11.094 -21.703 17.875 1 69.81 25 GLY B N 1
ATOM 2124 C CA . GLY B 1 25 ? 11.18 -22.812 16.938 1 69.81 25 GLY B CA 1
ATOM 2125 C C . GLY B 1 25 ? 11.289 -22.375 15.484 1 69.81 25 GLY B C 1
ATOM 2126 O O . GLY B 1 25 ? 12.164 -21.578 15.141 1 69.81 25 GLY B O 1
ATOM 2127 N N . GLU B 1 26 ? 10.172 -22.891 14.695 1 66.31 26 GLU B N 1
ATOM 2128 C CA . GLU B 1 26 ? 10.18 -22.594 13.266 1 66.31 26 GLU B CA 1
ATOM 2129 C C . GLU B 1 26 ? 9.352 -21.359 12.953 1 66.31 26 GLU B C 1
ATOM 2131 O O . GLU B 1 26 ? 9.297 -20.922 11.805 1 66.31 26 GLU B O 1
ATOM 2136 N N . THR B 1 27 ? 8.82 -20.844 14.023 1 72.81 27 THR B N 1
ATOM 2137 C CA . THR B 1 27 ? 7.949 -19.703 13.766 1 72.81 27 THR B CA 1
ATOM 2138 C C . THR B 1 27 ? 8.562 -18.422 14.32 1 72.81 27 THR B C 1
ATOM 2140 O O . THR B 1 27 ? 9.07 -18.406 15.445 1 72.81 27 THR B O 1
ATOM 2143 N N . GLY B 1 28 ? 8.75 -17.406 13.539 1 78.5 28 GLY B N 1
ATOM 2144 C CA . GLY B 1 28 ? 9.195 -16.094 13.977 1 78.5 28 GLY B CA 1
ATOM 2145 C C . GLY B 1 28 ? 8.055 -15.109 14.18 1 78.5 28 GLY B C 1
ATOM 2146 O O . GLY B 1 28 ? 6.977 -15.281 13.594 1 78.5 28 GLY B O 1
ATOM 2147 N N . PHE B 1 29 ? 8.258 -14.203 15.188 1 82.69 29 PHE B N 1
ATOM 2148 C CA . PHE B 1 29 ? 7.242 -13.203 15.5 1 82.69 29 PHE B CA 1
ATOM 2149 C C . PHE B 1 29 ? 7.828 -11.797 15.438 1 82.69 29 PHE B C 1
ATOM 2151 O O . PHE B 1 29 ? 8.992 -11.586 15.781 1 82.69 29 PHE B O 1
ATOM 2158 N N . LEU B 1 30 ? 7.031 -10.914 14.93 1 84 30 LEU B N 1
ATOM 2159 C CA . LEU B 1 30 ? 7.395 -9.5 14.93 1 84 30 LEU B CA 1
ATOM 2160 C C . LEU B 1 30 ? 6.504 -8.711 15.891 1 84 30 LEU B C 1
ATOM 2162 O O . LEU B 1 30 ? 5.285 -8.891 15.898 1 84 30 LEU B O 1
ATOM 2166 N N . VAL B 1 31 ? 7.078 -7.871 16.703 1 84.94 31 VAL B N 1
ATOM 2167 C CA . VAL B 1 31 ? 6.355 -7.047 17.672 1 84.94 31 VAL B CA 1
ATOM 2168 C C . VAL B 1 31 ? 6.445 -5.578 17.266 1 84.94 31 VAL B C 1
ATOM 2170 O O . VAL B 1 31 ? 7.531 -4.992 17.266 1 84.94 31 VAL B O 1
ATOM 2173 N N . PHE B 1 32 ? 5.23 -5.051 16.906 1 86.25 32 PHE B N 1
ATOM 2174 C CA . PHE B 1 32 ? 5.164 -3.648 16.531 1 86.25 32 PHE B CA 1
ATOM 2175 C C . PHE B 1 32 ? 4.406 -2.834 17.562 1 86.25 32 PHE B C 1
ATOM 2177 O O . PHE B 1 32 ? 3.652 -3.389 18.375 1 86.25 32 PHE B O 1
ATOM 2184 N N . GLU B 1 33 ? 4.711 -1.558 17.516 1 86.06 33 GLU B N 1
ATOM 2185 C CA . GLU B 1 33 ? 3.889 -0.652 18.312 1 86.06 33 GLU B CA 1
ATOM 2186 C C . GLU B 1 33 ? 2.457 -0.593 17.781 1 86.06 33 GLU B C 1
ATOM 2188 O O . GLU B 1 33 ? 2.238 -0.611 16.562 1 86.06 33 GLU B O 1
ATOM 2193 N N . TYR B 1 34 ? 1.588 -0.524 18.75 1 86 34 TYR B N 1
ATOM 2194 C CA . TYR B 1 34 ? 0.183 -0.389 18.391 1 86 34 TYR B CA 1
ATOM 2195 C C . TYR B 1 34 ? -0.166 1.065 18.094 1 86 34 TYR B C 1
ATOM 2197 O O . TYR B 1 34 ? 0.139 1.956 18.891 1 86 34 TYR B O 1
ATOM 2205 N N . MET B 1 35 ? -0.771 1.308 16.984 1 88.94 35 MET B N 1
ATOM 2206 C CA . MET B 1 35 ? -1.183 2.645 16.562 1 88.94 35 MET B CA 1
ATOM 2207 C C . MET B 1 35 ? -2.689 2.824 16.719 1 88.94 35 MET B C 1
ATOM 2209 O O . MET B 1 35 ? -3.459 2.455 15.836 1 88.94 35 MET B O 1
ATOM 2213 N N . GLN B 1 36 ? -3.137 3.484 17.734 1 86.62 36 GLN B N 1
ATOM 2214 C CA . GLN B 1 36 ? -4.516 3.529 18.203 1 86.62 36 GLN B CA 1
ATOM 2215 C C . GLN B 1 36 ? -5.418 4.246 17.203 1 86.62 36 GLN B C 1
ATOM 2217 O O . GLN B 1 36 ? -6.582 3.877 17.031 1 86.62 36 GLN B O 1
ATOM 2222 N N . ASN B 1 37 ? -4.898 5.254 16.578 1 91.69 37 ASN B N 1
ATOM 2223 C CA . ASN B 1 37 ? -5.758 6.078 15.734 1 91.69 37 ASN B CA 1
ATOM 2224 C C . ASN B 1 37 ? -5.684 5.652 14.273 1 91.69 37 ASN B C 1
ATOM 2226 O O . ASN B 1 37 ? -6.18 6.359 13.391 1 91.69 37 ASN B O 1
ATOM 2230 N N . GLY B 1 38 ? -4.977 4.477 13.977 1 90.25 38 GLY B N 1
ATOM 2231 C CA . GLY B 1 38 ? -4.961 3.928 12.633 1 90.25 38 GLY B CA 1
ATOM 2232 C C . GLY B 1 38 ? -4.082 4.715 11.68 1 90.25 38 GLY B C 1
ATOM 2233 O O . GLY B 1 38 ? -3.014 5.195 12.062 1 90.25 38 GLY B O 1
ATOM 2234 N N . ASN B 1 39 ? -4.535 4.688 10.383 1 92.31 39 ASN B N 1
ATOM 2235 C CA . ASN B 1 39 ? -3.738 5.383 9.383 1 92.31 39 ASN B CA 1
ATOM 2236 C C . ASN B 1 39 ? -4.32 6.758 9.055 1 92.31 39 ASN B C 1
ATOM 2238 O O . ASN B 1 39 ? -5.484 7.031 9.359 1 92.31 39 ASN B O 1
ATOM 2242 N N . LEU B 1 40 ? -3.525 7.566 8.484 1 96.12 40 LEU B N 1
ATOM 2243 C CA . LEU B 1 40 ? -3.873 8.953 8.188 1 96.12 40 LEU B CA 1
ATOM 2244 C C . LEU B 1 40 ? -5.031 9.031 7.199 1 96.12 40 LEU B C 1
ATOM 2246 O O . LEU B 1 40 ? -5.902 9.898 7.32 1 96.12 40 LEU B O 1
ATOM 2250 N N . PHE B 1 41 ? -5.082 8.18 6.25 1 93.5 41 PHE B N 1
ATOM 2251 C CA . PHE B 1 41 ? -6.102 8.188 5.207 1 93.5 41 PHE B CA 1
ATOM 2252 C C . PHE B 1 41 ? -7.496 8.078 5.812 1 93.5 41 PHE B C 1
ATOM 2254 O O . PHE B 1 41 ? -8.383 8.867 5.477 1 93.5 41 PHE B O 1
ATOM 2261 N N . GLU B 1 42 ? -7.652 7.145 6.699 1 88.94 42 GLU B N 1
ATOM 2262 C CA . GLU B 1 42 ? -8.945 6.934 7.34 1 88.94 42 GLU B CA 1
ATOM 2263 C C . GLU B 1 42 ? -9.242 8.039 8.352 1 88.94 42 GLU B C 1
ATOM 2265 O O . GLU B 1 42 ? -10.375 8.523 8.43 1 88.94 42 GLU B O 1
ATOM 2270 N N . ALA B 1 43 ? -8.258 8.422 9.188 1 93.19 43 ALA B N 1
ATOM 2271 C CA . ALA B 1 43 ? -8.453 9.438 10.219 1 93.19 43 ALA B CA 1
ATOM 2272 C C . ALA B 1 43 ? -8.898 10.758 9.602 1 93.19 43 ALA B C 1
ATOM 2274 O O . ALA B 1 43 ? -9.703 11.492 10.195 1 93.19 43 ALA B O 1
ATOM 2275 N N . LEU B 1 44 ? -8.367 11.047 8.453 1 94.31 44 LEU B N 1
ATOM 2276 C CA . LEU B 1 44 ? -8.664 12.297 7.758 1 94.31 44 LEU B CA 1
ATOM 2277 C C . LEU B 1 44 ? -10.125 12.328 7.309 1 94.31 44 LEU B C 1
ATOM 2279 O O . LEU B 1 44 ? -10.688 13.406 7.105 1 94.31 44 LEU B O 1
ATOM 2283 N N . ARG B 1 45 ? -10.742 11.203 7.223 1 88.19 45 ARG B N 1
ATOM 2284 C CA . ARG B 1 45 ? -12.086 11.102 6.66 1 88.19 45 ARG B CA 1
ATOM 2285 C C . ARG B 1 45 ? -13.102 10.75 7.742 1 88.19 45 ARG B C 1
ATOM 2287 O O . ARG B 1 45 ? -14.305 10.695 7.477 1 88.19 45 ARG B O 1
ATOM 2294 N N . ARG B 1 46 ? -12.633 10.547 8.898 1 89.38 46 ARG B N 1
ATOM 2295 C CA . ARG B 1 46 ? -13.523 10.289 10.023 1 89.38 46 ARG B CA 1
ATOM 2296 C C . ARG B 1 46 ? -14.062 11.594 10.609 1 89.38 46 ARG B C 1
ATOM 2298 O O . ARG B 1 46 ? -13.391 12.625 10.562 1 89.38 46 ARG B O 1
ATOM 2305 N N . GLU B 1 47 ? -15.266 11.453 11.102 1 89.69 47 GLU B N 1
ATOM 2306 C CA . GLU B 1 47 ? -15.898 12.578 11.781 1 89.69 47 GLU B CA 1
ATOM 2307 C C . GLU B 1 47 ? -16.156 12.258 13.25 1 89.69 47 GLU B C 1
ATOM 2309 O O . GLU B 1 47 ? -16.312 11.086 13.617 1 89.69 47 GLU B O 1
ATOM 2314 N N . ILE B 1 48 ? -16 13.273 14.062 1 88.31 48 ILE B N 1
ATOM 2315 C CA . ILE B 1 48 ? -16.359 13.141 15.477 1 88.31 48 ILE B CA 1
ATOM 2316 C C . ILE B 1 48 ? -17.766 13.695 15.711 1 88.31 48 ILE B C 1
ATOM 2318 O O . ILE B 1 48 ? -18.484 14.016 14.758 1 88.31 48 ILE B O 1
ATOM 2322 N N . LYS B 1 49 ? -18.203 13.672 16.922 1 85.38 49 LYS B N 1
ATOM 2323 C CA . LYS B 1 49 ? -19.562 14.125 17.266 1 85.38 49 LYS B CA 1
ATOM 2324 C C . LYS B 1 49 ? -19.844 15.508 16.703 1 85.38 49 LYS B C 1
ATOM 2326 O O . LYS B 1 49 ? -19 16.406 16.781 1 85.38 49 LYS B O 1
ATOM 2331 N N . GLY B 1 50 ? -21.047 15.719 16.125 1 85.94 50 GLY B N 1
ATOM 2332 C CA . GLY B 1 50 ? -21.469 17 15.578 1 85.94 50 GLY B CA 1
ATOM 2333 C C . GLY B 1 50 ? -21.062 17.203 14.133 1 85.94 50 GLY B C 1
ATOM 2334 O O . GLY B 1 50 ? -21.109 18.312 13.609 1 85.94 50 GLY B O 1
ATOM 2335 N N . GLY B 1 51 ? -20.422 16.172 13.531 1 83.94 51 GLY B N 1
ATOM 2336 C CA . GLY B 1 51 ? -20.078 16.266 12.125 1 83.94 51 GLY B CA 1
ATOM 2337 C C . GLY B 1 51 ? -18.781 16.984 11.867 1 83.94 51 GLY B C 1
ATOM 2338 O O . GLY B 1 51 ? -18.531 17.469 10.758 1 83.94 51 GLY B O 1
ATOM 2339 N N . ARG B 1 52 ? -18.047 17.188 12.922 1 88.88 52 ARG B N 1
ATOM 2340 C CA . ARG B 1 52 ? -16.766 17.844 12.781 1 88.88 52 ARG B CA 1
ATOM 2341 C C . ARG B 1 52 ? -15.672 16.844 12.422 1 88.88 52 ARG B C 1
ATOM 2343 O O . ARG B 1 52 ? -15.711 15.688 12.867 1 88.88 52 ARG B O 1
ATOM 2350 N N . PRO B 1 53 ? -14.711 17.312 11.586 1 93 53 PRO B N 1
ATOM 2351 C CA . PRO B 1 53 ? -13.602 16.406 11.273 1 93 53 PRO B CA 1
ATOM 2352 C C . PRO B 1 53 ? -12.812 15.984 12.508 1 93 53 PRO B C 1
ATOM 2354 O O . PRO B 1 53 ? -12.586 16.797 13.406 1 93 53 PRO B O 1
ATOM 2357 N N . GLU B 1 54 ? -12.414 14.742 12.539 1 94.44 54 GLU B N 1
ATOM 2358 C CA . GLU B 1 54 ? -11.57 14.242 13.625 1 94.44 54 GLU B CA 1
ATOM 2359 C C . GLU B 1 54 ? -10.266 15.016 13.703 1 94.44 54 GLU B C 1
ATOM 2361 O O . GLU B 1 54 ? -9.781 15.328 14.797 1 94.44 54 GLU B O 1
ATOM 2366 N N . LEU B 1 55 ? -9.773 15.352 12.555 1 96.75 55 LEU B N 1
ATOM 2367 C CA . LEU B 1 55 ? -8.508 16.078 12.492 1 96.75 55 LEU B CA 1
ATOM 2368 C C . LEU B 1 55 ? -8.742 17.547 12.188 1 96.75 55 LEU B C 1
ATOM 2370 O O . LEU B 1 55 ? -9.125 17.906 11.07 1 96.75 55 LEU B O 1
ATOM 2374 N N . ASP B 1 56 ? -8.484 18.359 13.195 1 95.25 56 ASP B N 1
ATOM 2375 C CA . ASP B 1 56 ? -8.469 19.797 12.938 1 95.25 56 ASP B CA 1
ATOM 2376 C C . ASP B 1 56 ? -7.125 20.234 12.336 1 95.25 56 ASP B C 1
ATOM 2378 O O . ASP B 1 56 ? -6.266 19.391 12.07 1 95.25 56 ASP B O 1
ATOM 2382 N N . TRP B 1 57 ? -6.988 21.516 12.117 1 96.25 57 TRP B N 1
ATOM 2383 C CA . TRP B 1 57 ? -5.801 21.953 11.391 1 96.25 57 TRP B CA 1
ATOM 2384 C C . TRP B 1 57 ? -4.535 21.703 12.211 1 96.25 57 TRP B C 1
ATOM 2386 O O . TRP B 1 57 ? -3.506 21.312 11.656 1 96.25 57 TRP B O 1
ATOM 2396 N N . TYR B 1 58 ? -4.586 21.984 13.484 1 95.88 58 TYR B N 1
ATOM 2397 C CA . TYR B 1 58 ? -3.4 21.781 14.312 1 95.88 58 TYR B CA 1
ATOM 2398 C C . TYR B 1 58 ? -2.928 20.344 14.258 1 95.88 58 TYR B C 1
ATOM 2400 O O . TYR B 1 58 ? -1.729 20.078 14.125 1 95.88 58 TYR B O 1
ATOM 2408 N N . LYS B 1 59 ? -3.84 19.391 14.391 1 97.06 59 LYS B N 1
ATOM 2409 C CA . LYS B 1 59 ? -3.492 17.984 14.289 1 97.06 59 LYS B CA 1
ATOM 2410 C C . LYS B 1 59 ? -2.924 17.656 12.914 1 97.06 59 LYS B C 1
ATOM 2412 O O . LYS B 1 59 ? -1.924 16.938 12.797 1 97.06 59 LYS B O 1
ATOM 2417 N N . ARG B 1 60 ? -3.602 18.203 11.898 1 98.12 60 ARG B N 1
ATOM 2418 C CA . ARG B 1 60 ? -3.152 17.969 10.531 1 98.12 60 ARG B CA 1
ATOM 2419 C C . ARG B 1 60 ? -1.733 18.469 10.32 1 98.12 60 ARG B C 1
ATOM 2421 O O . ARG B 1 60 ? -0.896 17.781 9.734 1 98.12 60 ARG B O 1
ATOM 2428 N N . TYR B 1 61 ? -1.48 19.688 10.82 1 98.19 61 TYR B N 1
ATOM 2429 C CA . TYR B 1 61 ? -0.156 20.281 10.727 1 98.19 61 TYR B CA 1
ATOM 2430 C C . TYR B 1 61 ? 0.882 19.453 11.453 1 98.19 61 TYR B C 1
ATOM 2432 O O . TYR B 1 61 ? 1.964 19.188 10.93 1 98.19 61 TYR B O 1
ATOM 2440 N N . SER B 1 62 ? 0.574 19.062 12.641 1 98.44 62 SER B N 1
ATOM 2441 C CA . SER B 1 62 ? 1.487 18.266 13.453 1 98.44 62 SER B CA 1
ATOM 2442 C C . SER B 1 62 ? 1.823 16.938 12.773 1 98.44 62 SER B C 1
ATOM 2444 O O . SER B 1 62 ? 2.973 16.5 12.805 1 98.44 62 SER B O 1
ATOM 2446 N N . ILE B 1 63 ? 0.821 16.328 12.203 1 98.75 63 ILE B N 1
ATOM 2447 C CA . ILE B 1 63 ? 1.005 15.078 11.484 1 98.75 63 ILE B CA 1
ATOM 2448 C C . ILE B 1 63 ? 1.932 15.305 10.289 1 98.75 63 ILE B C 1
ATOM 2450 O O . ILE B 1 63 ? 2.863 14.523 10.062 1 98.75 63 ILE B O 1
ATOM 2454 N N . ALA B 1 64 ? 1.684 16.375 9.555 1 98.88 64 ALA B N 1
ATOM 2455 C CA . ALA B 1 64 ? 2.527 16.719 8.414 1 98.88 64 ALA B CA 1
ATOM 2456 C C . ALA B 1 64 ? 3.982 16.891 8.836 1 98.88 64 ALA B C 1
ATOM 2458 O O . ALA B 1 64 ? 4.887 16.328 8.219 1 98.88 64 ALA B O 1
ATOM 2459 N N . LEU B 1 65 ? 4.172 17.625 9.859 1 98.88 65 LEU B N 1
ATOM 2460 C CA . LEU B 1 65 ? 5.52 17.922 10.336 1 98.88 65 LEU B CA 1
ATOM 2461 C C . LEU B 1 65 ? 6.207 16.641 10.805 1 98.88 65 LEU B C 1
ATOM 2463 O O . LEU B 1 65 ? 7.379 16.406 10.492 1 98.88 65 LEU B O 1
ATOM 2467 N N . GLY B 1 66 ? 5.543 15.812 11.562 1 98.81 66 GLY B N 1
ATOM 2468 C CA . GLY B 1 66 ? 6.105 14.547 12.008 1 98.81 66 GLY B CA 1
ATOM 2469 C C . GLY B 1 66 ? 6.52 13.641 10.859 1 98.81 66 GLY B C 1
ATOM 2470 O O . GLY B 1 66 ? 7.629 13.102 10.859 1 98.81 66 GLY B O 1
ATOM 2471 N N . ALA B 1 67 ? 5.617 13.453 9.906 1 98.88 67 ALA B N 1
ATOM 2472 C CA . ALA B 1 67 ? 5.926 12.625 8.742 1 98.88 67 ALA B CA 1
ATOM 2473 C C . ALA B 1 67 ? 7.129 13.172 7.98 1 98.88 67 ALA B C 1
ATOM 2475 O O . ALA B 1 67 ? 7.984 12.406 7.531 1 98.88 67 ALA B O 1
ATOM 2476 N N . ALA B 1 68 ? 7.16 14.516 7.84 1 98.94 68 ALA B N 1
ATOM 2477 C CA . ALA B 1 68 ? 8.297 15.141 7.168 1 98.94 68 ALA B CA 1
ATOM 2478 C C . ALA B 1 68 ? 9.602 14.836 7.898 1 98.94 68 ALA B C 1
ATOM 2480 O O . ALA B 1 68 ? 10.617 14.531 7.266 1 98.94 68 ALA B O 1
ATOM 2481 N N . LYS B 1 69 ? 9.602 14.938 9.156 1 98.81 69 LYS B N 1
ATOM 2482 C CA . LYS B 1 69 ? 10.789 14.656 9.953 1 98.81 69 LYS B CA 1
ATOM 2483 C C . LYS B 1 69 ? 11.219 13.195 9.797 1 98.81 69 LYS B C 1
ATOM 2485 O O . LYS B 1 69 ? 12.414 12.906 9.734 1 98.81 69 LYS B O 1
ATOM 2490 N N . GLY B 1 70 ? 10.289 12.289 9.773 1 98.62 70 GLY B N 1
ATOM 2491 C CA . GLY B 1 70 ? 10.617 10.898 9.5 1 98.62 70 GLY B CA 1
ATOM 2492 C C . GLY B 1 70 ? 11.32 10.695 8.172 1 98.62 70 GLY B C 1
ATOM 2493 O O . GLY B 1 70 ? 12.336 10 8.102 1 98.62 70 GLY B O 1
ATOM 2494 N N . LEU B 1 71 ? 10.781 11.312 7.148 1 98.62 71 LEU B N 1
ATOM 2495 C CA . LEU B 1 71 ? 11.367 11.195 5.82 1 98.62 71 LEU B CA 1
ATOM 2496 C C . LEU B 1 71 ? 12.75 11.852 5.777 1 98.62 71 LEU B C 1
ATOM 2498 O O . LEU B 1 71 ? 13.664 11.336 5.129 1 98.62 71 LEU B O 1
ATOM 2502 N N . MET B 1 72 ? 12.828 13.016 6.418 1 98.69 72 MET B N 1
ATOM 2503 C CA . MET B 1 72 ? 14.133 13.68 6.5 1 98.69 72 MET B CA 1
ATOM 2504 C C . MET B 1 72 ? 15.18 12.75 7.109 1 98.69 72 MET B C 1
ATOM 2506 O O . MET B 1 72 ? 16.297 12.664 6.613 1 98.69 72 MET B O 1
ATOM 2510 N N . TYR B 1 73 ? 14.852 12.055 8.188 1 97.94 73 TYR B N 1
ATOM 2511 C CA . TYR B 1 73 ? 15.75 11.102 8.844 1 97.94 73 TYR B CA 1
ATOM 2512 C C . TYR B 1 73 ? 16.188 10.016 7.875 1 97.94 73 TYR B C 1
ATOM 2514 O O . TYR B 1 73 ? 17.375 9.703 7.777 1 97.94 73 TYR B O 1
ATOM 2522 N N . LEU B 1 74 ? 15.289 9.43 7.133 1 96.75 74 LEU B N 1
ATOM 2523 C CA . LEU B 1 74 ? 15.586 8.367 6.18 1 96.75 74 LEU B CA 1
ATOM 2524 C C . LEU B 1 74 ? 16.531 8.859 5.094 1 96.75 74 LEU B C 1
ATOM 2526 O O . LEU B 1 74 ? 17.5 8.172 4.738 1 96.75 74 LEU B O 1
ATOM 2530 N N . HIS B 1 75 ? 16.297 10.039 4.602 1 97.56 75 HIS B N 1
ATOM 2531 C CA . HIS B 1 75 ? 16.984 10.555 3.432 1 97.56 75 HIS B CA 1
ATOM 2532 C C . HIS B 1 75 ? 18.359 11.125 3.809 1 97.56 75 HIS B C 1
ATOM 2534 O O . HIS B 1 75 ? 19.297 11.07 3.016 1 97.56 75 HIS B O 1
ATOM 2540 N N . HIS B 1 76 ? 18.422 11.688 5.035 1 97.25 76 HIS B N 1
ATOM 2541 C CA . HIS B 1 76 ? 19.578 12.531 5.289 1 97.25 76 HIS B CA 1
ATOM 2542 C C . HIS B 1 76 ? 20.359 12.039 6.508 1 97.25 76 HIS B C 1
ATOM 2544 O O . HIS B 1 76 ? 21.547 12.328 6.645 1 97.25 76 HIS B O 1
ATOM 2550 N N . ASP B 1 77 ? 19.766 11.312 7.383 1 95.81 77 ASP B N 1
ATOM 2551 C CA . ASP B 1 77 ? 20.438 10.93 8.617 1 95.81 77 ASP B CA 1
ATOM 2552 C C . ASP B 1 77 ? 20.844 9.453 8.586 1 95.81 77 ASP B C 1
ATOM 2554 O O . ASP B 1 77 ? 21.672 9.016 9.391 1 95.81 77 ASP B O 1
ATOM 2558 N N . CYS B 1 78 ? 20.25 8.711 7.746 1 92.12 78 CYS B N 1
ATOM 2559 C CA . CYS B 1 78 ? 20.672 7.328 7.547 1 92.12 78 CYS B CA 1
ATOM 2560 C C . CYS B 1 78 ? 21.781 7.242 6.52 1 92.12 78 CYS B C 1
ATOM 2562 O O . CYS B 1 78 ? 21.812 8 5.551 1 92.12 78 CYS B O 1
ATOM 2564 N N . SER B 1 79 ? 22.75 6.219 6.77 1 89.06 79 SER B N 1
ATOM 2565 C CA . SER B 1 79 ? 23.859 5.961 5.848 1 89.06 79 SER B CA 1
ATOM 2566 C C . SER B 1 79 ? 24.016 4.469 5.574 1 89.06 79 SER B C 1
ATOM 2568 O O . SER B 1 79 ? 24.422 3.711 6.453 1 89.06 79 SER B O 1
ATOM 2570 N N . PRO B 1 80 ? 23.703 4.023 4.34 1 89.69 80 PRO B N 1
ATOM 2571 C CA . PRO B 1 80 ? 23.25 4.816 3.195 1 89.69 80 PRO B CA 1
ATOM 2572 C C . PRO B 1 80 ? 21.812 5.316 3.359 1 89.69 80 PRO B C 1
ATOM 2574 O O . 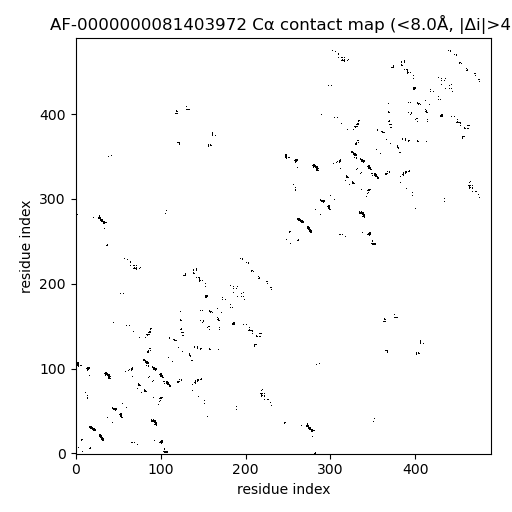PRO B 1 80 ? 21.062 4.766 4.156 1 89.69 80 PRO B O 1
ATOM 2577 N N . ALA B 1 81 ? 21.438 6.355 2.576 1 93 81 ALA B N 1
ATOM 2578 C CA . ALA B 1 81 ? 20.078 6.898 2.588 1 93 81 ALA B CA 1
ATOM 2579 C C . ALA B 1 81 ? 19.062 5.828 2.203 1 93 81 ALA B C 1
ATOM 2581 O O . ALA B 1 81 ? 19.375 4.914 1.435 1 93 81 ALA B O 1
ATOM 2582 N N . ILE B 1 82 ? 17.938 5.973 2.77 1 92.94 82 ILE B N 1
ATOM 2583 C CA . ILE B 1 82 ? 16.844 5.039 2.484 1 92.94 82 ILE B CA 1
ATOM 2584 C C . ILE B 1 82 ? 15.742 5.754 1.713 1 92.94 8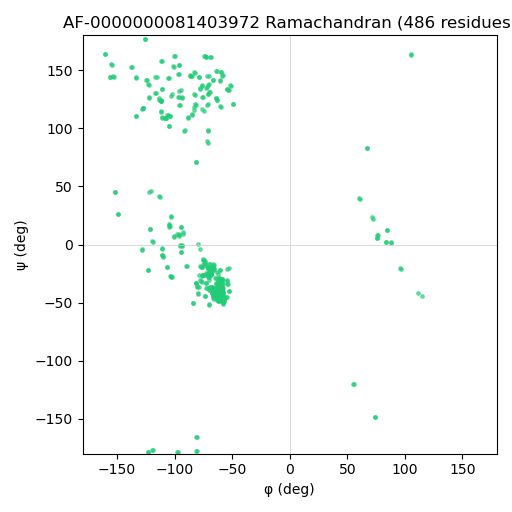2 ILE B C 1
ATOM 2586 O O . ILE B 1 82 ? 15.242 6.793 2.148 1 92.94 82 ILE B O 1
ATOM 2590 N N . VAL B 1 83 ? 15.406 5.25 0.564 1 93.19 83 VAL B N 1
ATOM 2591 C CA . VAL B 1 83 ? 14.242 5.699 -0.2 1 93.19 83 VAL B CA 1
ATOM 2592 C C . VAL B 1 83 ? 13.047 4.801 0.101 1 93.19 83 VAL B C 1
ATOM 2594 O O . VAL B 1 83 ? 13.109 3.584 -0.094 1 93.19 83 VAL B O 1
ATOM 2597 N N . HIS B 1 84 ? 11.945 5.32 0.617 1 92.75 84 HIS B N 1
ATOM 2598 C CA . HIS B 1 84 ? 10.812 4.535 1.082 1 92.75 84 HIS B CA 1
ATOM 2599 C C . HIS B 1 84 ? 10.078 3.891 -0.086 1 92.75 84 HIS B C 1
ATOM 2601 O O . HIS B 1 84 ? 9.766 2.695 -0.05 1 92.75 84 HIS B O 1
ATOM 2607 N N . ARG B 1 85 ? 9.703 4.797 -1.14 1 90.31 85 ARG B N 1
ATOM 2608 C CA . ARG B 1 85 ? 9.188 4.391 -2.441 1 90.31 85 ARG B CA 1
ATOM 2609 C C . ARG B 1 85 ? 7.684 4.141 -2.379 1 90.31 85 ARG B C 1
ATOM 2611 O O . ARG B 1 85 ? 7.051 3.873 -3.402 1 90.31 85 ARG B O 1
ATOM 2618 N N . ASP B 1 86 ? 7.031 4.34 -1.261 1 90.56 86 ASP B N 1
ATOM 2619 C CA . ASP B 1 86 ? 5.594 4.113 -1.158 1 90.56 86 ASP B CA 1
ATOM 2620 C C . ASP B 1 86 ? 4.969 5.016 -0.095 1 90.56 86 ASP B C 1
ATOM 2622 O O . ASP B 1 86 ? 4.199 4.547 0.75 1 90.56 86 ASP B O 1
ATOM 2626 N N . ILE B 1 87 ? 5.312 6.203 -0.092 1 95.38 87 ILE B N 1
ATOM 2627 C CA . ILE B 1 87 ? 4.742 7.188 0.824 1 95.38 87 ILE B CA 1
ATOM 2628 C C . ILE B 1 87 ? 3.307 7.504 0.415 1 95.38 87 ILE B C 1
ATOM 2630 O O . ILE B 1 87 ? 3.047 7.875 -0.732 1 95.38 87 ILE B O 1
ATOM 2634 N N . LYS B 1 88 ? 2.365 7.277 1.267 1 95.06 88 LYS B N 1
ATOM 2635 C CA . LYS B 1 88 ? 0.947 7.59 1.108 1 95.06 88 LYS B CA 1
ATOM 2636 C C . LYS B 1 88 ? 0.24 7.633 2.461 1 95.06 88 LYS B C 1
ATOM 2638 O O . LYS B 1 88 ? 0.788 7.184 3.469 1 95.06 88 LYS B O 1
ATOM 2643 N N . SER B 1 89 ? -0.894 8.188 2.527 1 96 89 SER B N 1
ATOM 2644 C CA . SER B 1 89 ? -1.58 8.445 3.789 1 96 89 SER B CA 1
ATOM 2645 C C . SER B 1 89 ? -1.967 7.148 4.488 1 96 89 SER B C 1
ATOM 2647 O O . SER B 1 89 ? -2.084 7.113 5.715 1 96 89 SER B O 1
ATOM 2649 N N . THR B 1 90 ? -2.09 5.984 3.756 1 91.62 90 THR B N 1
ATOM 2650 C CA . THR B 1 90 ? -2.395 4.703 4.383 1 91.62 90 THR B CA 1
ATOM 2651 C C . THR B 1 90 ? -1.16 4.133 5.074 1 91.62 90 THR B C 1
ATOM 2653 O O . THR B 1 90 ? -1.274 3.258 5.934 1 91.62 90 THR B O 1
ATOM 2656 N N . ASN B 1 91 ? 0.047 4.637 4.672 1 92.56 91 ASN B N 1
ATOM 2657 C CA . ASN B 1 91 ? 1.296 4.145 5.242 1 92.56 91 ASN B CA 1
ATOM 2658 C C . ASN B 1 91 ? 1.835 5.09 6.312 1 92.56 91 ASN B C 1
ATOM 2660 O O . ASN B 1 91 ? 2.977 4.949 6.754 1 92.56 91 ASN B O 1
ATOM 2664 N N . ILE B 1 92 ? 1.078 6.062 6.641 1 97 92 ILE B N 1
ATOM 2665 C CA . ILE B 1 92 ? 1.349 6.926 7.781 1 97 92 ILE B CA 1
ATOM 2666 C C . ILE B 1 92 ? 0.36 6.621 8.906 1 97 92 ILE B C 1
ATOM 2668 O O . ILE B 1 92 ? -0.813 6.992 8.828 1 97 92 ILE B O 1
ATOM 2672 N N . LEU B 1 93 ? 0.876 6.004 9.977 1 94.88 93 LEU B N 1
ATOM 2673 C CA . LEU B 1 93 ? 0.047 5.594 11.109 1 94.88 93 LEU B CA 1
ATOM 2674 C C . LEU B 1 93 ? 0.078 6.641 12.211 1 94.88 93 LEU B C 1
ATOM 2676 O O . LEU B 1 93 ? 1.017 7.434 12.297 1 94.88 93 LEU B O 1
ATOM 2680 N N . LEU B 1 94 ? -1.006 6.613 12.977 1 96.31 94 LEU B N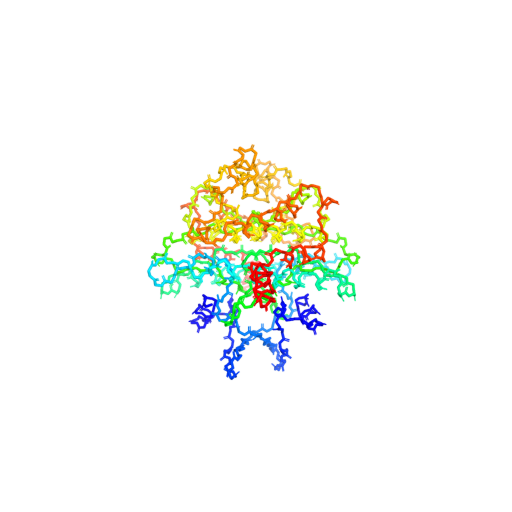 1
ATOM 2681 C CA . LEU B 1 94 ? -1.16 7.625 14.016 1 96.31 94 LEU B CA 1
ATOM 2682 C C . LEU B 1 94 ? -1.304 6.977 15.391 1 96.31 94 LEU B C 1
ATOM 2684 O O . LEU B 1 94 ? -2.172 6.125 15.594 1 96.31 94 LEU B O 1
ATOM 2688 N N . ASP B 1 95 ? -0.454 7.395 16.375 1 92.88 95 ASP B N 1
ATOM 2689 C CA . ASP B 1 95 ? -0.573 6.855 17.719 1 92.88 95 ASP B CA 1
ATOM 2690 C C . ASP B 1 95 ? -1.684 7.562 18.5 1 92.88 95 ASP B C 1
ATOM 2692 O O . ASP B 1 95 ? -2.51 8.266 17.906 1 92.88 95 ASP B O 1
ATOM 2696 N N . GLU B 1 96 ? -1.716 7.395 19.766 1 91.19 96 GLU B N 1
ATOM 2697 C CA . GLU B 1 96 ? -2.793 7.898 20.609 1 91.19 96 GLU B CA 1
ATOM 2698 C C . GLU B 1 96 ? -2.84 9.422 20.594 1 91.19 96 GLU B C 1
ATOM 2700 O O . GLU B 1 96 ? -3.916 10.023 20.672 1 91.19 96 GLU B O 1
ATOM 2705 N N . GLU B 1 97 ? -1.714 10.039 20.5 1 94.44 97 GLU B N 1
ATOM 2706 C CA . GLU B 1 97 ? -1.626 11.492 20.5 1 94.44 97 GLU B CA 1
ATOM 2707 C C . GLU B 1 97 ? -1.557 12.047 19.078 1 94.44 97 GLU B C 1
ATOM 2709 O O . GLU B 1 97 ? -1.221 13.219 18.891 1 94.44 97 GLU B O 1
ATOM 2714 N N . TYR B 1 98 ? -1.755 11.266 18.062 1 96.38 98 TYR B N 1
ATOM 2715 C CA . TYR B 1 98 ? -1.786 11.617 16.641 1 96.38 98 TYR B CA 1
ATOM 2716 C C . TYR B 1 98 ? -0.389 11.945 16.141 1 96.38 98 TYR B C 1
ATOM 2718 O O . TYR B 1 98 ? -0.234 12.711 15.18 1 96.38 98 TYR B O 1
ATOM 2726 N N . GLU B 1 99 ? 0.577 11.398 16.875 1 96.81 99 GLU B N 1
ATOM 2727 C CA . GLU B 1 99 ? 1.93 11.461 16.328 1 96.81 99 GLU B CA 1
ATOM 2728 C C . GLU B 1 99 ? 2.076 10.547 15.117 1 96.81 99 GLU B C 1
ATOM 2730 O O . GLU B 1 99 ? 1.703 9.375 15.164 1 96.81 99 GLU B O 1
ATOM 2735 N N . ALA B 1 100 ? 2.635 11.102 14.047 1 98.12 100 ALA B N 1
ATOM 2736 C CA . ALA B 1 100 ? 2.762 10.359 12.797 1 98.12 100 ALA B CA 1
ATOM 2737 C C . ALA B 1 100 ? 3.93 9.383 12.859 1 98.12 100 ALA B C 1
ATOM 2739 O O . ALA B 1 100 ? 5.016 9.727 13.328 1 98.12 100 ALA B O 1
ATOM 2740 N N . LYS B 1 101 ? 3.721 8.156 12.422 1 96.75 101 LYS B N 1
ATOM 2741 C CA . LYS B 1 101 ? 4.754 7.141 12.258 1 96.75 101 LYS B CA 1
ATOM 2742 C C . LYS B 1 101 ? 4.711 6.539 10.852 1 96.75 101 LYS B C 1
ATOM 2744 O O . LYS B 1 101 ? 3.695 5.965 10.453 1 96.75 101 LYS B O 1
ATOM 2749 N N . ILE B 1 102 ? 5.77 6.707 10.094 1 96.31 102 ILE B N 1
ATOM 2750 C CA . ILE B 1 102 ? 5.859 6.133 8.758 1 96.31 102 ILE B CA 1
ATOM 2751 C C . ILE B 1 102 ? 6.012 4.617 8.852 1 96.31 102 ILE B C 1
ATOM 2753 O O . ILE B 1 102 ? 6.812 4.117 9.648 1 96.31 102 ILE B O 1
ATOM 2757 N N . ALA B 1 103 ? 5.199 3.914 8.125 1 91.94 103 ALA B N 1
ATOM 2758 C CA . ALA B 1 103 ? 5.188 2.453 8.141 1 91.94 103 ALA B CA 1
ATOM 2759 C C . ALA B 1 103 ? 5.348 1.889 6.73 1 91.94 103 ALA B C 1
ATOM 2761 O O . ALA B 1 103 ? 5.516 2.643 5.77 1 91.94 103 ALA B O 1
ATOM 2762 N N . ASP B 1 104 ? 5.43 0.569 6.527 1 84.62 104 ASP B N 1
ATOM 2763 C CA . ASP B 1 104 ? 5.453 -0.189 5.281 1 84.62 104 ASP B CA 1
ATOM 2764 C C . ASP B 1 104 ? 6.73 0.084 4.492 1 84.62 104 ASP B C 1
ATOM 2766 O O . ASP B 1 104 ? 6.695 0.744 3.451 1 84.62 104 ASP B O 1
ATOM 2770 N N . PHE B 1 105 ? 7.77 -0.586 4.82 1 84.94 105 PHE B N 1
ATOM 2771 C CA . PHE B 1 105 ? 9.062 -0.484 4.152 1 84.94 105 PHE B CA 1
ATOM 2772 C C . PHE B 1 105 ? 9.289 -1.673 3.227 1 84.94 105 PHE B C 1
ATOM 2774 O O . PHE B 1 105 ? 10.43 -2.062 2.977 1 84.94 105 PHE B O 1
ATOM 2781 N N . GLY B 1 106 ? 8.25 -2.23 2.84 1 76.25 106 GLY B N 1
ATOM 2782 C CA . GLY B 1 106 ? 8.305 -3.463 2.068 1 76.25 106 GLY B CA 1
ATOM 2783 C C . GLY B 1 106 ? 9.062 -3.314 0.763 1 76.25 106 GLY B C 1
ATOM 2784 O O . GLY B 1 106 ? 9.648 -4.277 0.266 1 76.25 106 GLY B O 1
ATOM 2785 N N . ILE B 1 107 ? 9.047 -2.129 0.173 1 77.12 107 ILE B N 1
ATOM 2786 C CA . ILE B 1 107 ? 9.719 -1.96 -1.11 1 77.12 107 ILE B CA 1
ATOM 2787 C C . ILE B 1 107 ? 10.781 -0.871 -0.998 1 77.12 107 ILE B C 1
ATOM 2789 O O . ILE B 1 107 ? 11.266 -0.353 -2.01 1 77.12 107 ILE B O 1
ATOM 2793 N N . ALA B 1 108 ? 11.062 -0.525 0.221 1 78.81 108 ALA B N 1
ATOM 2794 C CA . ALA B 1 108 ? 12.102 0.477 0.458 1 78.81 108 ALA B CA 1
ATOM 2795 C C . ALA B 1 108 ? 13.461 -0.018 -0.021 1 78.81 108 ALA B C 1
ATOM 2797 O O . ALA B 1 108 ? 13.711 -1.226 -0.072 1 78.81 108 ALA B O 1
ATOM 2798 N N . LYS B 1 109 ? 14.266 0.897 -0.432 1 78.81 109 LYS B N 1
ATOM 2799 C CA . LYS B 1 109 ? 15.586 0.545 -0.939 1 78.81 109 LYS B CA 1
ATOM 2800 C C . LYS B 1 109 ? 16.656 1.504 -0.411 1 78.81 109 LYS B C 1
ATOM 2802 O O . LYS B 1 109 ? 16.359 2.664 -0.115 1 78.81 109 LYS B O 1
ATOM 2807 N N . LEU B 1 110 ? 17.859 0.901 -0.362 1 72.5 110 LEU B N 1
ATOM 2808 C CA . LEU B 1 110 ? 19 1.759 -0.084 1 72.5 110 LEU B CA 1
ATOM 2809 C C . LEU B 1 110 ? 19.391 2.574 -1.315 1 72.5 110 LEU B C 1
ATOM 2811 O O . LEU B 1 110 ? 19.359 2.061 -2.436 1 72.5 110 LEU B O 1
ATOM 2815 N N . ALA B 1 111 ? 19.5 3.834 -1.211 1 69.12 111 ALA B N 1
ATOM 2816 C CA . ALA B 1 111 ? 19.781 4.742 -2.316 1 69.12 111 ALA B CA 1
ATOM 2817 C C . ALA B 1 111 ? 21.047 4.324 -3.062 1 69.12 111 ALA B C 1
ATOM 2819 O O . ALA B 1 111 ? 21.141 4.512 -4.277 1 69.12 111 ALA B O 1
ATOM 2820 N N . GLU B 1 112 ? 22.031 3.777 -2.328 1 61.38 112 GLU B N 1
ATOM 2821 C CA . GLU B 1 112 ? 23.266 3.367 -2.971 1 61.38 112 GLU B CA 1
ATOM 2822 C C . GLU B 1 112 ? 23.141 1.982 -3.6 1 61.38 112 GLU B C 1
ATOM 2824 O O . GLU B 1 112 ? 22.641 1.053 -2.965 1 61.38 112 GLU B O 1
ATOM 2829 N N . GLY B 1 113 ? 23.234 1.766 -5 1 51.72 113 GLY B N 1
ATOM 2830 C CA . GLY B 1 113 ? 23.609 0.51 -5.633 1 51.72 113 GLY B CA 1
ATOM 2831 C C . GLY B 1 113 ? 22.484 -0.107 -6.441 1 51.72 113 GLY B C 1
ATOM 2832 O O . GLY B 1 113 ? 22.703 -1.043 -7.215 1 51.72 113 GLY B O 1
ATOM 2833 N N . SER B 1 114 ? 21.172 -0.148 -5.879 1 51.88 114 SER B N 1
ATOM 2834 C CA . SER B 1 114 ? 20.406 -1.251 -6.461 1 51.88 114 SER B CA 1
ATOM 2835 C C . SER B 1 114 ? 19.625 -0.797 -7.684 1 51.88 114 SER B C 1
ATOM 2837 O O . SER B 1 114 ? 18.875 0.183 -7.621 1 51.88 114 SER B O 1
ATOM 2839 N N . ASP B 1 115 ? 20.156 -1.047 -8.812 1 49.84 115 ASP B N 1
ATOM 2840 C CA . ASP B 1 115 ? 19.641 -0.856 -10.164 1 49.84 115 ASP B CA 1
ATOM 2841 C C . ASP B 1 115 ? 18.281 -1.505 -10.336 1 49.84 115 ASP B C 1
ATOM 2843 O O . ASP B 1 115 ? 17.625 -1.334 -11.359 1 49.84 115 ASP B O 1
ATOM 2847 N N . ASN B 1 116 ? 17.984 -2.428 -9.484 1 51.81 116 ASN B N 1
ATOM 2848 C CA . ASN B 1 116 ? 16.812 -3.174 -9.922 1 51.81 116 ASN B CA 1
ATOM 2849 C C . ASN B 1 116 ? 15.523 -2.443 -9.57 1 51.81 116 ASN B C 1
ATOM 2851 O O . ASN B 1 116 ? 14.984 -2.617 -8.477 1 51.81 116 ASN B O 1
ATOM 2855 N N . SER B 1 117 ? 15.359 -1.274 -10.375 1 55.03 117 SER B N 1
ATOM 2856 C CA . SER B 1 117 ? 14.234 -0.394 -10.062 1 55.03 117 SER B CA 1
ATOM 2857 C C . SER B 1 117 ? 12.906 -1.029 -10.453 1 55.03 117 SER B C 1
ATOM 2859 O O . SER B 1 117 ? 12.766 -1.544 -11.57 1 55.03 117 SER B O 1
ATOM 2861 N N . CYS B 1 118 ? 12.227 -1.85 -9.586 1 58.09 118 CYS B N 1
ATOM 2862 C CA . CYS B 1 118 ? 10.852 -2.273 -9.797 1 58.09 118 CYS B CA 1
ATOM 2863 C C . CYS B 1 118 ? 9.875 -1.137 -9.5 1 58.09 118 CYS B C 1
ATOM 2865 O O . CYS B 1 118 ? 10.016 -0.448 -8.484 1 58.09 118 CYS B O 1
ATOM 2867 N N . LEU B 1 119 ? 9.133 -0.673 -10.633 1 60.69 119 LEU B N 1
ATOM 2868 C CA . LEU B 1 119 ? 8.133 0.375 -10.484 1 60.69 119 LEU B CA 1
ATOM 2869 C C . LEU B 1 119 ? 6.902 -0.149 -9.742 1 60.69 119 LEU B C 1
ATOM 2871 O O . LEU B 1 119 ? 6.293 -1.133 -10.164 1 60.69 119 LEU B O 1
ATOM 2875 N N . ALA B 1 120 ? 6.77 0.076 -8.477 1 63.53 120 ALA B N 1
ATOM 2876 C CA . ALA B 1 120 ? 5.539 -0.072 -7.699 1 63.53 120 ALA B CA 1
ATOM 2877 C C . ALA B 1 120 ? 5.047 1.278 -7.188 1 63.53 120 ALA B C 1
ATOM 2879 O O . ALA B 1 120 ? 5.852 2.135 -6.809 1 63.53 120 ALA B O 1
ATOM 2880 N N . GLY B 1 121 ? 3.752 1.584 -7.5 1 76.38 121 GLY B N 1
ATOM 2881 C CA . GLY B 1 121 ? 3.203 2.836 -7.004 1 76.38 121 GLY B CA 1
ATOM 2882 C C . GLY B 1 121 ? 1.691 2.816 -6.875 1 76.38 121 GLY B C 1
ATOM 2883 O O . GLY B 1 121 ? 1.023 1.965 -7.465 1 76.38 121 GLY B O 1
ATOM 2884 N N . THR B 1 122 ? 1.279 3.672 -6 1 82.94 122 THR B N 1
ATOM 2885 C CA . THR B 1 122 ? -0.155 3.84 -5.793 1 82.94 122 THR B CA 1
ATOM 2886 C C . THR B 1 122 ? -0.686 5.016 -6.609 1 82.94 122 THR B C 1
ATOM 2888 O O . THR B 1 122 ? -0.076 6.086 -6.633 1 82.94 122 THR B O 1
ATOM 2891 N N . HIS B 1 123 ? -1.809 4.742 -7.316 1 81.75 123 HIS B N 1
ATOM 2892 C CA . HIS B 1 123 ? -2.428 5.785 -8.125 1 81.75 123 HIS B CA 1
ATOM 2893 C C . HIS B 1 123 ? -2.725 7.027 -7.293 1 81.75 123 HIS B C 1
ATOM 2895 O O . HIS B 1 123 ? -3.223 6.922 -6.172 1 81.75 123 HIS B O 1
ATOM 2901 N N . GLY B 1 124 ? -2.363 8.164 -7.848 1 87.75 124 GLY B N 1
ATOM 2902 C CA . GLY B 1 124 ? -2.592 9.438 -7.184 1 87.75 124 GLY B CA 1
ATOM 2903 C C . GLY B 1 124 ? -1.381 9.938 -6.414 1 87.75 124 GLY B C 1
ATOM 2904 O O . GLY B 1 124 ? -1.269 11.133 -6.129 1 87.75 124 GLY B O 1
ATOM 2905 N N . TYR B 1 125 ? -0.478 9.008 -6.078 1 91.94 125 TYR B N 1
ATOM 2906 C CA . TYR B 1 125 ? 0.673 9.398 -5.27 1 91.94 125 TYR B CA 1
ATOM 2907 C C . TYR B 1 125 ? 1.956 9.352 -6.09 1 91.94 125 TYR B C 1
ATOM 2909 O O . TYR B 1 125 ? 2.99 9.867 -5.664 1 91.94 125 TYR B O 1
ATOM 2917 N N . MET B 1 126 ? 1.942 8.828 -7.234 1 89.12 126 MET B N 1
ATOM 2918 C CA . MET B 1 126 ? 3.137 8.516 -8.016 1 89.12 126 MET B CA 1
ATOM 2919 C C . MET B 1 126 ? 3.725 9.781 -8.633 1 89.12 126 MET B C 1
ATOM 2921 O O . MET B 1 126 ? 3 10.586 -9.219 1 89.12 126 MET B O 1
ATOM 2925 N N . ALA B 1 127 ? 4.992 9.805 -8.531 1 92.62 127 ALA B N 1
ATOM 2926 C CA . ALA B 1 127 ? 5.688 10.906 -9.188 1 92.62 127 ALA B CA 1
ATOM 2927 C C . ALA B 1 127 ? 5.66 10.742 -10.703 1 92.62 127 ALA B C 1
ATOM 2929 O O . ALA B 1 127 ? 5.781 9.625 -11.219 1 92.62 127 ALA B O 1
ATOM 2930 N N . PRO B 1 128 ? 5.562 11.867 -11.391 1 90.94 128 PRO B N 1
ATOM 2931 C CA . PRO B 1 128 ? 5.379 11.805 -12.844 1 90.94 128 PRO B CA 1
ATOM 2932 C C . PRO B 1 128 ? 6.57 11.18 -13.562 1 90.94 128 PRO B C 1
ATOM 2934 O O . PRO B 1 128 ? 6.395 10.516 -14.586 1 90.94 128 PRO B O 1
ATOM 2937 N N . GLU B 1 129 ? 7.809 11.273 -13.055 1 89.5 129 GLU B N 1
ATOM 2938 C CA . GLU B 1 129 ? 8.984 10.75 -13.742 1 89.5 129 GLU B CA 1
ATOM 2939 C C . GLU B 1 129 ? 8.984 9.227 -13.758 1 89.5 129 GLU B C 1
ATOM 2941 O O . GLU B 1 129 ? 9.695 8.609 -14.555 1 89.5 129 GLU B O 1
ATOM 2946 N N . LEU B 1 130 ? 8.164 8.648 -12.891 1 83.12 130 LEU B N 1
ATOM 2947 C CA . LEU B 1 130 ? 8.125 7.191 -12.812 1 83.12 130 LEU B CA 1
ATOM 2948 C C . LEU B 1 130 ? 7.363 6.602 -13.992 1 83.12 130 LEU B C 1
ATOM 2950 O O . LEU B 1 130 ? 7.426 5.395 -14.234 1 83.12 130 LEU B O 1
ATOM 2954 N N . ALA B 1 131 ? 6.676 7.453 -14.695 1 75.88 131 ALA B N 1
ATOM 2955 C CA . ALA B 1 131 ? 6 7.008 -15.914 1 75.88 131 ALA B CA 1
ATOM 2956 C C . ALA B 1 131 ? 7.008 6.645 -17 1 75.88 131 ALA B C 1
ATOM 2958 O O . ALA B 1 131 ? 6.719 5.828 -17.875 1 75.88 131 ALA B O 1
ATOM 2959 N N . TYR B 1 132 ? 8.195 7.27 -16.891 1 73.94 132 TYR B N 1
ATOM 2960 C CA . TYR B 1 132 ? 9.117 7.074 -18 1 73.94 132 TYR B CA 1
ATOM 2961 C C . TYR B 1 132 ? 10.484 6.625 -17.5 1 73.94 132 TYR B C 1
ATOM 2963 O O . TYR B 1 132 ? 11.391 6.355 -18.297 1 73.94 132 TYR B O 1
ATOM 2971 N N . SER B 1 133 ? 10.594 6.578 -16.234 1 73.44 133 SER B N 1
ATOM 2972 C CA . SER B 1 133 ? 11.852 6.148 -15.641 1 73.44 133 SER B CA 1
ATOM 2973 C C . SER B 1 133 ? 11.617 5.133 -14.531 1 73.44 133 SER B C 1
ATOM 2975 O O . SER B 1 133 ? 10.633 5.227 -13.789 1 73.44 133 SER B O 1
ATOM 2977 N N . LEU B 1 134 ? 12.57 4.207 -14.5 1 68.5 134 LEU B N 1
ATOM 2978 C CA . LEU B 1 134 ? 12.508 3.207 -13.445 1 68.5 134 LEU B CA 1
ATOM 2979 C C . LEU B 1 134 ? 13.344 3.629 -12.242 1 68.5 134 LEU B C 1
ATOM 2981 O O . LEU B 1 134 ? 13.367 2.941 -11.219 1 68.5 134 LEU B O 1
ATOM 2985 N N . LYS B 1 135 ? 13.93 4.738 -12.406 1 77.94 135 LYS B N 1
ATOM 2986 C CA . LYS B 1 135 ? 14.812 5.188 -11.336 1 77.94 135 LYS B CA 1
ATOM 2987 C C . LYS B 1 135 ? 14.023 5.922 -10.25 1 77.94 135 LYS B C 1
ATOM 2989 O O . LYS B 1 135 ? 13.453 6.984 -10.508 1 77.94 135 LYS B O 1
ATOM 2994 N N . VAL B 1 136 ? 13.922 5.344 -9.094 1 84.94 136 VAL B N 1
ATOM 2995 C CA . VAL B 1 136 ? 13.289 5.957 -7.93 1 84.94 136 VAL B CA 1
ATOM 2996 C C . VAL B 1 136 ? 14.344 6.598 -7.035 1 84.94 136 VAL B C 1
ATOM 2998 O O . VAL B 1 136 ? 15.359 5.973 -6.719 1 84.94 136 VAL B O 1
ATOM 3001 N N . THR B 1 137 ? 14.188 7.879 -6.699 1 90.75 137 THR B N 1
ATOM 3002 C CA . THR B 1 137 ? 15.109 8.617 -5.844 1 90.75 137 THR B CA 1
ATOM 3003 C C . THR B 1 137 ? 14.375 9.195 -4.637 1 90.75 137 THR B C 1
ATOM 3005 O O . THR B 1 137 ? 13.172 9 -4.484 1 90.75 137 THR B O 1
ATOM 3008 N N . GLU B 1 138 ? 15.109 9.906 -3.807 1 95.75 138 GLU B N 1
ATOM 3009 C CA . GLU B 1 138 ? 14.531 10.617 -2.674 1 95.75 138 GLU B CA 1
ATOM 3010 C C . GLU B 1 138 ? 13.469 11.617 -3.135 1 95.75 138 GLU B C 1
ATOM 3012 O O . GLU B 1 138 ? 12.484 11.852 -2.434 1 95.75 138 GLU B O 1
ATOM 3017 N N . LYS B 1 139 ? 13.672 12.117 -4.305 1 96.81 139 LYS B N 1
ATOM 3018 C CA . LYS B 1 139 ? 12.773 13.148 -4.82 1 96.81 139 LYS B CA 1
ATOM 3019 C C . LYS B 1 139 ? 11.406 12.562 -5.176 1 96.81 139 LYS B C 1
ATOM 3021 O O . LYS B 1 139 ? 10.406 13.281 -5.18 1 96.81 139 LYS B O 1
ATOM 3026 N N . SER B 1 140 ? 11.367 11.266 -5.457 1 94.81 140 SER B N 1
ATOM 3027 C CA . SER B 1 140 ? 10.086 10.594 -5.648 1 94.81 140 SER B CA 1
ATOM 3028 C C . SER B 1 140 ? 9.289 10.539 -4.352 1 94.81 140 SER B C 1
ATOM 3030 O O . SER B 1 140 ? 8.07 10.734 -4.355 1 94.81 140 SER B O 1
ATOM 3032 N N . ASP B 1 141 ? 10.023 10.328 -3.244 1 96.88 141 ASP B N 1
ATOM 3033 C CA . ASP B 1 141 ? 9.391 10.375 -1.929 1 96.88 141 ASP B CA 1
ATOM 3034 C C . ASP B 1 141 ? 8.852 11.773 -1.629 1 96.88 141 ASP B C 1
ATOM 3036 O O . ASP B 1 141 ? 7.777 11.914 -1.043 1 96.88 141 ASP B O 1
ATOM 3040 N N . VAL B 1 142 ? 9.602 12.727 -2.029 1 98.75 142 VAL B N 1
ATOM 3041 C CA . VAL B 1 142 ? 9.211 14.117 -1.791 1 98.75 142 VAL B CA 1
ATOM 3042 C C . VAL B 1 142 ? 7.902 14.414 -2.512 1 98.75 142 VAL B C 1
ATOM 3044 O O . VAL B 1 142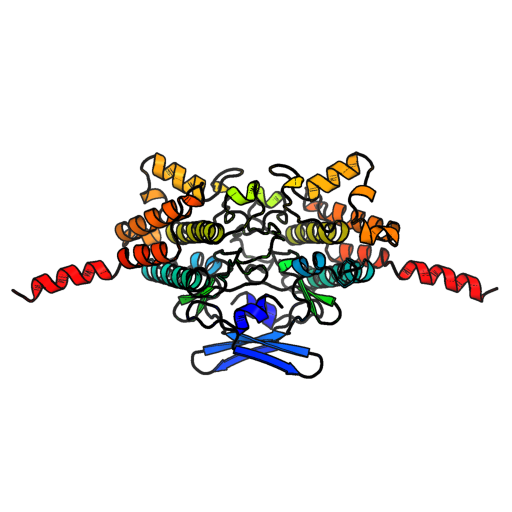 ? 7.004 15.047 -1.945 1 98.75 142 VAL B O 1
ATOM 3047 N N . TYR B 1 143 ? 7.809 13.992 -3.758 1 98.25 143 TYR B N 1
ATOM 3048 C CA . TYR B 1 143 ? 6.578 14.188 -4.523 1 98.25 143 TYR B CA 1
ATOM 3049 C C . TYR B 1 143 ? 5.391 13.547 -3.818 1 98.25 143 TYR B C 1
ATOM 3051 O O . TYR B 1 143 ? 4.355 14.188 -3.623 1 98.25 143 TYR B O 1
ATOM 3059 N N . SER B 1 144 ? 5.562 12.266 -3.447 1 97.44 144 SER B N 1
ATOM 3060 C CA . SER B 1 144 ? 4.496 11.531 -2.779 1 97.44 144 SER B CA 1
ATOM 3061 C C . SER B 1 144 ? 4.074 12.219 -1.485 1 97.44 144 SER B C 1
ATOM 3063 O O . SER B 1 144 ? 2.889 12.258 -1.158 1 97.44 144 SER B O 1
ATOM 3065 N N . PHE B 1 145 ? 5.051 12.742 -0.756 1 98.81 145 PHE B N 1
ATOM 3066 C CA . PHE B 1 145 ? 4.746 13.469 0.468 1 98.81 145 PHE B CA 1
ATOM 3067 C C . PHE B 1 145 ? 3.959 14.742 0.159 1 98.81 145 PHE B C 1
ATOM 3069 O O . PHE B 1 145 ? 3.049 15.109 0.906 1 98.81 145 PHE B O 1
ATOM 3076 N N . GLY B 1 146 ? 4.344 15.461 -0.892 1 98.88 146 GLY B N 1
ATOM 3077 C CA . GLY B 1 146 ? 3.566 16.609 -1.33 1 98.88 146 GLY B CA 1
ATOM 3078 C C . GLY B 1 146 ? 2.104 16.281 -1.562 1 98.88 146 GLY B C 1
ATOM 3079 O O . GLY B 1 146 ? 1.225 17.078 -1.225 1 98.88 146 GLY B O 1
ATOM 3080 N N . VAL B 1 147 ? 1.871 15.133 -2.131 1 98.38 147 VAL B N 1
ATOM 3081 C CA . VAL B 1 147 ? 0.501 14.68 -2.357 1 98.38 147 VAL B CA 1
ATOM 3082 C C . VAL B 1 147 ? -0.201 14.461 -1.02 1 98.38 147 VAL B C 1
ATOM 3084 O O . VAL B 1 147 ? -1.366 14.828 -0.855 1 98.38 147 VAL B O 1
ATOM 3087 N N . VAL B 1 148 ? 0.486 13.898 -0.041 1 98.69 148 VAL B N 1
ATOM 3088 C CA . VAL B 1 148 ? -0.065 13.727 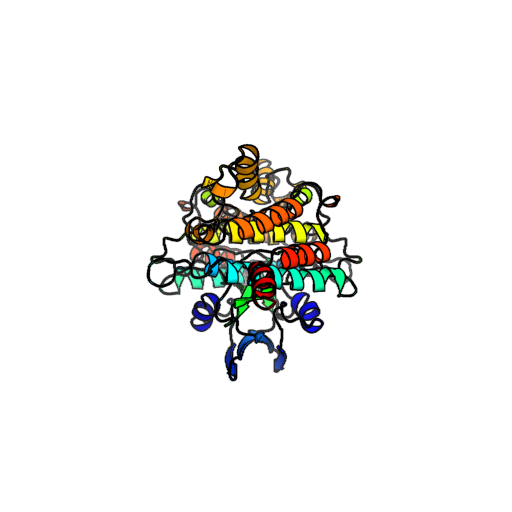1.299 1 98.69 148 VAL B CA 1
ATOM 3089 C C . VAL B 1 148 ? -0.424 15.086 1.89 1 98.69 148 VAL B C 1
ATOM 3091 O O . VAL B 1 148 ? -1.474 15.242 2.518 1 98.69 148 VAL B O 1
ATOM 3094 N N . LEU B 1 149 ? 0.455 16.078 1.688 1 98.81 149 LEU B N 1
ATOM 3095 C CA . LEU B 1 149 ? 0.141 17.422 2.15 1 98.81 149 LEU B CA 1
ATOM 3096 C C . LEU B 1 149 ? -1.154 17.922 1.521 1 98.81 149 LEU B C 1
ATOM 3098 O O . LEU B 1 149 ? -1.993 18.516 2.203 1 98.81 149 LEU B O 1
ATOM 3102 N N . LEU B 1 150 ? -1.29 17.703 0.258 1 98.56 150 LEU B N 1
ATOM 3103 C CA . LEU B 1 150 ? -2.496 18.156 -0.433 1 98.56 150 LEU B CA 1
ATOM 3104 C C . LEU B 1 150 ? -3.73 17.453 0.131 1 98.56 150 LEU B C 1
ATOM 3106 O O . LEU B 1 150 ? -4.793 18.078 0.255 1 98.56 150 LEU B O 1
ATOM 3110 N N . GLU B 1 151 ? -3.631 16.188 0.474 1 97.5 151 GLU B N 1
ATOM 3111 C CA . GLU B 1 151 ? -4.723 15.5 1.144 1 97.5 151 GLU B CA 1
ATOM 3112 C C . GLU B 1 151 ? -5.09 16.172 2.459 1 97.5 151 GLU B C 1
ATOM 3114 O O . GLU B 1 151 ? -6.27 16.391 2.748 1 97.5 151 GLU B O 1
ATOM 3119 N N . LEU B 1 152 ? -4.086 16.484 3.236 1 98.25 152 LEU B N 1
ATOM 3120 C CA . LEU B 1 152 ? -4.293 17.109 4.543 1 98.25 152 LEU B CA 1
ATOM 3121 C C . LEU B 1 152 ? -4.98 18.469 4.395 1 98.25 152 LEU B C 1
ATOM 3123 O O . LEU B 1 152 ? -5.785 18.844 5.246 1 98.25 152 LEU B O 1
ATOM 3127 N N . LEU B 1 153 ? -4.676 19.141 3.355 1 98.12 153 LEU B N 1
ATOM 3128 C CA . LEU B 1 153 ? -5.168 20.484 3.131 1 98.12 153 LEU B CA 1
ATOM 3129 C C . LEU B 1 153 ? -6.59 20.469 2.58 1 98.12 153 LEU B C 1
ATOM 3131 O O . LEU B 1 153 ? -7.406 21.312 2.924 1 98.12 153 LEU B O 1
ATOM 3135 N N . THR B 1 154 ? -6.891 19.469 1.736 1 96.69 154 THR B N 1
ATOM 3136 C CA . THR B 1 154 ? -8.133 19.5 0.978 1 96.69 154 THR B CA 1
ATOM 3137 C C . THR B 1 154 ? -9.156 18.531 1.577 1 96.69 154 THR B C 1
ATOM 3139 O O . THR B 1 154 ? -10.359 18.688 1.373 1 96.69 154 THR B O 1
ATOM 3142 N N . GLY B 1 155 ? -8.617 17.469 2.242 1 94.62 155 GLY B N 1
ATOM 3143 C CA . GLY B 1 155 ? -9.484 16.406 2.713 1 94.62 155 GLY B CA 1
ATOM 3144 C C . GLY B 1 155 ? -9.938 15.469 1.607 1 94.62 155 GLY B C 1
ATOM 3145 O O . GLY B 1 155 ? -10.781 14.594 1.832 1 94.62 155 GLY B O 1
ATOM 3146 N N . ARG B 1 156 ? -9.359 15.633 0.432 1 92.56 156 ARG B N 1
ATOM 3147 C CA . ARG B 1 156 ? -9.812 14.867 -0.723 1 92.56 156 ARG B CA 1
ATOM 3148 C C . ARG B 1 156 ? -8.875 13.695 -1.001 1 92.56 156 ARG B C 1
ATOM 3150 O O . ARG B 1 156 ? -7.691 13.742 -0.659 1 92.56 156 ARG B O 1
ATOM 3157 N N . ASN B 1 157 ? -9.461 12.688 -1.615 1 90.19 157 ASN B N 1
ATOM 3158 C CA . ASN B 1 157 ? -8.68 11.555 -2.084 1 90.19 157 ASN B CA 1
ATOM 3159 C C . ASN B 1 157 ? -7.809 11.93 -3.281 1 90.19 157 ASN B C 1
ATOM 3161 O O . ASN B 1 157 ? -8.266 12.617 -4.195 1 90.19 157 ASN B O 1
ATOM 3165 N N . PRO B 1 158 ? -6.586 11.477 -3.293 1 92 158 PRO B N 1
ATOM 3166 C CA . PRO B 1 158 ? -5.676 11.859 -4.379 1 92 158 PRO B CA 1
ATOM 3167 C C . PRO B 1 158 ? -6.18 11.422 -5.75 1 92 158 PRO B C 1
ATOM 3169 O O . PRO B 1 158 ? -5.859 12.055 -6.762 1 92 158 PRO B O 1
ATOM 3172 N N . ALA B 1 159 ? -6.938 10.312 -5.785 1 86.12 159 ALA B N 1
ATOM 3173 C CA . ALA B 1 159 ? -7.469 9.805 -7.047 1 86.12 159 ALA B CA 1
ATOM 3174 C C . ALA B 1 159 ? -8.992 9.922 -7.09 1 86.12 159 ALA B C 1
ATOM 3176 O O . ALA B 1 159 ? -9.672 9.023 -7.582 1 86.12 159 ALA B O 1
ATOM 3177 N N . ASP B 1 160 ? -9.508 10.977 -6.625 1 83.94 160 ASP B N 1
ATOM 3178 C CA . ASP B 1 160 ? -10.945 11.219 -6.641 1 83.94 160 ASP B CA 1
ATOM 3179 C C . ASP B 1 160 ? -11.469 11.305 -8.07 1 83.94 160 ASP B C 1
ATOM 3181 O O . ASP B 1 160 ? -10.984 12.109 -8.867 1 83.94 160 ASP B O 1
ATOM 3185 N N . PRO B 1 161 ? -12.438 10.492 -8.383 1 78.31 161 PRO B N 1
ATOM 3186 C CA . PRO B 1 161 ? -12.977 10.5 -9.75 1 78.31 161 PRO B CA 1
ATOM 3187 C C . PRO B 1 161 ? -13.562 11.852 -10.141 1 78.31 161 PRO B C 1
ATOM 3189 O O . PRO B 1 161 ? -13.656 12.164 -11.336 1 78.31 161 PRO B O 1
ATOM 3192 N N . GLN B 1 162 ? -13.906 12.602 -9.219 1 82.06 162 GLN B N 1
ATOM 3193 C CA . GLN B 1 162 ? -14.508 13.906 -9.477 1 82.06 162 GLN B CA 1
ATOM 3194 C C . GLN B 1 162 ? -13.508 14.852 -10.148 1 82.06 162 GLN B C 1
ATOM 3196 O O . GLN B 1 162 ? -13.898 15.867 -10.727 1 82.06 162 GLN B O 1
ATOM 3201 N N . PHE B 1 163 ? -12.188 14.516 -10.07 1 86.81 163 PHE B N 1
ATOM 3202 C CA . PHE B 1 163 ? -11.172 15.367 -10.688 1 86.81 163 PHE B CA 1
ATOM 3203 C C . PHE B 1 163 ? -11.203 15.219 -12.203 1 86.81 163 PHE B C 1
ATOM 3205 O O . PHE B 1 163 ? -10.648 16.062 -12.922 1 86.81 163 PHE B O 1
ATOM 3212 N N . GLY B 1 164 ? -11.828 14.195 -12.68 1 80.44 164 GLY B N 1
ATOM 3213 C CA . GLY B 1 164 ? -11.812 13.891 -14.102 1 80.44 164 GLY B CA 1
ATOM 3214 C C . GLY B 1 164 ? -10.922 12.719 -14.453 1 80.44 164 GLY B C 1
ATOM 3215 O O . GLY B 1 164 ? -10.078 12.312 -13.648 1 80.44 164 GLY B O 1
ATOM 3216 N N . GLU B 1 165 ? -11.109 12.203 -15.625 1 75.12 165 GLU B N 1
ATOM 3217 C CA . GLU B 1 165 ? -10.367 11.031 -16.062 1 75.12 165 GLU B CA 1
ATOM 3218 C C . GLU B 1 165 ? -8.875 11.328 -16.172 1 75.12 165 GLU B C 1
ATOM 3220 O O . GLU B 1 165 ? -8.477 12.297 -16.828 1 75.12 165 GLU B O 1
ATOM 3225 N N . GLY B 1 166 ? -8.094 10.508 -15.508 1 74.19 166 GLY B N 1
ATOM 3226 C CA . GLY B 1 166 ? -6.648 10.625 -15.586 1 74.19 166 GLY B CA 1
ATOM 3227 C C . GLY B 1 166 ? -6.102 11.789 -14.773 1 74.19 166 GLY B C 1
ATOM 3228 O O . GLY B 1 166 ? -4.906 12.086 -14.836 1 74.19 166 GLY B O 1
ATOM 3229 N N . LYS B 1 167 ? -6.992 12.422 -14.055 1 86.88 167 LYS B N 1
ATOM 3230 C CA . LYS B 1 167 ? -6.551 13.578 -13.281 1 86.88 167 LYS B CA 1
ATOM 3231 C C . LYS B 1 167 ? -6.449 13.242 -11.797 1 86.88 167 LYS B C 1
ATOM 3233 O O . LYS B 1 167 ? -7.238 12.445 -11.281 1 86.88 167 LYS B O 1
ATOM 3238 N N . ASP B 1 168 ? -5.461 13.82 -11.188 1 91.5 168 ASP B N 1
ATOM 3239 C CA . ASP B 1 168 ? -5.25 13.586 -9.758 1 91.5 168 ASP B CA 1
ATOM 3240 C C . ASP B 1 168 ? -5.348 14.891 -8.969 1 91.5 168 ASP B C 1
ATOM 3242 O O . ASP B 1 168 ? -5.715 15.93 -9.516 1 91.5 168 ASP B O 1
ATOM 3246 N N . ILE B 1 169 ? -5.125 14.836 -7.715 1 95.5 169 ILE B N 1
ATOM 3247 C CA . ILE B 1 169 ? -5.305 15.953 -6.801 1 95.5 169 ILE B CA 1
ATOM 3248 C C . ILE B 1 169 ? -4.352 17.094 -7.18 1 95.5 169 ILE B C 1
ATOM 3250 O O . ILE B 1 169 ? -4.676 18.266 -7.004 1 95.5 169 ILE B O 1
ATOM 3254 N N . VAL B 1 170 ? -3.129 16.734 -7.684 1 97.44 170 VAL B N 1
ATOM 3255 C CA . VAL B 1 170 ? -2.152 17.75 -8.078 1 97.44 170 VAL B CA 1
ATOM 3256 C C . VAL B 1 170 ? -2.707 18.594 -9.227 1 97.44 170 VAL B C 1
ATOM 3258 O O . VAL B 1 170 ? -2.629 19.812 -9.195 1 97.44 170 VAL B O 1
ATOM 3261 N N . TYR B 1 171 ? -3.279 17.922 -10.156 1 95.12 171 TYR B N 1
ATOM 3262 C CA . TYR B 1 171 ? -3.914 18.625 -11.273 1 95.12 171 TYR B CA 1
ATOM 3263 C C . TYR B 1 171 ? -5.066 19.484 -10.781 1 95.12 171 TYR B C 1
ATOM 3265 O O . TYR B 1 171 ? -5.184 20.656 -11.188 1 95.12 171 TYR B O 1
ATOM 3273 N N . TRP B 1 172 ? -5.918 18.922 -9.961 1 95.69 172 TRP B N 1
ATOM 3274 C CA . TRP B 1 172 ? -7.094 19.625 -9.461 1 95.69 172 TRP B CA 1
ATOM 3275 C C . TRP B 1 172 ? -6.691 20.891 -8.719 1 95.69 172 TRP B C 1
ATOM 3277 O O . TRP B 1 172 ? -7.238 21.969 -8.969 1 95.69 172 TRP B O 1
ATOM 3287 N N . VAL B 1 173 ? -5.73 20.797 -7.844 1 97.25 173 VAL B N 1
ATOM 3288 C CA . VAL B 1 173 ? -5.258 21.938 -7.059 1 97.25 173 VAL B CA 1
ATOM 3289 C C . VAL B 1 173 ? -4.602 22.953 -7.984 1 97.25 173 VAL B C 1
ATOM 3291 O O . VAL B 1 173 ? -4.859 24.156 -7.871 1 97.25 173 VAL B O 1
ATOM 3294 N N . SER B 1 174 ? -3.73 22.5 -8.906 1 96.25 174 SER B N 1
ATOM 3295 C CA . SER B 1 174 ? -3.037 23.391 -9.828 1 96.25 174 SER B CA 1
ATOM 3296 C C . SER B 1 174 ? -4.027 24.188 -10.672 1 96.25 174 SER B C 1
ATOM 3298 O O . SER B 1 174 ? -3.805 25.375 -10.953 1 96.25 174 SER B O 1
ATOM 3300 N N . SER B 1 175 ? -5.082 23.531 -11.062 1 95.31 175 SER B N 1
ATOM 3301 C CA . SER B 1 175 ? -6.102 24.188 -11.867 1 95.31 175 SER B CA 1
ATOM 3302 C C . SER B 1 175 ? -6.781 25.312 -11.086 1 95.31 175 SER B C 1
ATOM 3304 O O . SER B 1 175 ? -7.105 26.359 -11.648 1 95.31 175 SER B O 1
ATOM 3306 N N . HIS B 1 176 ? -7.016 25.109 -9.82 1 95.19 176 HIS B N 1
ATOM 3307 C CA . HIS B 1 176 ? -7.629 26.141 -8.977 1 95.19 176 HIS B CA 1
ATOM 3308 C C . HIS B 1 176 ? -6.656 27.281 -8.695 1 95.19 176 HIS B C 1
ATOM 3310 O O . HIS B 1 176 ? -7.059 28.438 -8.656 1 95.19 176 HIS B O 1
ATOM 3316 N N . LEU B 1 177 ? -5.426 26.938 -8.523 1 94.31 177 LEU B N 1
ATOM 3317 C CA . LEU B 1 177 ? -4.418 27.969 -8.281 1 94.31 177 LEU B CA 1
ATOM 3318 C C . LEU B 1 177 ? -4.254 28.859 -9.5 1 94.31 177 LEU B C 1
ATOM 3320 O O . LEU B 1 177 ? -4.105 30.078 -9.367 1 94.31 177 LEU B O 1
ATOM 3324 N N . TYR B 1 178 ? -4.254 28.234 -10.609 1 92.06 178 TYR B N 1
ATOM 3325 C CA . TYR B 1 178 ? -4.137 28.984 -11.859 1 92.06 178 TYR B CA 1
ATOM 3326 C C . TYR B 1 178 ? -5.273 29.984 -12 1 92.06 178 TYR B C 1
ATOM 3328 O O . TYR B 1 178 ? -5.078 31.078 -12.539 1 92.06 178 TYR B O 1
ATOM 3336 N N . ARG B 1 179 ? -6.504 29.656 -11.398 1 92.06 179 ARG B N 1
ATOM 3337 C CA . ARG B 1 179 ? -7.676 30.531 -11.461 1 92.06 179 ARG B CA 1
ATOM 3338 C C . ARG B 1 179 ? -7.746 31.453 -10.25 1 92.06 179 ARG B C 1
ATOM 3340 O O . ARG B 1 179 ? -8.797 32.031 -9.961 1 92.06 179 ARG B O 1
ATOM 3347 N N . GLN B 1 180 ? -6.676 31.438 -9.531 1 89.56 180 GLN B N 1
ATOM 3348 C CA . GLN B 1 180 ? -6.551 32.281 -8.344 1 89.56 180 GLN B CA 1
ATOM 3349 C C . GLN B 1 180 ? -7.637 31.938 -7.324 1 89.56 180 GLN B C 1
ATOM 3351 O O . GLN B 1 180 ? -8.195 32.844 -6.691 1 89.56 180 GLN B O 1
ATOM 3356 N N . LYS B 1 181 ? -7.93 30.719 -7.164 1 91.56 181 LYS B N 1
ATOM 3357 C CA . LYS B 1 181 ? -8.953 30.234 -6.234 1 91.56 181 LYS B CA 1
ATOM 3358 C C . LYS B 1 181 ? -8.359 29.25 -5.23 1 91.56 181 LYS B C 1
ATOM 3360 O O . LYS B 1 181 ? -8.922 28.188 -4.988 1 91.56 181 LYS B O 1
ATOM 3365 N N . ALA B 1 182 ? -7.219 29.656 -4.711 1 90.06 182 ALA B N 1
ATOM 3366 C CA . ALA B 1 182 ? -6.48 28.781 -3.801 1 90.06 182 ALA B CA 1
ATOM 3367 C C . ALA B 1 182 ? -7.324 28.438 -2.576 1 90.06 182 ALA B C 1
ATOM 3369 O O . ALA B 1 182 ? -7.27 27.312 -2.082 1 90.06 182 ALA B O 1
ATOM 3370 N N . GLU B 1 183 ? -8.109 29.297 -2.129 1 91.75 183 GLU B N 1
ATOM 3371 C CA . GLU B 1 183 ? -8.891 29.094 -0.914 1 91.75 183 GLU B CA 1
ATOM 3372 C C . GLU B 1 183 ? -9.977 28.031 -1.12 1 91.75 183 GLU B C 1
ATOM 3374 O O . GLU B 1 183 ? -10.406 27.391 -0.165 1 91.75 183 GLU B O 1
ATOM 3379 N N . GLU B 1 184 ? -10.336 27.844 -2.355 1 93.62 184 GLU B N 1
ATOM 3380 C CA . GLU B 1 184 ? -11.43 26.922 -2.668 1 93.62 184 GLU B CA 1
ATOM 3381 C C . GLU B 1 184 ? -11 25.469 -2.512 1 93.62 184 GLU B C 1
ATOM 3383 O O . GLU B 1 184 ? -11.836 24.578 -2.406 1 93.62 184 GLU B O 1
ATOM 3388 N N . VAL B 1 185 ? -9.695 25.297 -2.496 1 96 185 VAL B N 1
ATOM 3389 C CA . VAL B 1 185 ? -9.25 23.906 -2.436 1 96 185 VAL B CA 1
ATOM 3390 C C . VAL B 1 185 ? -9.125 23.469 -0.979 1 96 185 VAL B C 1
ATOM 3392 O O . VAL B 1 185 ? -9.086 22.266 -0.688 1 96 185 VAL B O 1
ATOM 3395 N N . LEU B 1 186 ? -9.055 24.438 -0.076 1 97 186 LEU B N 1
ATOM 3396 C CA . LEU B 1 186 ? -8.867 24.125 1.336 1 97 186 LEU B CA 1
ATOM 3397 C C . LEU B 1 186 ? -10.141 23.531 1.933 1 97 186 LEU B C 1
ATOM 3399 O O . LEU B 1 186 ? -11.25 23.984 1.619 1 97 186 LEU B O 1
ATOM 3403 N N . HIS B 1 187 ? -9.984 22.484 2.688 1 95.25 187 HIS B N 1
ATOM 3404 C CA . HIS B 1 187 ? -11.117 21.859 3.359 1 95.25 187 HIS B CA 1
ATOM 3405 C C . HIS B 1 187 ? -11.961 22.875 4.102 1 95.25 187 HIS B C 1
ATOM 3407 O O . HIS B 1 187 ? -11.492 23.516 5.043 1 95.25 187 HIS B O 1
ATOM 3413 N N . PRO B 1 188 ? -13.18 23.016 3.811 1 92.19 188 PRO B N 1
ATOM 3414 C CA . PRO B 1 188 ? -14 24.125 4.316 1 92.19 188 PRO B CA 1
ATOM 3415 C C . PRO B 1 188 ? -14.141 24.109 5.836 1 92.19 188 PRO B C 1
ATOM 3417 O O . PRO B 1 188 ? -14.07 25.156 6.477 1 92.19 188 PRO B O 1
ATOM 3420 N N . GLN B 1 189 ? -14.297 23.016 6.398 1 90.06 189 GLN B N 1
ATOM 3421 C CA . GLN B 1 189 ? -14.547 22.906 7.832 1 90.06 189 GLN B CA 1
ATOM 3422 C C . GLN B 1 189 ? -13.289 23.266 8.633 1 90.06 189 GLN B C 1
ATOM 3424 O O . GLN B 1 189 ? -13.375 23.562 9.82 1 90.06 189 GLN B O 1
ATOM 3429 N N . VAL B 1 190 ? -12.211 23.188 7.984 1 91.56 190 VAL B N 1
ATOM 3430 C CA . VAL B 1 190 ? -10.945 23.438 8.664 1 91.56 190 VAL B CA 1
ATOM 3431 C C . VAL B 1 190 ? -10.43 24.828 8.32 1 91.56 190 VAL B C 1
ATOM 3433 O O . VAL B 1 190 ? -9.812 25.5 9.156 1 91.56 190 VAL B O 1
ATOM 3436 N N . ARG B 1 191 ? -10.75 25.344 7.215 1 86.25 191 ARG B N 1
ATOM 3437 C CA . ARG B 1 191 ? -10.242 26.609 6.695 1 86.25 191 ARG B CA 1
ATOM 3438 C C . ARG B 1 191 ? -10.812 27.781 7.48 1 86.25 191 ARG B C 1
ATOM 3440 O O . ARG B 1 191 ? -10.188 28.844 7.551 1 86.25 191 ARG B O 1
ATOM 3447 N N . GLU B 1 192 ? -11.906 27.672 8.023 1 84.75 192 GLU B N 1
ATOM 3448 C CA . GLU B 1 192 ? -12.609 28.781 8.688 1 84.75 192 GLU B CA 1
ATOM 3449 C C . GLU B 1 192 ? -11.719 29.438 9.742 1 84.75 192 GLU B C 1
ATOM 3451 O O . GLU B 1 192 ? -11.703 30.672 9.859 1 84.75 192 GLU B O 1
ATOM 3456 N N . SER B 1 193 ? -10.844 28.734 10.367 1 83.88 193 SER B N 1
ATOM 3457 C CA . SER B 1 193 ? -10.062 29.297 11.469 1 83.88 193 SER B CA 1
ATOM 3458 C C . SER B 1 193 ? -8.57 29.266 11.156 1 83.88 193 SER B C 1
ATOM 3460 O O . SER B 1 193 ? -7.77 29.797 11.93 1 83.88 193 SER B O 1
ATOM 3462 N N . SER B 1 194 ? -8.172 28.797 9.922 1 92.44 194 SER B N 1
ATOM 3463 C CA . SER B 1 194 ? -6.75 28.531 9.758 1 92.44 194 SER B CA 1
ATOM 3464 C C . SER B 1 194 ? -6.305 28.75 8.32 1 92.44 194 SER B C 1
ATOM 3466 O O . SER B 1 194 ? -5.312 28.172 7.875 1 92.44 194 SER B O 1
ATOM 3468 N N . ALA B 1 195 ? -6.98 29.578 7.617 1 93 195 ALA B N 1
ATOM 3469 C CA . ALA B 1 195 ? -6.777 29.719 6.18 1 93 195 ALA B CA 1
ATOM 3470 C C . ALA B 1 195 ? -5.355 30.188 5.871 1 93 195 ALA B C 1
ATOM 3472 O O . ALA B 1 195 ? -4.719 29.672 4.941 1 93 195 ALA B O 1
ATOM 3473 N N . GLU B 1 196 ? -4.883 31.156 6.582 1 93.31 196 GLU B N 1
ATOM 3474 C CA . GLU B 1 196 ? -3.553 31.703 6.332 1 93.31 196 GLU B CA 1
ATOM 3475 C C . GLU B 1 196 ? -2.477 30.641 6.539 1 93.31 196 GLU B C 1
ATOM 3477 O O . GLU B 1 196 ? -1.586 30.484 5.703 1 93.31 196 GLU B O 1
ATOM 3482 N N . ASP B 1 197 ? -2.562 29.953 7.641 1 95.31 197 ASP B N 1
ATOM 3483 C CA . ASP B 1 197 ? -1.606 28.891 7.945 1 95.31 197 ASP B CA 1
ATOM 3484 C C . ASP B 1 197 ? -1.682 27.766 6.914 1 95.31 197 ASP B C 1
ATOM 3486 O O . ASP B 1 197 ? -0.653 27.234 6.484 1 95.31 197 ASP B O 1
ATOM 3490 N N . MET B 1 198 ? -2.869 27.453 6.543 1 97.38 198 MET B N 1
ATOM 3491 C CA . MET B 1 198 ? -3.076 26.391 5.551 1 97.38 198 MET B CA 1
ATOM 3492 C C . MET B 1 198 ? -2.471 26.797 4.207 1 97.38 198 MET B C 1
ATOM 3494 O O . MET B 1 198 ? -1.901 25.953 3.508 1 97.38 198 MET B O 1
ATOM 3498 N N . THR B 1 199 ? -2.568 28.047 3.869 1 96.5 199 THR B N 1
ATOM 3499 C CA . THR B 1 199 ? -2.039 28.531 2.602 1 96.5 199 THR B CA 1
ATOM 3500 C C . THR B 1 199 ? -0.516 28.422 2.574 1 96.5 199 THR B C 1
ATOM 3502 O O . THR B 1 199 ? 0.073 28.141 1.529 1 96.5 199 THR B O 1
ATOM 3505 N N . LYS B 1 200 ? 0.105 28.719 3.703 1 97.12 200 LYS B N 1
ATOM 3506 C CA . LYS B 1 200 ? 1.554 28.562 3.787 1 97.12 200 LYS B CA 1
ATOM 3507 C C . LYS B 1 200 ? 1.965 27.125 3.482 1 97.12 200 LYS B C 1
ATOM 3509 O O . LYS B 1 200 ? 2.924 26.891 2.744 1 97.12 200 LYS B O 1
ATOM 3514 N N . VAL B 1 201 ? 1.221 26.172 4.008 1 98.31 201 VAL B N 1
ATOM 3515 C CA . VAL B 1 201 ? 1.527 24.75 3.803 1 98.31 201 VAL B CA 1
ATOM 3516 C C . VAL B 1 201 ? 1.194 24.359 2.367 1 98.31 201 VAL B C 1
ATOM 3518 O O . VAL B 1 201 ? 1.885 23.531 1.77 1 98.31 201 VAL B O 1
ATOM 3521 N N . LEU B 1 202 ? 0.15 24.984 1.801 1 98.38 202 LEU B N 1
ATOM 3522 C CA . LEU B 1 202 ? -0.198 24.734 0.405 1 98.38 202 LEU B CA 1
ATOM 3523 C C . LEU B 1 202 ? 0.968 25.078 -0.515 1 98.38 202 LEU B C 1
ATOM 3525 O O . LEU B 1 202 ? 1.256 24.344 -1.463 1 98.38 202 LEU B O 1
ATOM 3529 N N . ARG B 1 203 ? 1.66 26.156 -0.224 1 98.06 203 ARG B N 1
ATOM 3530 C CA . ARG B 1 203 ? 2.814 26.562 -1.023 1 98.06 203 ARG B CA 1
ATOM 3531 C C . ARG B 1 203 ? 3.912 25.5 -0.964 1 98.06 203 ARG B C 1
ATOM 3533 O O . ARG B 1 203 ? 4.57 25.219 -1.97 1 98.06 203 ARG B O 1
ATOM 3540 N N . ILE B 1 204 ? 4.133 24.938 0.182 1 98.81 204 ILE B N 1
ATOM 3541 C CA . ILE B 1 204 ? 5.117 23.875 0.358 1 98.81 204 ILE B CA 1
ATOM 3542 C C . ILE B 1 204 ? 4.711 22.641 -0.456 1 98.81 204 ILE B C 1
ATOM 3544 O O . ILE B 1 204 ? 5.539 22.047 -1.141 1 98.81 204 ILE B O 1
ATOM 3548 N N . ALA B 1 205 ? 3.428 22.297 -0.39 1 98.88 205 ALA B N 1
ATOM 3549 C CA . ALA B 1 205 ? 2.912 21.141 -1.134 1 98.88 205 ALA B CA 1
ATOM 3550 C C . ALA B 1 205 ? 3.137 21.328 -2.633 1 98.88 205 ALA B C 1
ATOM 3552 O O . ALA B 1 205 ? 3.51 20.375 -3.326 1 98.88 205 ALA B O 1
ATOM 3553 N N . ILE B 1 206 ? 2.969 22.547 -3.115 1 98.44 206 ILE B N 1
ATOM 3554 C CA . ILE B 1 206 ? 3.137 22.844 -4.531 1 98.44 206 ILE B CA 1
ATOM 3555 C C . ILE B 1 206 ? 4.602 22.672 -4.926 1 98.44 206 ILE B C 1
ATOM 3557 O O . ILE B 1 206 ? 4.906 22.109 -5.98 1 98.44 206 ILE B O 1
ATOM 3561 N N . LEU B 1 207 ? 5.492 23.109 -4.094 1 98.69 207 LEU B N 1
ATOM 3562 C CA . LEU B 1 207 ? 6.918 22.953 -4.355 1 98.69 207 LEU B CA 1
ATOM 3563 C C . LEU B 1 207 ? 7.301 21.469 -4.402 1 98.69 207 LEU B C 1
ATOM 3565 O O . LEU B 1 207 ? 8.062 21.047 -5.277 1 98.69 207 LEU B O 1
ATOM 3569 N N . CYS B 1 208 ? 6.742 20.672 -3.541 1 98.88 208 CYS B N 1
ATOM 3570 C CA . CYS B 1 208 ? 7.059 19.25 -3.441 1 98.88 208 CYS B CA 1
ATOM 3571 C C . CYS B 1 208 ? 6.527 18.484 -4.648 1 98.88 208 CYS B C 1
ATOM 3573 O O . CYS B 1 208 ? 7.07 17.453 -5.02 1 98.88 208 CYS B O 1
ATOM 3575 N N . THR B 1 209 ? 5.469 19 -5.273 1 98.5 209 THR B N 1
ATOM 3576 C CA . THR B 1 209 ? 4.809 18.25 -6.336 1 98.5 209 THR B CA 1
ATOM 3577 C C . THR B 1 209 ? 5.152 18.828 -7.703 1 98.5 209 THR B C 1
ATOM 3579 O O . THR B 1 209 ? 4.426 18.625 -8.672 1 98.5 209 THR B O 1
ATOM 3582 N N . THR B 1 210 ? 6.199 19.625 -7.758 1 97.94 210 THR B N 1
ATOM 3583 C CA . THR B 1 210 ? 6.672 20.109 -9.047 1 97.94 210 THR B CA 1
ATOM 3584 C C . THR B 1 210 ? 7.031 18.953 -9.969 1 97.94 210 THR B C 1
ATOM 3586 O O . THR B 1 210 ? 7.555 17.938 -9.516 1 97.94 210 THR B O 1
ATOM 3589 N N . LYS B 1 211 ? 6.82 19.078 -11.234 1 95.81 211 LYS B N 1
ATOM 3590 C CA . LYS B 1 211 ? 6.965 18 -12.203 1 95.81 211 LYS B CA 1
ATOM 3591 C C . LYS B 1 211 ? 8.414 17.5 -12.273 1 95.81 211 LYS B C 1
ATOM 3593 O O . LYS B 1 211 ? 8.664 16.297 -12.242 1 95.81 211 LYS B O 1
ATOM 3598 N N . LEU B 1 212 ? 9.375 18.438 -12.352 1 95.69 212 LEU B N 1
ATOM 3599 C CA . LEU B 1 212 ? 10.789 18.078 -12.453 1 95.69 212 LEU B CA 1
ATOM 3600 C C . LEU B 1 212 ? 11.375 17.766 -11.086 1 95.69 212 LEU B C 1
ATOM 3602 O O . LEU B 1 212 ? 11.383 18.625 -10.195 1 95.69 212 LEU B O 1
ATOM 3606 N N . PRO B 1 213 ? 11.883 16.578 -10.914 1 96.44 213 PRO B N 1
ATOM 3607 C CA . PRO B 1 213 ? 12.383 16.188 -9.594 1 96.44 213 PRO B CA 1
ATOM 3608 C C . PRO B 1 213 ? 13.484 17.109 -9.086 1 96.44 213 PRO B C 1
ATOM 3610 O O . PRO B 1 213 ? 13.578 17.359 -7.879 1 96.44 213 PRO B O 1
ATOM 3613 N N . SER B 1 214 ? 14.328 17.656 -9.945 1 96.25 214 SER B N 1
ATOM 3614 C CA . SER B 1 214 ? 15.469 18.484 -9.547 1 96.25 214 SER B CA 1
ATOM 3615 C C . SER B 1 214 ? 15.008 19.797 -8.914 1 96.25 214 SER B C 1
ATOM 3617 O O . SER B 1 214 ? 15.781 20.453 -8.211 1 96.25 214 SER B O 1
ATOM 3619 N N . LEU B 1 215 ? 13.805 20.172 -9.148 1 98.06 215 LEU B N 1
ATOM 3620 C CA . LEU B 1 215 ? 13.289 21.438 -8.633 1 98.06 215 LEU B CA 1
ATOM 3621 C C . LEU B 1 215 ? 12.57 21.219 -7.305 1 98.06 215 LEU B C 1
ATOM 3623 O O . LEU B 1 215 ? 12.18 22.203 -6.652 1 98.06 215 LEU B O 1
ATOM 3627 N N . ARG B 1 216 ? 12.398 20.031 -6.879 1 98.62 216 ARG B N 1
ATOM 3628 C CA . ARG B 1 216 ? 11.758 19.75 -5.598 1 98.62 216 ARG B CA 1
ATOM 3629 C C . ARG B 1 216 ? 12.719 19.953 -4.438 1 98.62 216 ARG B C 1
ATOM 3631 O O . ARG B 1 216 ? 13.922 19.719 -4.574 1 98.62 216 ARG B O 1
ATOM 3638 N N . PRO B 1 217 ? 12.242 20.438 -3.318 1 98.81 217 PRO B N 1
ATOM 3639 C CA . PRO B 1 217 ? 13.109 20.609 -2.148 1 98.81 217 PRO B CA 1
ATOM 3640 C C . PRO B 1 217 ? 13.555 19.281 -1.546 1 98.81 217 PRO B C 1
ATOM 3642 O O . PRO B 1 217 ? 13.008 18.219 -1.883 1 98.81 217 PRO B O 1
ATOM 3645 N N . SER B 1 218 ? 14.617 19.312 -0.747 1 98.69 218 SER B N 1
ATOM 3646 C CA . SER B 1 218 ? 14.953 18.172 0.111 1 98.69 218 SER B CA 1
ATOM 3647 C C . SER B 1 218 ? 14 18.078 1.298 1 98.69 218 SER B C 1
ATOM 3649 O O . SER B 1 218 ? 13.32 19.062 1.635 1 98.69 218 SER B O 1
ATOM 3651 N N . MET B 1 219 ? 13.969 16.938 1.922 1 98.75 219 MET B N 1
ATOM 3652 C CA . MET B 1 219 ? 13.07 16.812 3.072 1 98.75 219 MET B CA 1
ATOM 3653 C C . MET B 1 219 ? 13.555 17.688 4.227 1 98.75 219 MET B C 1
ATOM 3655 O O . MET B 1 219 ? 12.758 18.141 5.043 1 98.75 219 MET B O 1
ATOM 3659 N N . ARG B 1 220 ? 14.828 17.969 4.277 1 98.69 220 ARG B N 1
ATOM 3660 C CA . ARG B 1 220 ? 15.336 18.922 5.254 1 98.69 220 ARG B CA 1
ATOM 3661 C C . ARG B 1 220 ? 14.734 20.312 5.023 1 98.69 220 ARG B C 1
ATOM 3663 O O . ARG B 1 220 ? 14.312 20.969 5.973 1 98.69 220 ARG B O 1
ATOM 3670 N N . GLU B 1 221 ? 14.773 20.703 3.785 1 98.88 221 GLU B N 1
ATOM 3671 C CA . GLU B 1 221 ? 14.164 21.984 3.439 1 98.88 221 GLU B CA 1
ATOM 3672 C C . GLU B 1 221 ? 12.664 21.984 3.742 1 98.88 221 GLU B C 1
ATOM 3674 O O . GLU B 1 221 ? 12.125 22.984 4.223 1 98.88 221 GLU B O 1
ATOM 3679 N N . VAL B 1 222 ? 12 20.922 3.482 1 98.88 222 VAL B N 1
ATOM 3680 C CA . VAL B 1 222 ? 10.57 20.797 3.723 1 98.88 222 VAL B CA 1
ATOM 3681 C C . VAL B 1 222 ? 10.281 20.953 5.215 1 98.88 222 VAL B C 1
ATOM 3683 O O . VAL B 1 222 ? 9.359 21.688 5.598 1 98.88 222 VAL B O 1
ATOM 3686 N N . VAL B 1 223 ? 11.039 20.297 6.07 1 98.88 223 VAL B N 1
ATOM 3687 C CA . VAL B 1 223 ? 10.859 20.406 7.516 1 98.88 223 VAL B CA 1
ATOM 3688 C C . VAL B 1 223 ? 11.039 21.859 7.953 1 98.88 223 VAL B C 1
ATOM 3690 O O . VAL B 1 223 ? 10.242 22.375 8.734 1 98.88 223 VAL B O 1
ATOM 3693 N N . ASN B 1 224 ? 12.031 22.5 7.406 1 98.69 224 ASN B N 1
ATOM 3694 C CA . ASN B 1 224 ? 12.273 23.891 7.742 1 98.69 224 ASN B CA 1
ATOM 3695 C C . ASN B 1 224 ? 11.094 24.781 7.332 1 98.69 224 ASN B C 1
ATOM 3697 O O . ASN B 1 224 ? 10.672 25.641 8.094 1 98.69 224 ASN B O 1
ATOM 3701 N N . MET B 1 225 ? 10.602 24.578 6.199 1 98.62 225 MET B N 1
ATOM 3702 C CA . MET B 1 225 ? 9.477 25.359 5.711 1 98.62 225 MET B CA 1
ATOM 3703 C C . MET B 1 225 ? 8.227 25.109 6.555 1 98.62 225 MET B C 1
ATOM 3705 O O . MET B 1 225 ? 7.461 26.031 6.828 1 98.62 225 MET B O 1
ATOM 3709 N N . LEU B 1 226 ? 8.031 23.875 6.965 1 98.56 226 LEU B N 1
ATOM 3710 C CA . LEU B 1 226 ? 6.879 23.547 7.801 1 98.56 226 LEU B CA 1
ATOM 3711 C C . LEU B 1 226 ? 7.008 24.188 9.18 1 98.56 226 LEU B C 1
ATOM 3713 O O . LEU B 1 226 ? 6.023 24.688 9.727 1 98.56 226 LEU B O 1
ATOM 3717 N N . VAL B 1 227 ? 8.203 24.141 9.719 1 98 227 VAL B N 1
ATOM 3718 C CA . VAL B 1 227 ? 8.438 24.766 11.016 1 98 227 VAL B CA 1
ATOM 3719 C C . VAL B 1 227 ? 8.125 26.25 10.938 1 98 227 VAL B C 1
ATOM 3721 O O . VAL B 1 227 ? 7.523 26.812 11.859 1 98 227 VAL B O 1
ATOM 3724 N N . ASP B 1 228 ? 8.477 26.875 9.844 1 96.19 228 ASP B N 1
ATOM 3725 C CA . ASP B 1 228 ? 8.211 28.297 9.633 1 96.19 228 ASP B CA 1
ATOM 3726 C C . ASP B 1 228 ? 6.719 28.562 9.484 1 96.19 228 ASP B C 1
ATOM 3728 O O . ASP B 1 228 ? 6.25 29.688 9.727 1 96.19 228 ASP B O 1
ATOM 3732 N N . ALA B 1 229 ? 5.957 27.562 9.07 1 95.19 229 ALA B N 1
ATOM 3733 C CA . ALA B 1 229 ? 4.52 27.703 8.844 1 95.19 229 ALA B CA 1
ATOM 3734 C C . ALA B 1 229 ? 3.729 27.281 10.086 1 95.19 229 ALA B C 1
ATOM 3736 O O . ALA B 1 229 ? 2.508 27.125 10.023 1 95.19 229 ALA B O 1
ATOM 3737 N N . ASP B 1 230 ? 4.344 27.156 11.195 1 93.62 230 ASP B N 1
ATOM 3738 C CA . ASP B 1 230 ? 3.719 26.688 12.43 1 93.62 230 ASP B CA 1
ATOM 3739 C C . ASP B 1 230 ? 2.578 27.625 12.852 1 93.62 230 ASP B C 1
ATOM 3741 O O . ASP B 1 230 ? 2.791 28.812 13.07 1 93.62 230 ASP B O 1
ATOM 3745 N N . PRO B 1 231 ? 1.385 27.141 12.93 1 86.31 231 PRO B N 1
ATOM 3746 C CA . PRO B 1 231 ? 0.252 27.984 13.305 1 86.31 231 PRO B CA 1
ATOM 3747 C C . PRO B 1 231 ? 0.387 28.562 14.711 1 86.31 231 PRO B C 1
ATOM 3749 O O . PRO B 1 231 ? -0.244 29.562 15.039 1 86.31 231 PRO B O 1
ATOM 3752 N N . CYS B 1 232 ? 1.029 27.828 15.594 1 74.56 232 CYS B N 1
ATOM 3753 C CA . CYS B 1 232 ? 1.164 28.312 16.969 1 74.56 232 CYS B CA 1
ATOM 3754 C C . CYS B 1 232 ? 2.234 29.391 17.062 1 74.56 232 CYS B C 1
ATOM 3756 O O . CYS B 1 232 ? 2.346 30.062 18.094 1 74.56 232 CYS B O 1
ATOM 3758 N N . ARG B 1 233 ? 3.145 29.547 16.172 1 62.56 233 ARG B N 1
ATOM 3759 C CA . ARG B 1 233 ? 4.18 30.578 16.25 1 62.56 233 ARG B CA 1
ATOM 3760 C C . ARG B 1 233 ? 3.588 31.969 16.031 1 62.56 233 ARG B C 1
ATOM 3762 O O . ARG B 1 233 ? 4.074 32.938 16.609 1 62.56 233 ARG B O 1
ATOM 3769 N N . ALA B 1 234 ? 2.609 32.188 15.375 1 50.53 234 ALA B N 1
ATOM 3770 C CA . ALA B 1 234 ? 2.061 33.531 15.242 1 50.53 234 ALA B CA 1
ATOM 3771 C C . ALA B 1 234 ? 1.595 34.094 16.594 1 50.53 234 ALA B C 1
ATOM 3773 O O . ALA B 1 234 ? 1.654 35.281 16.844 1 50.53 234 ALA B O 1
ATOM 3774 N N . VAL B 1 235 ? 1.264 33.219 17.516 1 46.06 235 VAL B N 1
ATOM 3775 C CA . VAL B 1 235 ? 0.753 33.844 18.734 1 46.06 235 VAL B CA 1
ATOM 3776 C C . VAL B 1 235 ? 1.91 34.406 19.547 1 46.06 235 VAL B C 1
ATOM 3778 O O . VAL B 1 235 ? 1.741 35.406 20.25 1 46.06 235 VAL B O 1
ATOM 3781 N N . SER B 1 236 ? 3.029 33.781 19.453 1 44.28 236 SER B N 1
ATOM 3782 C CA . SER B 1 236 ? 4.043 34.312 20.359 1 44.28 236 SER B CA 1
ATOM 3783 C C . SER B 1 236 ? 4.527 35.688 19.906 1 44.28 236 SER B C 1
ATOM 3785 O O . SER B 1 236 ? 5.094 36.438 20.688 1 44.28 236 SER B O 1
ATOM 3787 N N . ARG B 1 237 ? 4.375 36.062 18.703 1 43.66 237 ARG B N 1
ATOM 3788 C CA . ARG B 1 237 ? 4.855 37.406 18.375 1 43.66 237 ARG B CA 1
ATOM 3789 C C . ARG B 1 237 ? 3.965 38.469 19.016 1 43.66 237 ARG B C 1
ATOM 3791 O O . ARG B 1 237 ? 4.387 39.625 19.188 1 43.66 237 ARG B O 1
ATOM 3798 N N . VAL B 1 238 ? 2.697 38.156 19.297 1 42.78 238 VAL B N 1
ATOM 3799 C CA . VAL B 1 238 ? 1.848 39.219 19.812 1 42.78 238 VAL B CA 1
ATOM 3800 C C . VAL B 1 238 ? 2.121 39.438 21.297 1 42.78 238 VAL B C 1
ATOM 3802 O O . VAL B 1 238 ? 1.996 40.562 21.797 1 42.78 238 VAL B O 1
ATOM 3805 N N . LYS B 1 239 ? 2.412 38.406 22.141 1 41.5 239 LYS B N 1
ATOM 3806 C CA . LYS B 1 239 ? 2.457 38.688 23.562 1 41.5 239 LYS B CA 1
ATOM 3807 C C . LYS B 1 239 ? 3.729 39.438 23.938 1 41.5 239 LYS B C 1
ATOM 3809 O O . LYS B 1 239 ? 3.812 40.031 25.016 1 41.5 239 LYS B O 1
ATOM 3814 N N . SER B 1 240 ? 4.711 39.219 23.125 1 39.19 240 SER B N 1
ATOM 3815 C CA . SER B 1 240 ? 5.883 39.906 23.641 1 39.19 240 SER B CA 1
ATOM 3816 C C . SER B 1 240 ? 5.715 41.438 23.547 1 39.19 240 SER B C 1
ATOM 3818 O O . SER B 1 240 ? 6.449 42.188 24.188 1 39.19 240 SER B O 1
ATOM 3820 N N . PHE B 1 241 ? 4.824 41.812 22.594 1 39.88 241 PHE B N 1
ATOM 3821 C CA . PHE B 1 241 ? 4.793 43.25 22.516 1 39.88 241 PHE B CA 1
ATOM 3822 C C . PHE B 1 241 ? 3.998 43.844 23.688 1 39.88 241 PHE B C 1
ATOM 3824 O O . PHE B 1 241 ? 4.125 45.031 23.984 1 39.88 241 PHE B O 1
ATOM 3831 N N . VAL B 1 242 ? 3.018 43.062 24.266 1 39.5 242 VAL B N 1
ATOM 3832 C CA . VAL B 1 242 ? 2.158 43.719 25.234 1 39.5 242 VAL B CA 1
ATOM 3833 C C . VAL B 1 242 ? 2.885 43.844 26.578 1 39.5 242 VAL B C 1
ATOM 3835 O O . VAL B 1 242 ? 2.5 44.656 27.422 1 39.5 242 VAL B O 1
ATOM 3838 N N . LYS B 1 243 ? 3.881 42.969 26.953 1 39.62 243 LYS B N 1
ATOM 3839 C CA . LYS B 1 243 ? 4.332 43.156 28.328 1 39.62 243 LYS B CA 1
ATOM 3840 C C . LYS B 1 243 ? 5.18 44.438 28.438 1 39.62 243 LYS B C 1
ATOM 3842 O O . LYS B 1 243 ? 5.516 44.844 29.547 1 39.62 243 LYS B O 1
ATOM 3847 N N . ASN B 1 244 ? 5.793 44.844 27.359 1 34.88 244 ASN B N 1
ATOM 3848 C CA . ASN B 1 244 ? 6.621 46 27.734 1 34.88 244 ASN B CA 1
ATOM 3849 C C . ASN B 1 244 ? 5.797 47.281 27.875 1 34.88 244 ASN B C 1
ATOM 3851 O O . ASN B 1 244 ? 6.348 48.344 28.078 1 34.88 244 ASN B O 1
ATOM 3855 N N . CYS B 1 245 ? 4.469 47.219 27.562 1 26.64 245 CYS B N 1
ATOM 3856 C CA . CYS B 1 245 ? 3.869 48.438 28.016 1 26.64 245 CYS B CA 1
ATOM 3857 C C . CYS B 1 245 ? 3.385 48.344 29.453 1 26.64 245 CYS B C 1
ATOM 3859 O O . CYS B 1 245 ? 3.002 47.25 29.891 1 26.64 245 CYS B O 1
#

Nearest PDB structures (foldseek):
  4yo6-assembly1_A  TM=8.921E-01  e=2.014E-18  Homo sapiens
  2oid-assembly4_D  TM=8.971E-01  e=3.899E-18  Homo sapiens
  8v2f-assembly4_D  TM=8.890E-01  e=5.732E-18  Homo sapiens
  5t1s-assembly1_A  TM=8.921E-01  e=1.544E-17  Homo sapiens
  6vql-assembly1_D  TM=8.753E-01  e=1.475E-16  Homo sapiens

Solvent-accessible surface area (backbone atoms only — not comparable to full-atom values): 26022 Å² total; per-residue (Å²): 69,59,37,56,60,49,37,70,71,53,88,50,90,18,36,54,50,57,77,44,76,46,71,55,89,95,46,34,31,32,29,30,63,44,41,66,54,22,28,42,51,59,39,60,71,34,64,40,88,92,73,37,60,60,55,44,58,68,54,43,50,52,26,52,48,30,40,33,48,32,50,22,40,33,54,68,69,37,87,69,24,41,28,50,62,60,55,42,40,73,32,28,30,17,29,86,84,47,50,22,19,43,47,74,42,74,71,38,41,54,67,70,83,69,75,80,49,73,68,64,45,39,55,49,35,58,41,69,58,57,66,82,34,52,76,79,49,63,49,42,40,36,20,9,46,15,42,42,46,48,27,68,46,32,65,48,56,37,46,38,59,90,58,37,89,96,33,30,44,68,53,50,50,51,55,31,45,75,70,72,37,59,73,73,52,38,26,66,90,47,34,80,84,37,46,70,44,48,50,51,50,48,53,52,22,52,42,24,54,41,78,54,55,87,73,27,63,53,46,61,54,49,40,52,54,48,62,73,41,39,72,72,57,65,56,60,66,56,56,66,62,56,68,77,101,69,59,36,56,62,49,37,69,70,53,87,50,90,17,37,54,52,56,77,43,78,46,74,55,90,94,45,35,32,32,31,28,64,43,40,65,52,21,28,43,50,58,39,60,70,34,64,40,88,91,75,37,61,60,56,45,58,68,55,44,51,50,26,50,49,31,40,34,48,31,50,22,40,32,54,68,69,38,88,68,26,42,30,52,64,58,55,43,40,74,31,28,30,16,28,86,84,47,50,21,18,44,47,74,40,75,72,36,39,55,65,70,82,68,74,79,49,74,69,64,44,39,54,51,34,59,38,70,59,58,68,82,33,54,77,80,49,64,50,42,38,36,19,9,46,16,43,41,46,48,27,68,47,32,65,49,55,40,46,37,58,88,58,36,89,96,33,28,44,67,55,51,50,50,56,31,44,75,67,71,37,59,73,74,52,39,26,66,90,46,32,80,83,37,47,70,45,50,49,51,50,49,53,53,22,52,42,23,52,42,76,54,56,89,72,29,63,52,47,62,54,49,41,52,54,48,62,74,41,39,72,72,56,63,56,60,66,57,57,64,62,56,68,78,101

pLDDT: mean 86.49, std 15.19, range [25.17, 98.94]

Sequence (490 aa):
MAEIGILGKIRHRNILKLYACLLKGETGFLVFEYMQNGNLFEALRREIKGGRPELDWYKRYSIALGAAKGLMYLHHDCSPAIVHRDIKSTNILLDEEYEAKIADFGIAKLAEGSDNSCLAGTHGYMAPELAYSLKVTEKSDVYSFGVVLLELLTGRNPADPQFGEGKDIVYWVSSHLYRQKAEEVLHPQVRESSAEDMTKVLRIAILCTTKLPSLRPSMREVVNMLVDADPCRAVSRVKSFVKNCMAEIGILGKIRHRNILKLYACLLKGETGFLVFEYMQNGNLFEALRREIKGGRPELDWYKRYSIALGAAKGLMYLHHDCSPAIVHRDIKSTNILLDEEYEAKIADFGIAKLAEGSDNSCLAGTHGYMAPELAYSLKVTEKSDVYSFGVVLLELLTGRNPADPQFGEGKDIVYWVSSHLYRQKAEEVLHPQVRESSAEDMTKVLRIAILCTTKLPSLRPSMREVVNMLVDADPCRAVSRVKSFVKNC

Radius of gyration: 23.65 Å; Cα contacts (8 Å, |Δi|>4): 857; chains: 2; bounding box: 47×103×62 Å

Foldseek 3Di:
DQQCVVLVPDDDPQAWHFPDWDDDPPDIDTDTDDFVCAFQLVLLQDADPPRARNDALQLLLQQLLSNLVVLLCQAPVDVQHKAQLEDDRNQWTAHPVGRTHGHDSPPMDRQPDDPPQDNDYDPLQFAPCVVPDSDDDSLRVLQSSLSNLLCSFQVDDQVDC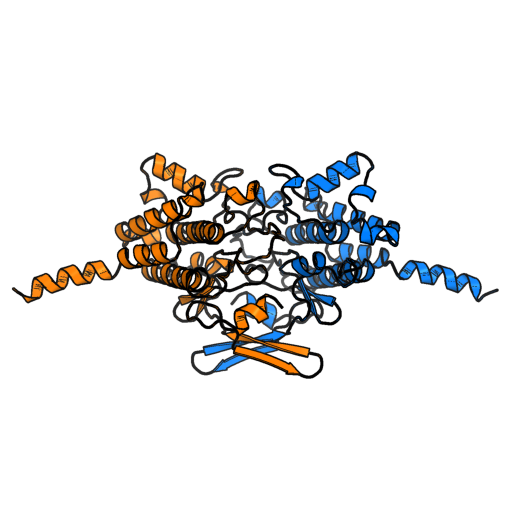VCDPPHGSLNSQVVCVVVVNNQVRGHVSRCPVQVVLSVLSNVLSNLSNDNDSVSHDGSVVSSVSSVVSNPVVVVVVPVVVPVVD/DQQCVVLVPDDDPQAWHFPDWDDDPPDIDTDTDDFVCAFQLVLLQDADPPRARNDALQLLLQQLLQNLVVLLCQAPVDVQHKAQLEDDRNQWTAHPVGRTHGHDSPPMDRQPDDPPQDDDYDPLQFAPCVVPDSDDDSLRVLQSSLSNLLCSFQVDDQVDCVCDPPHGSLNSQVVCVVVVNNQVRGHPSRCPVQVQLSVLSNVLSNLSNDNDSVSHDGSVVSSVSSVVSNPVVVVVVPVVVPVVD

InterPro domains:
  IPR000719 Protein kinase domain [PF00069] (2-224)
  IPR000719 Protein kinase domain [PS50011] (1-242)
  IPR000719 Protein kinase domain [SM00220] (1-233)
  IPR008271 Serine/threonine-protein kinase, active site [PS00108] (82-94)
  IPR011009 Protein kinase-like domain superfamily [SSF56112] (2-226)
  IPR051824 LRR Receptor-Like Ser/Thr Protein Kinase [PTHR48006] (2-229)

Organism: Iris pallida (NCBI:txid29817)

Secondary structure (DSSP, 8-state):
-HHHHHHTT---TTB--EEEEEEETTEEEEEEEE-TT-BHHHHTT-EETTTEESS-HHHHHHHHHHHHHHHHIIIIISSS-EE-S---GGGEEE-TT--EEE---TT-EETTT--------BTTT--GGGGT-----HHHHHHHHHHHHHHHHH---TT-GGG-TT--HHHHHHHHHHTT-GGGGS-HHHHHHHHHHHHHHHHHHHHHT-SSGGGSPPHHHHHHHHHHT-TTHHHHHHHHHHTT-/-HHHHHHTT---TTB--EEEEEEETTEEEEEEEE-TT-BHHHHTT-EETTTEESS-HHHHHHHHHHHHHHHHIIIIISSS-EE-S---GGGEEE-TT--EEE---TT-EETTT--------BTTT--GGGGT-----HHHHHHHHHHHHHHHHH---TT-GGG-TT--HHHHHHHHHHTT-GGGGS-HHHHHHHHHHHHHHHHHHHHHT-SSGGGSPPHHHHHHHHHHT-TTHHHHHHHHHHTT-